Protein AF-0000000087245869 (afdb_homodimer)

Nearest PDB structures (foldseek):
  5zch-assembly2_D  TM=9.736E-01  e=1.300E-24  Oryza sativa Japonica Group
  3oqu-assembly1_A  TM=9.707E-01  e=6.800E-24  Arabidopsis thaliana
  3w9r-assembly1_A  TM=9.164E-01  e=7.229E-24  Arabidopsis thaliana
  5gwp-assembly2_D  TM=9.669E-01  e=3.226E-22  Oryza sativa
  5or6-assembly1_A  TM=9.386E-01  e=4.122E-22  Arabidopsis thaliana

Solvent-accessible surface area (backbone atoms only — not comparable to full-atom values): 21225 Å² total; per-residue (Å²): 137,89,71,74,77,57,51,51,38,93,85,66,48,61,29,59,66,41,89,78,53,76,68,54,73,75,55,47,48,54,45,70,71,69,57,78,78,84,71,57,97,57,35,50,52,32,35,48,62,48,80,28,80,27,41,40,68,55,45,46,66,54,69,68,35,79,65,47,57,46,62,33,33,53,44,42,65,46,62,50,63,66,83,70,96,46,60,70,32,52,36,42,39,32,41,35,83,50,50,98,37,50,32,38,30,33,32,32,68,39,69,37,83,86,73,34,37,44,25,41,33,49,78,49,63,56,48,79,70,42,68,27,35,38,38,36,38,52,36,81,38,72,54,95,86,35,60,12,19,39,38,39,39,32,42,34,28,54,46,55,92,93,48,52,65,66,55,51,52,41,50,53,46,50,54,50,50,52,27,49,52,37,40,37,34,39,46,56,66,73,40,82,71,118,137,86,73,72,77,57,49,51,37,94,85,66,48,60,31,60,66,40,89,80,52,76,69,54,73,75,56,46,47,54,46,70,70,69,56,77,77,83,69,55,97,59,35,50,52,33,36,49,61,47,82,30,79,25,39,40,68,56,46,45,65,57,70,68,34,79,65,47,57,48,63,33,31,53,45,42,66,45,62,49,60,67,83,69,98,47,61,70,33,50,36,41,37,32,39,36,84,49,50,97,36,49,31,36,30,33,33,33,67,37,70,35,84,86,72,33,37,43,24,42,32,49,78,47,62,56,47,80,70,41,67,27,34,37,37,37,37,51,36,79,37,73,55,94,87,36,60,12,19,40,38,38,40,29,40,35,28,51,47,56,91,92,48,50,65,65,56,50,53,41,50,51,44,51,52,51,50,53,28,50,51,38,39,38,34,40,45,56,64,74,41,81,73,117

Foldseek 3Di:
DPPCPACQPPVSRGNALDPPQDDDPVRVVCCVVFVDDDADPQKHKHKHKDKFQFALVLLLVQVQPPQCLCLLQVQWPHKDWDDDSDFFTWIKTAGHPPDQFGIFIKGFHDDDPVQSKTKMFTDDGRDPWPGKIKIWGKAWDADPNGTIIMIMMMMMTGDDPVGDPNVVSNVVVVSVVSSVVSSSCPSVVVDDRD/DPPCPACQPPVRQGNALDPVQDDDPVRVVCCVPFVDDDADPQKHKHKHKDKAQFALVLLLVQVQPPQCLCLLQVQWPHKDWDDDSDFQTWIKTAGDPPDQFGIFIKGFHDDDPVQSKTKMFTDDGRDPWPGKIKIWGKAWDADPNGTIIMIMMMMMTGDDPVGDNNVVSNVVVVSVVSSVVSSSCPSVVVDDRD

Secondary structure (DSSP, 8-state):
------SB-TTS-B-BS-TT----HHHHHHHHHH------TTEEEEEEEEEESS-HHHHHHHHT-TT-GGGT-TTEEEEEE-S-S-TT-EEEEEEPTTSS--EEEEEEEEEETTTTEEEEEEEEEE-SSTT-EEEEEEEEEEETTEEEEEEEEEEEEE--TTS-HHHHHHHHHHHHHHHHHHHHHHHTTSS---/------SB-TTS-B-BS-TT----HHHHHHHHHH------TTEEEEEEEEEESS-HHHHHHHHT-TT-GGGT-TTEEEEEE-S-S-TT-EEEEEEPTTSS--EEEEEEEEEETTTTEEEEEEEEEE-SSTT-EEEEEEEEEEETTEEEEEEEEEEEEE--TTS-HHHHHHHHHHHHHHHHHHHHHHHTTSS---

Organism: Triticum turgidum subsp. durum (NCBI:txid4567)

Radius of gyration: 22.11 Å; Cα contacts (8 Å, |Δi|>4): 805; chains: 2; bounding box: 43×60×55 Å

InterPro domains:
  IPR019587 Polyketide cyclase/dehydrase [PF10604] (50-162)
  IPR023393 START-like domain superfamily [G3DSA:3.30.530.20] (16-193)
  IPR050279 Plant defense and hormone signaling protein [PTHR31213] (42-181)

Sequence (388 aa):
MDGGSSGVGADGIWRPWDEHTVLRPEEMEYVRRFHQHVPGANQCTSFIAKHIKAPLQTVWSVVRRFDKPQVYKRFVENCVMQGNIEPGCVREVTLKSGLPGKWSIERLELLDDNEHILSVMFIDGDHPLKNYSSILTVHHEVTDGHPGALVIESFVVDIPKENTENEIFYLVGNFLKFNHKLLADVSEGQIDRFMDGGSSGVGADGIWRPWDEHTVLRPEEMEYVRRFHQHVPGANQCTSFIAKHIKAPLQTVWSVVRRFDKPQVYKRFVENCVMQGNIEPGCVREVTLKSGLPGKWSIERLELLDDNEHILSVMFIDGDHPLKNYSSILTVHHEVTDGHPGALVIESFVVDIPKENTENEIFYLVGNFLKFNHKLLADVSEGQIDRF

pLDDT: mean 89.39, std 16.41, range [18.88, 98.88]

Structure (mmCIF, N/CA/C/O backbone):
data_AF-0000000087245869-model_v1
#
loop_
_entity.id
_entity.type
_entity.pdbx_description
1 polymer 'Uncharacterized protein'
#
loop_
_atom_site.group_PDB
_atom_site.id
_atom_site.type_symbol
_atom_site.label_atom_id
_atom_site.label_alt_id
_atom_site.label_comp_id
_atom_site.label_asym_id
_atom_site.label_entity_id
_atom_site.label_seq_id
_atom_site.pdbx_PDB_ins_code
_atom_site.Cartn_x
_atom_site.Cartn_y
_atom_site.Cartn_z
_atom_site.occupancy
_atom_site.B_iso_or_equiv
_atom_site.auth_seq_id
_atom_site.auth_comp_id
_atom_site.auth_asym_id
_atom_site.auth_atom_id
_atom_site.pdbx_PDB_model_num
ATOM 1 N N . MET A 1 1 ? -11.523 -14.977 24.641 1 19.41 1 MET A N 1
ATOM 2 C CA . MET A 1 1 ? -11.07 -14.75 23.266 1 19.41 1 MET A CA 1
ATOM 3 C C . MET A 1 1 ? -11.164 -13.273 22.906 1 19.41 1 MET A C 1
ATOM 5 O O . MET A 1 1 ? -12.055 -12.867 22.156 1 19.41 1 MET A O 1
ATOM 9 N N . ASP A 1 2 ? -10.906 -12.422 23.875 1 24.19 2 ASP A N 1
ATOM 10 C CA . ASP A 1 2 ? -11.047 -11.031 24.281 1 24.19 2 ASP A CA 1
ATOM 11 C C . ASP A 1 2 ? -10.086 -10.125 23.516 1 24.19 2 ASP A C 1
ATOM 13 O O . ASP A 1 2 ? -9.008 -9.797 24.016 1 24.19 2 ASP A O 1
ATOM 17 N N . GLY A 1 3 ? -9.922 -10.484 22.203 1 24.81 3 GLY A N 1
ATOM 18 C CA . GLY A 1 3 ? -9.023 -10.195 21.094 1 24.81 3 GLY A CA 1
ATOM 19 C C . GLY A 1 3 ? -9.023 -8.734 20.688 1 24.81 3 GLY A C 1
ATOM 20 O O . GLY A 1 3 ? -8.555 -8.391 19.609 1 24.81 3 GLY A O 1
ATOM 21 N N . GLY A 1 4 ? -9.82 -7.883 21.219 1 29.45 4 GLY A N 1
ATOM 22 C CA . GLY A 1 4 ? -9.992 -6.551 20.656 1 29.45 4 GLY A CA 1
ATOM 23 C C . GLY A 1 4 ? -8.773 -5.664 20.844 1 29.45 4 GLY A C 1
ATOM 24 O O . GLY A 1 4 ? -8.664 -4.953 21.844 1 29.45 4 GLY A O 1
ATOM 25 N N . SER A 1 5 ? -7.57 -6.086 20.641 1 34.19 5 SER A N 1
ATOM 26 C CA . SER A 1 5 ? -6.5 -5.129 20.891 1 34.19 5 SER A CA 1
ATOM 27 C C . SER A 1 5 ? -6.754 -3.812 20.156 1 34.19 5 SER A C 1
ATOM 29 O O . SER A 1 5 ? -6.641 -3.746 18.938 1 34.19 5 SER A O 1
ATOM 31 N N . SER A 1 6 ? -7.68 -3.064 20.625 1 35.5 6 SER A N 1
ATOM 32 C CA . SER A 1 6 ? -7.871 -1.686 20.188 1 35.5 6 SER A CA 1
ATOM 33 C C . SER A 1 6 ? -6.547 -0.924 20.156 1 35.5 6 SER A C 1
ATOM 35 O O . SER A 1 6 ? -5.66 -1.188 20.969 1 35.5 6 SER A O 1
ATOM 37 N N . GLY A 1 7 ? -6.012 -0.621 18.984 1 40.09 7 GLY A N 1
ATOM 38 C CA . GLY A 1 7 ? -4.852 0.235 18.812 1 40.09 7 GLY A CA 1
ATOM 39 C C . GLY A 1 7 ? -4.691 1.254 19.922 1 40.09 7 GLY A C 1
ATOM 40 O O . GLY A 1 7 ? -3.83 2.133 19.844 1 40.09 7 GLY A O 1
ATOM 41 N N . VAL A 1 8 ? -5.738 1.424 20.688 1 41.56 8 VAL A N 1
ATOM 42 C CA . VAL A 1 8 ? -5.57 2.402 21.766 1 41.56 8 VAL A CA 1
ATOM 43 C C . VAL A 1 8 ? -4.676 1.823 22.859 1 41.56 8 VAL A C 1
ATOM 45 O O . VAL A 1 8 ? -4.93 0.728 23.359 1 41.56 8 VAL A O 1
ATOM 48 N N . GLY A 1 9 ? -3.463 2.107 22.844 1 40.09 9 GLY A N 1
ATOM 49 C CA . GLY A 1 9 ? -2.607 1.726 23.953 1 40.09 9 GLY A CA 1
ATOM 50 C C . GLY A 1 9 ? -3.264 1.917 25.312 1 40.09 9 GLY A C 1
ATOM 51 O O . GLY A 1 9 ? -4.309 2.561 25.422 1 40.09 9 GLY A O 1
ATOM 52 N N . ALA A 1 10 ? -2.812 1.221 26.375 1 40 10 ALA A N 1
ATOM 53 C CA . ALA A 1 10 ? -3.33 1.219 27.734 1 40 10 ALA A CA 1
ATOM 54 C C . ALA A 1 10 ? -3.775 2.615 28.156 1 40 10 ALA A C 1
ATOM 56 O O . ALA A 1 10 ? -4.762 2.768 28.891 1 40 10 ALA A O 1
ATOM 57 N N . ASP A 1 11 ? -2.861 3.553 28.078 1 42.38 11 ASP A N 1
ATOM 58 C CA . ASP A 1 11 ? -3.139 4.875 28.625 1 42.38 11 ASP A CA 1
ATOM 59 C C . ASP A 1 11 ? -4.043 5.68 27.688 1 42.38 11 ASP A C 1
ATOM 61 O O . ASP A 1 11 ? -4.238 6.879 27.891 1 42.38 11 ASP A O 1
ATOM 65 N N . GLY A 1 12 ? -4.727 5.164 26.859 1 44.66 12 GLY A N 1
ATOM 66 C CA . GLY A 1 12 ? -5.613 5.852 25.938 1 44.66 12 GLY A CA 1
ATOM 67 C C . GLY A 1 12 ? -4.906 6.363 24.688 1 44.66 12 GLY A C 1
ATOM 68 O O . GLY A 1 12 ? -5.508 7.051 23.859 1 44.66 12 GLY A O 1
ATOM 69 N N . ILE A 1 13 ? -3.555 6.52 24.906 1 48.59 13 ILE A N 1
ATOM 70 C CA . ILE A 1 13 ? -2.766 7.098 23.828 1 48.59 13 ILE A CA 1
ATOM 71 C C . ILE A 1 13 ? -2.709 6.125 22.656 1 48.59 13 ILE A C 1
ATOM 73 O O . ILE A 1 13 ? -2.541 4.918 22.844 1 48.59 13 ILE A O 1
ATOM 77 N N . TRP A 1 14 ? -2.951 6.691 21.484 1 60.84 14 TRP A N 1
ATOM 78 C CA . TRP A 1 14 ? -3.008 6.055 20.172 1 60.84 14 TRP A CA 1
ATOM 79 C C . TRP A 1 14 ? -1.709 5.316 19.875 1 60.84 14 TRP A C 1
ATOM 81 O O . TRP A 1 14 ? -0.639 5.707 20.344 1 60.84 14 TRP A O 1
ATOM 91 N N . ARG A 1 15 ? -1.82 4.145 19.531 1 64.44 15 ARG A N 1
ATOM 92 C CA . ARG A 1 15 ? -0.72 3.299 19.078 1 64.44 15 ARG A CA 1
ATOM 93 C C . ARG A 1 15 ? 0.028 3.945 17.906 1 64.44 15 ARG A C 1
ATOM 95 O O . ARG A 1 15 ? -0.564 4.234 16.875 1 64.44 15 ARG A O 1
ATOM 102 N N . PRO A 1 16 ? 1.284 4.371 18.312 1 72.38 16 PRO A N 1
ATOM 103 C CA . PRO A 1 16 ? 2.064 4.797 17.141 1 72.38 16 PRO A CA 1
ATOM 104 C C . PRO A 1 16 ? 2.09 3.744 16.031 1 72.38 16 PRO A C 1
ATOM 106 O O . PRO A 1 16 ? 2.006 2.545 16.312 1 72.38 16 PRO A O 1
ATOM 109 N N . TRP A 1 17 ? 2.029 4.262 14.812 1 70.94 17 TRP A N 1
ATOM 110 C CA . TRP A 1 17 ? 1.995 3.377 13.648 1 70.94 17 TRP A CA 1
ATOM 111 C C . TRP A 1 17 ? 3.232 2.486 13.609 1 70.94 17 TRP A C 1
ATOM 113 O O . TRP A 1 17 ? 3.148 1.314 13.234 1 70.94 17 TRP A O 1
ATOM 123 N N . ASP A 1 18 ? 4.309 3.135 13.781 1 65.75 18 ASP A N 1
ATOM 124 C CA . ASP A 1 18 ? 5.508 2.309 13.711 1 65.75 18 ASP A CA 1
ATOM 125 C C . ASP A 1 18 ? 6.391 2.527 14.938 1 65.75 18 ASP A C 1
ATOM 127 O O . ASP A 1 18 ? 6.293 3.559 15.609 1 65.75 18 ASP A O 1
ATOM 131 N N . GLU A 1 19 ? 6.988 1.454 15.227 1 63.97 19 GLU A N 1
ATOM 132 C CA . GLU A 1 19 ? 7.902 1.459 16.359 1 63.97 19 GLU A CA 1
ATOM 133 C C . GLU A 1 19 ? 9.047 2.439 16.141 1 63.97 19 GLU A C 1
ATOM 135 O O . GLU A 1 19 ? 9.734 2.824 17.094 1 63.97 19 GLU A O 1
ATOM 140 N N . HIS A 1 20 ? 9.172 2.797 14.922 1 65.44 20 HIS A N 1
ATOM 141 C CA . HIS A 1 20 ? 10.273 3.711 14.641 1 65.44 20 HIS A CA 1
ATOM 142 C C . HIS A 1 20 ? 9.867 5.156 14.914 1 65.44 20 HIS A C 1
ATOM 144 O O . HIS A 1 20 ? 10.727 6.043 14.977 1 65.44 20 HIS A O 1
ATOM 150 N N . THR A 1 21 ? 8.578 5.238 15.102 1 66.56 21 THR A N 1
ATOM 151 C CA . THR A 1 21 ? 8.133 6.578 15.469 1 66.56 21 THR A CA 1
ATOM 152 C C . THR A 1 21 ? 8.375 6.836 16.953 1 66.56 21 THR A C 1
ATOM 154 O O . THR A 1 21 ? 7.594 6.398 17.797 1 66.56 21 THR A O 1
ATOM 157 N N . VAL A 1 22 ? 9.602 7.41 17.297 1 73.88 22 VAL A N 1
ATOM 158 C CA . VAL A 1 22 ? 9.891 7.719 18.688 1 73.88 22 VAL A CA 1
ATOM 159 C C . VAL A 1 22 ? 9.789 9.227 18.922 1 73.88 22 VAL A C 1
ATOM 161 O O . VAL A 1 22 ? 10.469 10.008 18.25 1 73.88 22 VAL A O 1
ATOM 164 N N . LEU A 1 23 ? 8.828 9.562 19.688 1 87.81 23 LEU A N 1
ATOM 165 C CA . LEU A 1 23 ? 8.641 10.961 20.062 1 87.81 23 LEU A CA 1
ATOM 166 C C . LEU A 1 23 ? 9.148 11.219 21.469 1 87.81 23 LEU A C 1
ATOM 168 O O . LEU A 1 23 ? 8.945 10.398 22.359 1 87.81 23 LEU A O 1
ATOM 172 N N . ARG A 1 24 ? 9.906 12.391 21.656 1 90.25 24 ARG A N 1
ATOM 173 C CA . ARG A 1 24 ? 10.234 12.859 23 1 90.25 24 ARG A CA 1
ATOM 174 C C . ARG A 1 24 ? 8.969 13.188 23.781 1 90.25 24 ARG A C 1
ATOM 176 O O . ARG A 1 24 ? 7.922 13.477 23.203 1 90.25 24 ARG A O 1
ATOM 183 N N . PRO A 1 25 ? 9.047 13.016 24.984 1 87.69 25 PRO A N 1
ATOM 184 C CA . PRO A 1 25 ? 7.875 13.305 25.812 1 87.69 25 PRO A CA 1
ATOM 185 C C . PRO A 1 25 ? 7.219 14.641 25.469 1 87.69 25 PRO A C 1
ATOM 187 O O . PRO A 1 25 ? 5.992 14.734 25.422 1 87.69 25 PRO A O 1
ATOM 190 N N . GLU A 1 26 ? 7.996 15.648 25.281 1 91.5 26 GLU A N 1
ATOM 191 C CA . GLU A 1 26 ? 7.453 16.969 24.938 1 91.5 26 GLU A CA 1
ATOM 192 C C . GLU A 1 26 ? 6.738 16.938 23.594 1 91.5 26 GLU A C 1
ATOM 194 O O . GLU A 1 26 ? 5.75 17.656 23.391 1 91.5 26 GLU A O 1
ATOM 199 N N . GLU A 1 27 ? 7.219 16.188 22.688 1 93 27 GLU A N 1
ATOM 200 C CA . GLU A 1 27 ? 6.582 16.031 21.391 1 93 27 GLU A CA 1
ATOM 201 C C . GLU A 1 27 ? 5.254 15.289 21.5 1 93 27 GLU A C 1
ATOM 203 O O . GLU A 1 27 ? 4.316 15.562 20.75 1 93 27 GLU A O 1
ATOM 208 N N . MET A 1 28 ? 5.207 14.352 22.484 1 91.5 28 MET A N 1
ATOM 209 C CA . MET A 1 28 ? 3.98 13.594 22.703 1 91.5 28 MET A CA 1
ATOM 210 C C . MET A 1 28 ? 2.854 14.508 23.172 1 91.5 28 MET A C 1
ATOM 212 O O . MET A 1 28 ? 1.676 14.195 22.984 1 91.5 28 MET A O 1
ATOM 216 N N . GLU A 1 29 ? 3.24 15.586 23.734 1 93.25 29 GLU A N 1
ATOM 217 C CA . GLU A 1 29 ? 2.236 16.562 24.156 1 93.25 29 GLU A CA 1
ATOM 218 C C . GLU A 1 29 ? 1.477 17.125 22.953 1 93.25 29 GLU A C 1
ATOM 220 O O . GLU A 1 29 ? 0.281 17.406 23.047 1 93.25 29 GLU A O 1
ATOM 225 N N . TYR A 1 30 ? 2.145 17.266 21.812 1 95.31 30 TYR A N 1
ATOM 226 C CA . TYR A 1 30 ? 1.462 17.703 20.594 1 95.31 30 TYR A CA 1
ATOM 227 C C . TYR A 1 30 ? 0.386 16.703 20.188 1 95.31 30 TYR A C 1
ATOM 229 O O . TYR A 1 30 ? -0.691 17.109 19.719 1 95.31 30 TYR A O 1
ATOM 237 N N . VAL A 1 31 ? 0.661 15.406 20.328 1 93.88 31 VAL A N 1
ATOM 238 C CA . VAL A 1 31 ? -0.304 14.367 20 1 93.88 31 VAL A CA 1
ATOM 239 C C . VAL A 1 31 ? -1.511 14.461 20.922 1 93.88 31 VAL A C 1
ATOM 241 O O . VAL A 1 31 ? -2.656 14.492 20.469 1 93.88 31 VAL A O 1
ATOM 244 N N . ARG A 1 32 ? -1.262 14.602 22.172 1 92.5 32 ARG A N 1
ATOM 245 C CA . ARG A 1 32 ? -2.324 14.664 23.172 1 92.5 32 ARG A CA 1
ATOM 246 C C . ARG A 1 32 ? -3.207 15.891 22.953 1 92.5 32 ARG A C 1
ATOM 248 O O . ARG A 1 32 ? -4.434 15.805 23.062 1 92.5 32 ARG A O 1
ATOM 255 N N . ARG A 1 33 ? -2.602 16.938 22.562 1 94.88 33 ARG A N 1
ATOM 256 C CA . ARG A 1 33 ? -3.307 18.203 22.484 1 94.88 33 ARG A CA 1
ATOM 257 C C . ARG A 1 33 ? -4.082 18.312 21.172 1 94.88 33 ARG A C 1
ATOM 259 O O . ARG A 1 33 ? -5.199 18.844 21.156 1 94.88 33 ARG A O 1
ATOM 266 N N . PHE A 1 34 ? -3.475 17.828 20.094 1 96.75 34 PHE A N 1
ATOM 267 C CA . PHE A 1 34 ? -4.016 18.234 18.812 1 96.75 34 PHE A CA 1
ATOM 268 C C . PHE A 1 34 ? -4.578 17.047 18.047 1 96.75 34 PHE A C 1
ATOM 270 O O . PHE A 1 34 ? -5.309 17.203 17.078 1 96.75 34 PHE A O 1
ATOM 277 N N . HIS A 1 35 ? -4.285 15.852 18.422 1 95.62 35 HIS A N 1
ATOM 278 C CA . HIS A 1 35 ? -4.621 14.68 17.609 1 95.62 35 HIS A CA 1
ATOM 279 C C . HIS A 1 35 ? -5.617 13.781 18.328 1 95.62 35 HIS A C 1
ATOM 281 O O . HIS A 1 35 ? -5.414 12.57 18.422 1 95.62 35 HIS A O 1
ATOM 287 N N . GLN A 1 36 ? -6.68 14.398 18.719 1 90.19 36 GLN A N 1
ATOM 288 C CA . GLN A 1 36 ? -7.742 13.656 19.391 1 90.19 36 GLN A CA 1
ATOM 289 C C . GLN A 1 36 ? -8.789 13.172 18.391 1 90.19 36 GLN A C 1
ATOM 291 O O . GLN A 1 36 ? -9.367 13.969 17.656 1 90.19 36 GLN A O 1
ATOM 296 N N . HIS A 1 37 ? -8.875 11.883 18.219 1 91.81 37 HIS A N 1
ATOM 297 C CA . HIS A 1 37 ? -9.922 11.227 17.438 1 91.81 37 HIS A CA 1
ATOM 298 C C . HIS A 1 37 ? -10.867 10.438 18.328 1 91.81 37 HIS A C 1
ATOM 300 O O . HIS A 1 37 ? -10.484 10.016 19.422 1 91.81 37 HIS A O 1
ATOM 306 N N . VAL A 1 38 ? -12.086 10.266 17.953 1 89.81 38 VAL A N 1
ATOM 307 C CA . VAL A 1 38 ? -13.039 9.367 18.609 1 89.81 38 VAL A CA 1
ATOM 308 C C . VAL A 1 38 ? -13.438 8.258 17.641 1 89.81 38 VAL A C 1
ATOM 310 O O . VAL A 1 38 ? -14.43 8.391 16.906 1 89.81 38 VAL A O 1
ATOM 313 N N . PRO A 1 39 ? -12.633 7.242 17.625 1 92.75 39 PRO A N 1
ATOM 314 C CA . PRO A 1 39 ? -12.93 6.172 16.672 1 92.75 39 PRO A CA 1
ATOM 315 C C . PRO A 1 39 ? -14.211 5.418 17.016 1 92.75 39 PRO A C 1
ATOM 317 O O . PRO A 1 39 ? -14.508 5.195 18.203 1 92.75 39 PRO A O 1
ATOM 320 N N . GLY A 1 40 ? -14.977 5.129 16 1 92.44 40 GLY A N 1
ATOM 321 C CA . GLY A 1 40 ? -16.109 4.23 16.172 1 92.44 40 GLY A CA 1
ATOM 322 C C . GLY A 1 40 ? -15.703 2.783 16.359 1 92.44 40 GLY A C 1
ATOM 323 O O . GLY A 1 40 ? -14.516 2.453 16.312 1 92.44 40 GLY A O 1
ATOM 324 N N . ALA A 1 41 ? -16.656 1.83 16.641 1 92.44 41 ALA A N 1
ATOM 325 C CA . ALA A 1 41 ? -16.438 0.422 16.969 1 92.44 41 ALA A CA 1
ATOM 326 C C . ALA A 1 41 ? -15.719 -0.293 15.82 1 92.44 41 ALA A C 1
ATOM 328 O O . ALA A 1 41 ? -14.906 -1.19 16.062 1 92.44 41 ALA A O 1
ATOM 329 N N . ASN A 1 42 ? -15.93 0.155 14.594 1 95.5 42 ASN A N 1
ATOM 330 C CA . ASN A 1 42 ? -15.336 -0.524 13.445 1 95.5 42 ASN A CA 1
ATOM 331 C C . ASN A 1 42 ? -14.266 0.335 12.781 1 95.5 42 ASN A C 1
ATOM 333 O O . ASN A 1 42 ? -14.102 0.298 11.562 1 95.5 42 ASN A O 1
ATOM 337 N N . GLN A 1 43 ? -13.594 1.175 13.602 1 95.94 43 GLN A N 1
ATOM 338 C CA . GLN A 1 43 ? -12.586 2.061 13.031 1 95.94 43 GLN A CA 1
ATOM 339 C C . GLN A 1 43 ? -11.234 1.862 13.703 1 95.94 43 GLN A C 1
ATOM 341 O O . GLN A 1 43 ? -11.164 1.382 14.836 1 95.94 43 GLN A O 1
ATOM 346 N N . CYS A 1 44 ? -10.203 2.189 12.961 1 93.38 44 CYS A N 1
ATOM 347 C CA . CYS A 1 44 ? -8.867 2.219 13.547 1 93.38 44 CYS A CA 1
ATOM 348 C C . CYS A 1 44 ? -8.25 3.609 13.445 1 93.38 44 CYS A C 1
ATOM 350 O O . CYS A 1 44 ? -8.711 4.434 12.648 1 93.38 44 CYS A O 1
ATOM 352 N N . THR A 1 45 ? -7.305 3.834 14.32 1 93.38 45 THR A N 1
ATOM 353 C CA . THR A 1 45 ? -6.629 5.125 14.414 1 93.38 45 THR A CA 1
ATOM 354 C C . THR A 1 45 ? -5.148 4.938 14.719 1 93.38 45 THR A C 1
ATOM 356 O O . THR A 1 45 ? -4.742 3.898 15.242 1 93.38 45 THR A O 1
ATOM 359 N N . SER A 1 46 ? -4.383 5.875 14.234 1 92.38 46 SER A N 1
ATOM 360 C CA . SER A 1 46 ? -2.959 5.914 14.555 1 92.38 46 SER A CA 1
ATOM 361 C C . SER A 1 46 ? -2.361 7.285 14.266 1 92.38 46 SER A C 1
ATOM 363 O O . SER A 1 46 ? -3.084 8.227 13.922 1 92.38 46 SER A O 1
ATOM 365 N N . PHE A 1 47 ? -1.104 7.379 14.578 1 93.62 47 PHE A N 1
ATOM 366 C CA . PHE A 1 47 ? -0.364 8.57 14.164 1 93.62 47 PHE A CA 1
ATOM 367 C C . PHE A 1 47 ? 1.051 8.203 13.734 1 93.62 47 PHE A C 1
ATOM 369 O O . PHE A 1 47 ? 1.581 7.164 14.133 1 93.62 47 PHE A O 1
ATOM 376 N N . ILE A 1 48 ? 1.563 9.039 12.852 1 94.38 48 ILE A N 1
ATOM 377 C CA . ILE A 1 48 ? 2.957 8.953 12.43 1 94.38 48 ILE A CA 1
ATOM 378 C C . ILE A 1 48 ? 3.633 10.312 12.594 1 94.38 48 ILE A C 1
ATOM 380 O O . ILE A 1 48 ? 2.957 11.336 12.711 1 94.38 48 ILE A O 1
ATOM 384 N N . ALA A 1 49 ? 4.918 10.234 12.688 1 94.81 49 ALA A N 1
ATOM 385 C CA . ALA A 1 49 ? 5.68 11.469 12.828 1 94.81 49 ALA A CA 1
ATOM 386 C C . ALA A 1 49 ? 6.953 11.43 11.992 1 94.81 49 ALA A C 1
ATOM 388 O O . ALA A 1 49 ? 7.504 10.352 11.742 1 94.81 49 ALA A O 1
ATOM 389 N N . LYS A 1 50 ? 7.406 12.609 11.562 1 94.69 50 LYS A N 1
ATOM 390 C CA . LYS A 1 50 ? 8.633 12.742 10.789 1 94.69 50 LYS A CA 1
ATOM 391 C C . LYS A 1 50 ? 9.359 14.047 11.133 1 94.69 50 LYS A C 1
ATOM 393 O O . LYS A 1 50 ? 8.75 15.117 11.164 1 94.69 50 LYS A O 1
ATOM 398 N N . HIS A 1 51 ? 10.625 13.859 11.469 1 95.62 51 HIS A N 1
ATOM 399 C CA . HIS A 1 51 ? 11.477 15.031 11.609 1 95.62 51 HIS A CA 1
ATOM 400 C C . HIS A 1 51 ? 12.047 15.469 10.258 1 95.62 51 HIS A C 1
ATOM 402 O O . HIS A 1 51 ? 12.625 14.656 9.539 1 95.62 51 HIS A O 1
ATOM 408 N N . ILE A 1 52 ? 11.836 16.734 9.938 1 96.69 52 ILE A N 1
ATOM 409 C CA . ILE A 1 52 ? 12.25 17.281 8.641 1 96.69 52 ILE A CA 1
ATOM 410 C C . ILE A 1 52 ? 13.305 18.359 8.844 1 96.69 52 ILE A C 1
ATOM 412 O O . ILE A 1 52 ? 13.148 19.234 9.695 1 96.69 52 ILE A O 1
ATOM 416 N N . LYS A 1 53 ? 14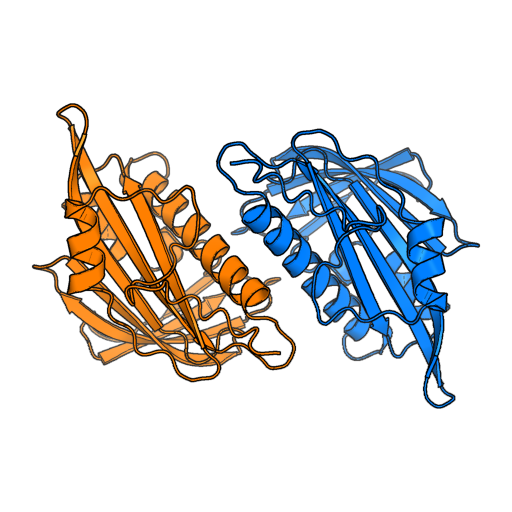.375 18.297 8.062 1 96.69 53 LYS A N 1
ATOM 417 C CA . 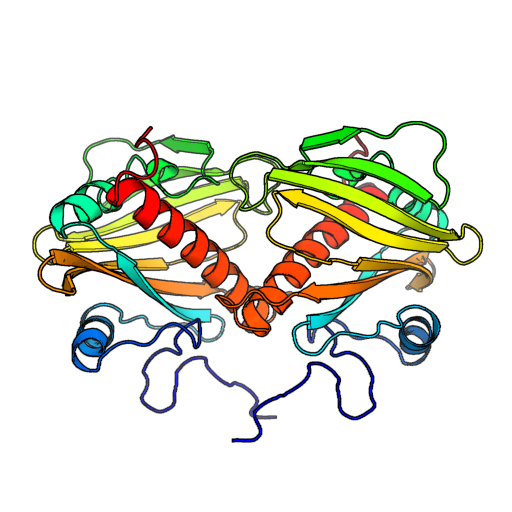LYS A 1 53 ? 15.484 19.234 8.164 1 96.69 53 LYS A CA 1
ATOM 418 C C . LYS A 1 53 ? 15.211 20.5 7.344 1 96.69 53 LYS A C 1
ATOM 420 O O . LYS A 1 53 ? 16.016 20.859 6.48 1 96.69 53 LYS A O 1
ATOM 425 N N . ALA A 1 54 ? 14.133 21.141 7.57 1 97.56 54 ALA A N 1
ATOM 426 C CA . ALA A 1 54 ? 13.719 22.422 7.004 1 97.56 54 ALA A CA 1
ATOM 427 C C . ALA A 1 54 ? 12.906 23.234 8.016 1 97.56 54 ALA A C 1
ATOM 429 O O . ALA A 1 54 ? 12.18 22.656 8.836 1 97.56 54 ALA A O 1
ATOM 430 N N . PRO A 1 55 ? 13.016 24.578 7.949 1 97.75 55 PRO A N 1
ATOM 431 C CA . PRO A 1 55 ? 12.273 25.406 8.898 1 97.75 55 PRO A CA 1
ATOM 432 C C . PRO A 1 55 ? 10.766 25.156 8.844 1 97.75 55 PRO A C 1
ATOM 434 O O . PRO A 1 55 ? 10.227 24.828 7.785 1 97.75 55 PRO A O 1
ATOM 437 N N . LEU A 1 56 ? 10.117 25.344 9.992 1 98.44 56 LEU A N 1
ATOM 438 C CA . LEU A 1 56 ? 8.68 25.156 10.148 1 98.44 56 LEU A CA 1
ATOM 439 C C . LEU A 1 56 ? 7.914 25.844 9.023 1 98.44 56 LEU A C 1
ATOM 441 O O . LEU A 1 56 ? 7.055 25.234 8.391 1 98.44 56 LEU A O 1
ATOM 445 N N . GLN A 1 57 ? 8.281 27.109 8.742 1 98.44 57 GLN A N 1
ATOM 446 C CA . GLN A 1 57 ? 7.512 27.875 7.77 1 98.44 57 GLN A CA 1
ATOM 447 C C . GLN A 1 57 ? 7.664 27.297 6.363 1 98.44 57 GLN A C 1
ATOM 449 O O . GLN A 1 57 ? 6.727 27.344 5.562 1 98.44 57 GLN A O 1
ATOM 454 N N . THR A 1 58 ? 8.812 26.719 6.062 1 98 58 THR A N 1
ATOM 455 C CA . THR A 1 58 ? 9.023 26.062 4.777 1 98 58 THR A CA 1
ATOM 456 C C . THR A 1 58 ? 8.133 24.844 4.637 1 98 58 THR A C 1
ATOM 458 O O . THR A 1 58 ? 7.441 24.672 3.627 1 98 58 THR A O 1
ATOM 461 N N . VAL A 1 59 ? 8.062 24.031 5.641 1 98.62 59 VAL A N 1
ATOM 462 C CA . VAL A 1 59 ? 7.25 22.812 5.629 1 98.62 59 VAL A CA 1
ATOM 463 C C . VAL A 1 59 ? 5.77 23.188 5.559 1 98.62 59 VAL A C 1
ATOM 465 O O . VAL A 1 59 ? 5.023 22.625 4.754 1 98.62 59 VAL A O 1
ATOM 468 N N . TRP A 1 60 ? 5.395 24.203 6.355 1 98.75 60 TRP A N 1
ATOM 469 C CA . TRP A 1 60 ? 3.994 24.609 6.438 1 98.75 60 TRP A CA 1
ATOM 470 C C . TRP A 1 60 ? 3.514 25.172 5.105 1 98.75 60 TRP A C 1
ATOM 472 O O . TRP A 1 60 ? 2.363 24.969 4.715 1 98.75 60 TRP A O 1
ATOM 482 N N . SER A 1 61 ? 4.367 25.844 4.438 1 98.12 61 SER A N 1
ATOM 483 C CA . SER A 1 61 ? 3.992 26.453 3.162 1 98.12 61 SER A CA 1
ATOM 484 C C . SER A 1 61 ? 3.607 25.391 2.137 1 98.12 61 SER A C 1
ATOM 486 O O . SER A 1 61 ? 2.848 25.672 1.206 1 98.12 61 SER A O 1
ATOM 488 N N . VAL A 1 62 ? 4.105 24.156 2.301 1 98.25 62 VAL A N 1
ATOM 489 C CA . VAL A 1 62 ? 3.768 23.047 1.421 1 98.25 62 VAL A CA 1
ATOM 490 C C . VAL A 1 62 ? 2.5 22.359 1.922 1 98.25 62 VAL A C 1
ATOM 492 O O . VAL A 1 62 ? 1.562 22.141 1.153 1 98.25 62 VAL A O 1
ATOM 495 N N . VAL A 1 63 ? 2.406 22.094 3.215 1 98.56 63 VAL A N 1
ATOM 496 C CA . VAL A 1 63 ? 1.354 21.297 3.846 1 98.56 63 VAL A CA 1
ATOM 497 C C . VAL A 1 63 ? 0.016 22.031 3.717 1 98.56 63 VAL A C 1
ATOM 499 O O . VAL A 1 63 ? -1.014 21.406 3.459 1 98.56 63 VAL A O 1
ATOM 502 N N . ARG A 1 64 ? 0.024 23.344 3.848 1 98.31 64 ARG A N 1
ATOM 503 C CA . ARG A 1 64 ? -1.216 24.094 3.963 1 98.31 64 ARG A CA 1
ATOM 504 C C . ARG A 1 64 ? -1.915 24.219 2.613 1 98.31 64 ARG A C 1
ATOM 506 O O . ARG A 1 64 ? -3.07 24.641 2.543 1 98.31 64 ARG A O 1
ATOM 513 N N . ARG A 1 65 ? -1.191 23.812 1.505 1 97.19 65 ARG A N 1
ATOM 514 C CA . ARG A 1 65 ? -1.737 23.953 0.159 1 97.19 65 ARG A CA 1
ATOM 515 C C . ARG A 1 65 ? -2.781 22.875 -0.122 1 97.19 65 ARG A C 1
ATOM 517 O O . ARG A 1 65 ? -2.561 21.984 -0.951 1 97.19 65 ARG A O 1
ATOM 524 N N . PHE A 1 66 ? -3.982 23.094 0.479 1 98.44 66 PHE A N 1
ATOM 525 C CA . PHE A 1 66 ? -5.125 22.203 0.322 1 98.44 66 PHE A CA 1
ATOM 526 C C . PHE A 1 66 ? -5.469 22.016 -1.151 1 98.44 66 PHE A C 1
ATOM 528 O O . PHE A 1 66 ? -5.973 20.969 -1.55 1 98.44 66 PHE A O 1
ATOM 535 N N . ASP A 1 67 ? -5.086 22.906 -1.948 1 97.81 67 ASP A N 1
ATOM 536 C CA . ASP A 1 67 ? -5.426 22.906 -3.367 1 97.81 67 ASP A CA 1
ATOM 537 C C . ASP A 1 67 ? -4.359 22.203 -4.191 1 97.81 67 ASP A C 1
ATOM 539 O O . ASP A 1 67 ? -4.547 21.953 -5.383 1 97.81 67 ASP A O 1
ATOM 543 N N . LYS A 1 68 ? -3.266 21.891 -3.627 1 96.94 68 LYS A N 1
ATOM 544 C CA . LYS A 1 68 ? -2.178 21.266 -4.375 1 96.94 68 LYS A CA 1
ATOM 545 C C . LYS A 1 68 ? -1.55 20.109 -3.582 1 96.94 68 LYS A C 1
ATOM 547 O O . LYS A 1 68 ? -0.333 20.078 -3.389 1 96.94 68 LYS A O 1
ATOM 552 N N . PRO A 1 69 ? -2.379 19.078 -3.217 1 97.44 69 PRO A N 1
ATOM 553 C CA . PRO A 1 69 ? -1.819 17.969 -2.441 1 97.44 69 PRO A CA 1
ATOM 554 C C . PRO A 1 69 ? -0.772 17.172 -3.217 1 97.44 69 PRO A C 1
ATOM 556 O O . PRO A 1 69 ? 0.036 16.469 -2.617 1 97.44 69 PRO A O 1
ATOM 559 N N . GLN A 1 70 ? -0.743 17.297 -4.574 1 95.5 70 GLN A N 1
ATOM 560 C CA . GLN A 1 70 ? 0.123 16.5 -5.434 1 95.5 70 GLN A CA 1
ATOM 561 C C . GLN A 1 70 ? 1.59 16.875 -5.238 1 95.5 70 GLN A C 1
ATOM 563 O O . GLN A 1 70 ? 2.484 16.141 -5.672 1 95.5 70 GLN A O 1
ATOM 568 N N . VAL A 1 71 ? 1.822 17.984 -4.602 1 96.06 71 VAL A N 1
ATOM 569 C CA . VAL A 1 71 ? 3.193 18.438 -4.375 1 96.06 71 VAL A CA 1
ATOM 570 C C . VAL A 1 71 ? 3.943 17.406 -3.537 1 96.06 71 VAL A C 1
ATOM 572 O O . VAL A 1 71 ? 5.129 17.156 -3.764 1 96.06 71 VAL A O 1
ATOM 575 N N . TYR A 1 72 ? 3.223 16.75 -2.605 1 96.81 72 TYR A N 1
ATOM 576 C CA . TYR A 1 72 ? 3.922 15.758 -1.801 1 96.81 72 TYR A CA 1
ATOM 577 C C . TYR A 1 72 ? 3.096 14.484 -1.676 1 96.81 72 TYR A C 1
ATOM 579 O O . TYR A 1 72 ? 3.381 13.633 -0.827 1 96.81 72 TYR A O 1
ATOM 587 N N . LYS A 1 73 ? 2.008 14.32 -2.375 1 96.19 73 LYS A N 1
ATOM 588 C CA . LYS A 1 73 ? 1.229 13.102 -2.574 1 96.19 73 LYS A CA 1
ATOM 589 C C . LYS A 1 73 ? 1.204 12.703 -4.047 1 96.19 73 LYS A C 1
ATOM 591 O O . LYS A 1 73 ? 0.212 12.938 -4.742 1 96.19 73 LYS A O 1
ATOM 596 N N . ARG A 1 74 ? 2.08 11.953 -4.43 1 91.94 74 ARG A N 1
ATOM 597 C CA . ARG A 1 74 ? 2.357 11.781 -5.852 1 91.94 74 ARG A CA 1
ATOM 598 C C . ARG A 1 74 ? 1.392 10.781 -6.484 1 91.94 74 ARG A C 1
ATOM 600 O O . ARG A 1 74 ? 1.31 10.68 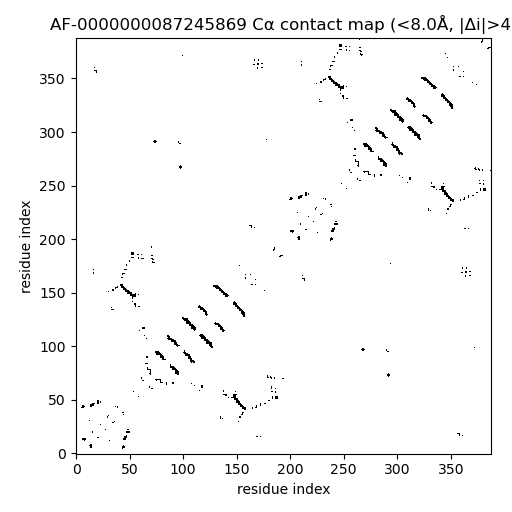-7.711 1 91.94 74 ARG A O 1
ATOM 607 N N . PHE A 1 75 ? 0.69 10.102 -5.676 1 93.06 75 PHE A N 1
ATOM 608 C CA . PHE A 1 75 ? -0.319 9.203 -6.234 1 93.06 75 PHE A CA 1
ATOM 609 C C . PHE A 1 75 ? -1.554 9.992 -6.664 1 93.06 75 PHE A C 1
ATOM 611 O O . PHE A 1 75 ? -2.455 9.438 -7.301 1 93.06 75 PHE A O 1
ATOM 618 N N . VAL A 1 76 ? -1.619 11.297 -6.293 1 96 76 VAL A N 1
ATOM 619 C CA . VAL A 1 76 ? -2.701 12.164 -6.738 1 96 76 VAL A CA 1
ATOM 620 C C . VAL A 1 76 ? -2.438 12.625 -8.172 1 96 76 VAL A C 1
ATOM 622 O O . VAL A 1 76 ? -1.375 13.18 -8.469 1 96 76 VAL A O 1
ATOM 625 N N . GLU A 1 77 ? -3.391 12.383 -9.039 1 95.88 77 GLU A N 1
ATOM 626 C CA . GLU A 1 77 ? -3.293 12.805 -10.438 1 95.88 77 GLU A CA 1
ATOM 627 C C . GLU A 1 77 ? -3.738 14.258 -10.602 1 95.88 77 GLU A C 1
ATOM 629 O O . GLU A 1 77 ? -3.105 15.023 -11.328 1 95.88 77 GLU A O 1
ATOM 634 N N . ASN A 1 78 ? -4.855 14.555 -9.984 1 96.69 78 ASN A N 1
ATOM 635 C CA . ASN A 1 78 ? -5.434 15.891 -10.125 1 96.69 78 ASN A CA 1
ATOM 636 C C . ASN A 1 78 ? -6.203 16.297 -8.875 1 96.69 78 ASN A C 1
ATOM 638 O O . ASN A 1 78 ? -6.699 15.445 -8.133 1 96.69 78 ASN A O 1
ATOM 642 N N . CYS A 1 79 ? -6.234 17.578 -8.656 1 98.25 79 CYS A N 1
ATOM 643 C CA . CYS A 1 79 ? -7.012 18.203 -7.582 1 98.25 79 CYS A CA 1
ATOM 644 C C . CYS A 1 79 ? -7.727 19.453 -8.07 1 98.25 79 CYS A C 1
ATOM 646 O O . CYS A 1 79 ? -7.098 20.344 -8.633 1 98.25 79 CYS A O 1
ATOM 648 N N . VAL A 1 80 ? -9.047 19.469 -7.859 1 98.25 80 VAL A N 1
ATOM 649 C CA . VAL A 1 80 ? -9.844 20.625 -8.234 1 98.25 80 VAL A CA 1
ATOM 650 C C . VAL A 1 80 ? -10.547 21.203 -7.004 1 98.25 80 VAL A C 1
ATOM 652 O O . VAL A 1 80 ? -11.156 20.453 -6.234 1 98.25 80 VAL A O 1
ATOM 655 N N . MET A 1 81 ? -10.336 22.422 -6.773 1 96.06 81 MET A N 1
ATOM 656 C CA . MET A 1 81 ? -10.984 23.141 -5.68 1 96.06 81 MET A CA 1
ATOM 657 C C . MET A 1 81 ? -11.5 24.5 -6.156 1 96.06 81 MET A C 1
ATOM 659 O O . MET A 1 81 ? -10.875 25.141 -7.004 1 96.06 81 MET A O 1
ATOM 663 N N . GLN A 1 82 ? -12.742 24.828 -5.637 1 88 82 GLN A N 1
ATOM 664 C CA . GLN A 1 82 ? -13.25 26.156 -5.957 1 88 82 GLN A CA 1
ATOM 665 C C . GLN A 1 82 ? -13.172 27.078 -4.75 1 88 82 GLN A C 1
ATOM 667 O O . GLN A 1 82 ? -13.414 26.656 -3.617 1 88 82 GLN A O 1
ATOM 672 N N . GLY A 1 83 ? -12.836 28.297 -5.043 1 90.56 83 GLY A N 1
ATOM 673 C CA . GLY A 1 83 ? -12.82 29.328 -4.016 1 90.56 83 GLY A CA 1
ATOM 674 C C . GLY A 1 83 ? -11.508 29.391 -3.256 1 90.56 83 GLY A C 1
ATOM 675 O O . GLY A 1 83 ? -10.477 28.906 -3.744 1 90.56 83 GLY A O 1
ATOM 676 N N . ASN A 1 84 ? -11.555 30.078 -2.053 1 94.56 84 ASN A N 1
ATOM 677 C CA . ASN A 1 84 ? -10.383 30.266 -1.206 1 94.56 84 ASN A CA 1
ATOM 678 C C . ASN A 1 84 ? -10.172 29.062 -0.278 1 94.56 84 ASN A C 1
ATOM 680 O O . ASN A 1 84 ? -11.125 28.344 0.044 1 94.56 84 ASN A O 1
ATOM 684 N N . ILE A 1 85 ? -8.898 28.922 0.082 1 97.44 85 ILE A N 1
ATOM 685 C CA . ILE A 1 85 ? -8.57 27.859 1.022 1 97.44 85 ILE A CA 1
ATOM 686 C C . ILE A 1 85 ? -8.969 28.281 2.436 1 97.44 85 ILE A C 1
ATOM 688 O O . ILE A 1 85 ? -8.227 29 3.113 1 97.44 85 ILE A O 1
ATOM 692 N N . GLU A 1 86 ? -10.055 27.828 2.879 1 97.06 86 GLU A N 1
ATOM 693 C CA . GLU A 1 86 ? -10.57 28.078 4.223 1 97.06 86 GLU A CA 1
ATOM 694 C C . GLU A 1 86 ? -11.43 26.906 4.707 1 97.06 86 GLU A C 1
ATOM 696 O O . GLU A 1 86 ? -11.961 26.156 3.896 1 97.06 86 GLU A O 1
ATOM 701 N N . PRO A 1 87 ? -11.539 26.75 6.016 1 97.81 87 PRO A N 1
ATOM 702 C CA . PRO A 1 87 ? -12.352 25.641 6.531 1 97.81 87 PRO A CA 1
ATOM 703 C C . PRO A 1 87 ? -13.742 25.578 5.906 1 97.81 87 PRO A C 1
ATOM 705 O O . PRO A 1 87 ? -14.383 26.625 5.719 1 97.81 87 PRO A O 1
ATOM 708 N N . GLY A 1 88 ? -14.109 24.406 5.582 1 97.56 88 GLY A N 1
ATOM 709 C CA . GLY A 1 88 ? -15.398 24.203 4.93 1 97.56 88 GLY A CA 1
ATOM 710 C C . GLY A 1 88 ? -15.281 24.031 3.43 1 97.56 88 GLY A C 1
ATOM 711 O O . GLY A 1 88 ? -16.188 23.5 2.791 1 97.56 88 GLY A O 1
ATOM 712 N N . CYS A 1 89 ? -14.195 24.453 2.814 1 97.5 89 CYS A N 1
ATOM 713 C CA . CYS A 1 89 ? -14.039 24.281 1.374 1 97.5 89 CYS A CA 1
ATOM 714 C C . CYS A 1 89 ? -13.875 22.812 1.01 1 97.5 89 CYS A C 1
ATOM 716 O O . CYS A 1 89 ? -13.484 22 1.851 1 97.5 89 CYS A O 1
ATOM 718 N N . VAL A 1 90 ? -14.234 22.484 -0.238 1 98.38 90 VAL A N 1
ATOM 719 C CA . VAL A 1 90 ? -14.258 21.109 -0.701 1 98.38 90 VAL A CA 1
ATOM 720 C C . VAL A 1 90 ? -13.367 20.969 -1.934 1 98.38 90 VAL A C 1
ATOM 722 O O . VAL A 1 90 ? -13.367 21.828 -2.811 1 98.38 90 VAL A O 1
ATOM 725 N N . ARG A 1 91 ? -12.586 19.922 -1.931 1 98.75 91 ARG A N 1
ATOM 726 C CA . ARG A 1 91 ? -11.805 19.609 -3.123 1 98.75 91 ARG A CA 1
ATOM 727 C C . ARG A 1 91 ? -12.18 18.234 -3.678 1 98.75 91 ARG A C 1
ATOM 729 O O . ARG A 1 91 ? -12.648 17.359 -2.939 1 98.75 91 ARG A O 1
ATOM 736 N N . GLU A 1 92 ? -12.016 18.094 -4.973 1 98.44 92 GLU A N 1
ATOM 737 C CA . GLU A 1 92 ? -12.102 16.812 -5.672 1 98.44 92 GLU A CA 1
ATOM 738 C C . GLU A 1 92 ? -10.719 16.312 -6.074 1 98.44 92 GLU A C 1
ATOM 740 O O . GLU A 1 92 ? -9.984 17.016 -6.777 1 98.44 92 GLU A O 1
ATOM 745 N N . VAL A 1 93 ? -10.391 15.141 -5.617 1 98.25 93 VAL A N 1
ATOM 746 C CA . VAL A 1 93 ? -9.078 14.555 -5.883 1 98.25 93 VAL A CA 1
ATOM 747 C C . VAL A 1 93 ? -9.242 13.305 -6.75 1 98.25 93 VAL A C 1
ATOM 749 O O . VAL A 1 93 ? -10.062 12.438 -6.453 1 98.25 93 VAL A O 1
ATOM 752 N N . THR A 1 94 ? -8.5 13.219 -7.832 1 97.69 94 THR A N 1
ATOM 753 C CA . THR A 1 94 ? -8.406 12.008 -8.641 1 97.69 94 THR A CA 1
ATOM 754 C C . THR A 1 94 ? -7.055 11.328 -8.453 1 97.69 94 THR A C 1
ATOM 756 O O . THR A 1 94 ? -6.016 11.992 -8.414 1 97.69 94 THR A O 1
ATOM 759 N N . LEU A 1 95 ? -7.141 10.031 -8.297 1 95.69 95 LEU A N 1
ATOM 760 C CA . LEU A 1 95 ? -5.914 9.266 -8.086 1 95.69 95 LEU A CA 1
ATOM 761 C C . LEU A 1 95 ? -5.375 8.742 -9.414 1 95.69 95 LEU A C 1
ATOM 763 O O . LEU A 1 95 ? -6.125 8.609 -10.383 1 95.69 95 LEU A O 1
ATOM 767 N N . LYS A 1 96 ? -4.094 8.516 -9.43 1 92.94 96 LYS A N 1
ATOM 768 C CA . LYS A 1 96 ? -3.477 7.91 -10.609 1 92.94 96 LYS A CA 1
ATOM 769 C C . LYS A 1 96 ? -4.02 6.504 -10.852 1 92.94 96 LYS A C 1
ATOM 771 O O . LYS A 1 96 ? -4.328 5.777 -9.898 1 92.94 96 LYS A O 1
ATOM 776 N N . SER A 1 97 ? -4.035 6.098 -12.102 1 88.44 97 SER A N 1
ATOM 777 C CA . SER A 1 97 ? -4.57 4.797 -12.477 1 88.44 97 SER A CA 1
ATOM 778 C C . SER A 1 97 ? -3.736 3.664 -11.891 1 88.44 97 SER A C 1
ATOM 780 O O . SER A 1 97 ? -2.541 3.832 -11.633 1 88.44 97 SER A O 1
ATOM 782 N N . GLY A 1 98 ? -4.406 2.521 -11.586 1 84.56 98 GLY A N 1
ATOM 783 C CA . GLY A 1 98 ? -3.703 1.338 -11.117 1 84.56 98 GLY A CA 1
ATOM 784 C C . GLY A 1 98 ? -3.705 1.201 -9.602 1 84.56 98 GLY A C 1
ATOM 785 O O . GLY A 1 98 ? -3.328 0.156 -9.07 1 84.56 98 GLY A O 1
ATOM 786 N N . LEU A 1 99 ? -4.184 2.213 -8.961 1 85.38 99 LEU A N 1
ATOM 787 C CA . LEU A 1 99 ? -4.352 2.172 -7.512 1 85.38 99 LEU A CA 1
ATOM 788 C C . LEU A 1 99 ? -5.766 1.74 -7.141 1 85.38 99 LEU A C 1
ATOM 790 O O . LEU A 1 99 ? -6.691 1.867 -7.945 1 85.38 99 LEU A O 1
ATOM 794 N N . PRO A 1 100 ? -6.051 1.04 -5.996 1 80.81 100 PRO A N 1
ATOM 795 C CA . PRO A 1 100 ? -7.375 0.552 -5.605 1 80.81 100 PRO A CA 1
ATOM 796 C C . PRO A 1 100 ? -8.414 1.669 -5.516 1 80.81 100 PRO A C 1
ATOM 798 O O . PRO A 1 100 ? -9.609 1.416 -5.656 1 80.81 100 PRO A O 1
ATOM 801 N N . GLY A 1 101 ? -8.156 2.85 -5.488 1 88.88 101 GLY A N 1
ATOM 802 C CA . GLY A 1 101 ? -9.031 4.008 -5.457 1 88.88 101 GLY A CA 1
ATOM 803 C C . GLY A 1 101 ? -8.961 4.848 -6.723 1 88.88 101 GLY A C 1
ATOM 804 O O . GLY A 1 101 ? -7.961 4.809 -7.441 1 88.88 101 GLY A O 1
ATOM 805 N N . LYS A 1 102 ? -10.273 5.574 -6.902 1 94.19 102 LYS A N 1
ATOM 806 C CA . LYS A 1 102 ? -10.297 6.371 -8.125 1 94.19 102 LYS A CA 1
ATOM 807 C C . LYS A 1 102 ? -10.328 7.863 -7.809 1 94.19 102 LYS A C 1
ATOM 809 O O . LYS A 1 102 ? -9.555 8.641 -8.375 1 94.19 102 LYS A O 1
ATOM 814 N N . TRP A 1 103 ? -11.328 8.25 -6.98 1 97.06 103 TRP A N 1
ATOM 815 C CA . TRP A 1 103 ? -11.469 9.664 -6.648 1 97.06 103 TRP A CA 1
ATOM 816 C C . TRP A 1 103 ? -12.086 9.844 -5.266 1 97.06 103 TRP A C 1
ATOM 818 O O . TRP A 1 103 ? -12.648 8.898 -4.703 1 97.06 103 TRP A O 1
ATOM 828 N N . SER A 1 104 ? -11.922 11.039 -4.68 1 97.69 104 SER A N 1
ATOM 829 C CA . SER A 1 104 ? -12.516 11.414 -3.402 1 97.69 104 SER A CA 1
ATOM 830 C C . SER A 1 104 ? -13 12.859 -3.42 1 97.69 104 SER A C 1
ATOM 832 O O . SER A 1 104 ? -12.461 13.688 -4.16 1 97.69 104 SER A O 1
ATOM 834 N N . ILE A 1 105 ? -14.039 13.109 -2.717 1 98.44 105 ILE A N 1
ATOM 835 C CA . ILE A 1 105 ? -14.453 14.445 -2.316 1 98.44 105 ILE A CA 1
ATOM 836 C C . ILE A 1 105 ? -14.078 14.688 -0.857 1 98.44 105 ILE A C 1
ATOM 838 O O . ILE A 1 105 ? -14.508 13.953 0.032 1 98.44 105 ILE A O 1
ATOM 842 N N . GLU A 1 106 ? -13.305 15.719 -0.638 1 98.75 106 GLU A N 1
ATOM 843 C CA . GLU A 1 106 ? -12.719 15.961 0.676 1 98.75 106 GLU A CA 1
ATOM 844 C C . GLU A 1 106 ? -13.031 17.375 1.17 1 98.75 106 GLU A C 1
ATOM 846 O O . GLU A 1 106 ? -13.023 18.328 0.388 1 98.75 106 GLU A O 1
ATOM 851 N N . ARG A 1 107 ? -13.305 17.484 2.432 1 98.56 107 ARG A N 1
ATOM 852 C CA . ARG A 1 107 ? -13.578 18.766 3.049 1 98.56 107 ARG A CA 1
ATOM 853 C C . ARG A 1 107 ? -12.453 19.188 3.984 1 98.56 107 ARG A C 1
ATOM 855 O O . ARG A 1 107 ? -11.938 18.359 4.75 1 98.56 107 ARG A O 1
ATOM 862 N N . LEU A 1 108 ? -12.047 20.438 3.846 1 98.75 108 LEU A N 1
ATOM 863 C CA . LEU A 1 108 ? -11.125 21.031 4.812 1 98.75 108 LEU A CA 1
ATOM 864 C C . LEU A 1 108 ? -11.844 21.359 6.117 1 98.75 108 LEU A C 1
ATOM 866 O O . LEU A 1 108 ? -12.656 22.281 6.168 1 98.75 108 LEU A O 1
ATOM 870 N N . GLU A 1 109 ? -11.484 20.641 7.195 1 98.31 109 GLU A N 1
ATOM 871 C CA . GLU A 1 109 ? -12.195 20.812 8.461 1 98.31 109 GLU A CA 1
ATOM 872 C C . GLU A 1 109 ? -11.578 21.922 9.297 1 98.31 109 GLU A C 1
ATOM 874 O O . GLU A 1 109 ? -12.289 22.656 9.992 1 98.31 109 GLU A O 1
ATOM 879 N N . LEU A 1 110 ? -10.336 22 9.281 1 98.56 110 LEU A N 1
ATOM 880 C CA . LEU A 1 110 ? -9.594 22.984 10.07 1 98.56 110 LEU A CA 1
ATOM 881 C C . LEU A 1 110 ? -8.336 23.422 9.344 1 98.56 110 LEU A C 1
ATOM 883 O O . LEU A 1 110 ? -7.629 22.609 8.75 1 98.56 110 LEU A O 1
ATOM 887 N N . LEU A 1 111 ? -8.102 24.672 9.297 1 98.69 111 LEU A N 1
ATOM 888 C CA . LEU A 1 111 ? -6.852 25.281 8.883 1 98.69 111 LEU A CA 1
ATOM 889 C C . LEU A 1 111 ? -6.441 26.391 9.867 1 98.69 111 LEU A C 1
ATOM 891 O O . LEU A 1 111 ? -7.102 27.422 9.945 1 98.69 111 LEU A O 1
ATOM 895 N N . ASP A 1 112 ? -5.426 26.125 10.641 1 98.62 112 ASP A N 1
ATOM 896 C CA . ASP A 1 112 ? -4.941 27.078 11.633 1 98.62 112 ASP A CA 1
ATOM 897 C C . ASP A 1 112 ? -3.488 27.469 11.359 1 98.62 112 ASP A C 1
ATOM 899 O O . ASP A 1 112 ? -2.568 26.703 11.656 1 98.62 112 ASP A O 1
ATOM 903 N N . ASP A 1 113 ? -3.234 28.672 10.836 1 98.25 113 ASP A N 1
ATOM 904 C CA . ASP A 1 113 ? -1.901 29.125 10.453 1 98.25 113 ASP A CA 1
ATOM 905 C C . ASP A 1 113 ? -1.064 29.484 11.68 1 98.25 113 ASP A C 1
ATOM 907 O O . ASP A 1 113 ? 0.163 29.562 11.602 1 98.25 113 ASP A O 1
ATOM 911 N N . ASN A 1 114 ? -1.749 29.734 12.734 1 98.12 114 ASN A N 1
ATOM 912 C CA . ASN A 1 114 ? -1.013 30.062 13.953 1 98.12 114 ASN A CA 1
ATOM 913 C C . ASN A 1 114 ? -0.428 28.812 14.609 1 98.12 114 ASN A C 1
ATOM 915 O O . ASN A 1 114 ? 0.77 28.766 14.891 1 98.12 114 ASN A O 1
ATOM 919 N N . GLU A 1 115 ? -1.265 27.812 14.789 1 98.25 115 GLU A N 1
ATOM 920 C CA . GLU A 1 115 ? -0.816 26.578 15.414 1 98.25 115 GLU A CA 1
ATOM 921 C C . GLU A 1 115 ? -0.285 25.594 14.383 1 98.25 115 GLU A C 1
ATOM 923 O O . GLU A 1 115 ? 0.296 24.562 14.734 1 98.25 115 GLU A O 1
ATOM 928 N N . HIS A 1 116 ? -0.44 25.828 13.078 1 98.88 116 HIS A N 1
ATOM 929 C CA . HIS A 1 116 ? -0.024 24.984 11.961 1 98.88 116 HIS A CA 1
ATOM 930 C C . HIS A 1 116 ? -0.715 23.625 12.016 1 98.88 116 HIS A C 1
ATOM 932 O O . HIS A 1 116 ? -0.053 22.594 12.125 1 98.88 116 HIS A O 1
ATOM 938 N N . ILE A 1 117 ? -2.045 23.688 11.891 1 98.81 117 ILE A N 1
ATOM 939 C CA . ILE A 1 117 ? -2.904 22.5 11.922 1 98.81 117 ILE A CA 1
ATOM 940 C C . ILE A 1 117 ? -3.736 22.438 10.641 1 98.81 117 ILE A C 1
ATOM 942 O O . ILE A 1 117 ? -4.336 23.438 10.234 1 98.81 117 ILE A O 1
ATOM 946 N N . LEU A 1 118 ? -3.73 21.328 9.969 1 98.88 118 LEU A N 1
ATOM 947 C CA . LEU A 1 118 ? -4.598 21.031 8.828 1 98.88 118 LEU A CA 1
ATOM 948 C C . LEU A 1 118 ? -5.398 19.75 9.086 1 98.88 118 LEU A C 1
ATOM 950 O O . LEU A 1 118 ? -4.824 18.703 9.383 1 98.88 118 LEU A O 1
ATOM 954 N N . SER A 1 119 ? -6.723 19.828 9.094 1 98.75 119 SER A N 1
ATOM 955 C CA . SER A 1 119 ? -7.598 18.672 9.25 1 98.75 119 SER A CA 1
ATOM 956 C C . SER A 1 119 ? -8.477 18.484 8.023 1 98.75 119 SER A C 1
ATOM 958 O O . SER A 1 119 ? -9.078 19.438 7.52 1 98.75 119 SER A O 1
ATOM 960 N N . VAL A 1 120 ? -8.547 17.234 7.523 1 98.56 120 VAL A N 1
ATOM 961 C CA . VAL A 1 120 ? -9.266 16.922 6.297 1 98.56 120 VAL A CA 1
ATOM 962 C C . VAL A 1 120 ? -10.164 15.703 6.527 1 98.56 120 VAL A C 1
ATOM 964 O O . VAL A 1 120 ? -9.781 14.766 7.234 1 98.56 120 VAL A O 1
ATOM 967 N N . MET A 1 121 ? -11.312 15.703 5.93 1 98.38 121 MET A N 1
ATOM 968 C CA . MET A 1 121 ? -12.234 14.57 5.984 1 98.38 121 MET A CA 1
ATOM 969 C C . MET A 1 121 ? -12.711 14.188 4.586 1 98.38 121 MET A C 1
ATOM 971 O O . MET A 1 121 ? -13 15.062 3.766 1 98.38 121 MET A O 1
ATOM 975 N N . PHE A 1 122 ? -12.688 12.891 4.305 1 98.25 122 PHE A N 1
ATOM 976 C CA . PHE A 1 122 ? -13.336 12.406 3.092 1 98.25 122 PHE A CA 1
ATOM 977 C C . PHE A 1 122 ? -14.852 12.383 3.258 1 98.25 122 PHE A C 1
ATOM 979 O O . PHE A 1 122 ? -15.367 11.742 4.176 1 98.25 122 PHE A O 1
ATOM 986 N N . ILE A 1 123 ? -15.594 13.023 2.318 1 98 123 ILE A N 1
ATOM 987 C CA . ILE A 1 123 ? -17.031 13.109 2.52 1 98 123 ILE A CA 1
ATOM 988 C C . ILE A 1 123 ? -17.75 12.297 1.443 1 98 123 ILE A C 1
ATOM 990 O O . ILE A 1 123 ? -18.938 11.977 1.584 1 98 123 ILE A O 1
ATOM 994 N N . ASP A 1 124 ? -17.078 11.977 0.309 1 97.44 124 ASP A N 1
ATOM 995 C CA . ASP A 1 124 ? -17.609 11.133 -0.767 1 97.44 124 ASP A CA 1
ATOM 996 C C . ASP A 1 124 ? -16.484 10.617 -1.652 1 97.44 124 ASP A C 1
ATOM 998 O O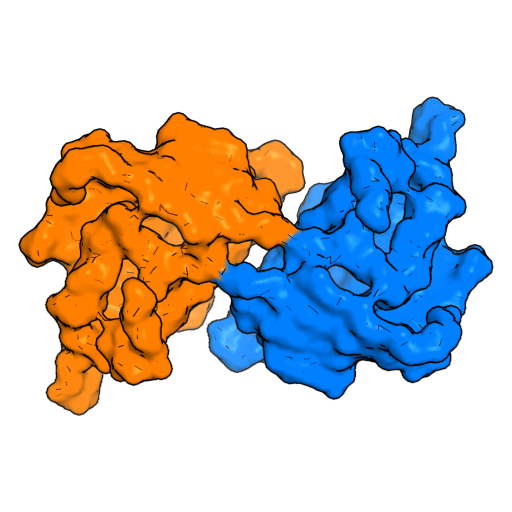 . ASP A 1 124 ? -15.312 10.984 -1.469 1 97.44 124 ASP A O 1
ATOM 1002 N N . GLY A 1 125 ? -16.875 9.688 -2.588 1 97.25 125 GLY A N 1
ATOM 1003 C CA . GLY A 1 125 ? -15.891 9.227 -3.555 1 97.25 125 GLY A CA 1
ATOM 1004 C C . GLY A 1 125 ? -15.953 7.734 -3.803 1 97.25 125 GLY A C 1
ATOM 1005 O O . GLY A 1 125 ? -16.672 7.012 -3.105 1 97.25 125 GLY A O 1
ATOM 1006 N N . ASP A 1 126 ? -15.297 7.32 -4.828 1 95.69 126 ASP A N 1
ATOM 1007 C CA . ASP A 1 126 ? -14.977 5.922 -5.098 1 95.69 126 ASP A CA 1
ATOM 1008 C C . ASP A 1 126 ? -13.586 5.566 -4.574 1 95.69 126 ASP A C 1
ATOM 1010 O O . ASP A 1 126 ? -12.625 5.504 -5.344 1 95.69 126 ASP A O 1
ATOM 1014 N N . HIS A 1 127 ? -13.578 5.352 -3.271 1 92.12 127 HIS A N 1
ATOM 1015 C CA . HIS A 1 127 ? -12.344 5.145 -2.521 1 92.12 127 HIS A CA 1
ATOM 1016 C C . HIS A 1 127 ? -12.523 4.066 -1.457 1 92.12 127 HIS A C 1
ATOM 1018 O O . HIS A 1 127 ? -13.57 3.99 -0.814 1 92.12 127 HIS A O 1
ATOM 1024 N N . PRO A 1 128 ? -11.398 3.285 -1.267 1 91.62 128 PRO A N 1
ATOM 1025 C CA . PRO A 1 128 ? -11.555 2.221 -0.272 1 91.62 128 PRO A CA 1
ATOM 1026 C C . PRO A 1 128 ? -11.555 2.748 1.161 1 91.62 128 PRO A C 1
ATOM 1028 O O . PRO A 1 128 ? -12.094 2.1 2.061 1 91.62 128 PRO A O 1
ATOM 1031 N N . LEU A 1 129 ? -10.93 3.842 1.405 1 95.31 129 LEU A N 1
ATOM 1032 C CA . LEU A 1 129 ? -10.883 4.434 2.736 1 95.31 129 LEU A CA 1
ATOM 1033 C C . LEU A 1 129 ? -12.164 5.215 3.027 1 95.31 129 LEU A C 1
ATOM 1035 O O . LEU A 1 129 ? -12.234 6.414 2.752 1 95.31 129 LEU A O 1
ATOM 1039 N N . LYS A 1 130 ? -13.078 4.523 3.691 1 96.75 130 LYS A N 1
ATOM 1040 C CA . LYS A 1 130 ? -14.344 5.164 4.027 1 96.75 130 LYS A CA 1
ATOM 1041 C C . LYS A 1 130 ? -14.266 5.875 5.375 1 96.75 130 LYS A C 1
ATOM 1043 O O . LYS A 1 130 ? -13.641 5.371 6.312 1 96.75 130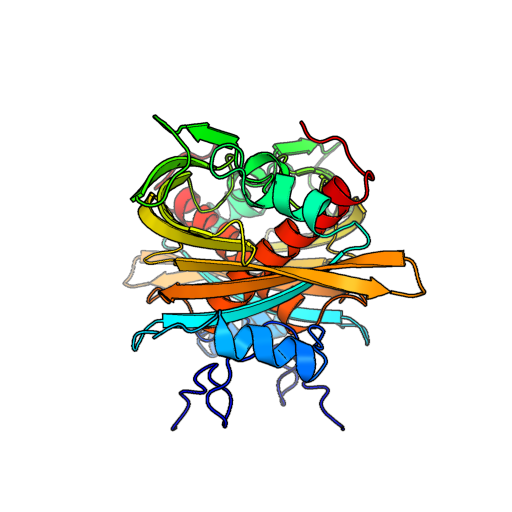 LYS A O 1
ATOM 1048 N N . ASN A 1 131 ? -14.891 7.035 5.457 1 97.38 131 ASN A N 1
ATOM 1049 C CA . ASN A 1 131 ? -14.945 7.871 6.648 1 97.38 131 ASN A CA 1
ATOM 1050 C C . ASN A 1 131 ? -13.539 8.195 7.168 1 97.38 131 ASN A C 1
ATOM 1052 O O . ASN A 1 131 ? -13.297 8.156 8.375 1 97.38 131 ASN A O 1
ATOM 1056 N N . TYR A 1 132 ? -12.734 8.398 6.266 1 98 132 TYR A N 1
ATOM 1057 C CA . TYR A 1 132 ? -11.367 8.789 6.59 1 98 132 TYR A CA 1
ATOM 1058 C C . TYR A 1 132 ? -11.305 10.234 7.07 1 98 132 TYR A C 1
ATOM 1060 O O . TYR A 1 132 ? -11.898 11.125 6.453 1 98 132 TYR A O 1
ATOM 1068 N N . SER A 1 133 ? -10.625 10.492 8.109 1 97.94 133 SER A N 1
ATOM 1069 C CA . SER A 1 133 ? -10.312 11.82 8.625 1 97.94 133 SER A CA 1
ATOM 1070 C C . SER A 1 133 ? -8.891 11.891 9.156 1 97.94 133 SER A C 1
ATOM 1072 O O . SER A 1 133 ? -8.391 10.93 9.758 1 97.94 133 SER A O 1
ATOM 1074 N N . SER A 1 134 ? -8.266 13 8.898 1 98.19 134 SER A N 1
ATOM 1075 C CA . SER A 1 134 ? -6.883 13.133 9.352 1 98.19 134 SER A CA 1
ATOM 1076 C C . SER A 1 134 ? -6.629 14.516 9.945 1 98.19 134 SER A C 1
ATOM 1078 O O . SER A 1 134 ? -7.359 15.469 9.664 1 98.19 134 SER A O 1
ATOM 1080 N N . ILE A 1 135 ? -5.668 14.578 10.828 1 98.44 135 ILE A N 1
ATOM 1081 C CA . ILE A 1 135 ? -5.105 15.797 11.391 1 98.44 135 ILE A CA 1
ATOM 1082 C C . ILE A 1 135 ? -3.592 15.812 11.18 1 98.44 135 ILE A C 1
ATOM 1084 O O . ILE A 1 135 ? -2.898 14.867 11.547 1 98.44 135 ILE A O 1
ATOM 1088 N N . LEU A 1 136 ? -3.092 16.906 10.547 1 98.75 136 LEU A N 1
ATOM 1089 C CA . LEU A 1 136 ? -1.66 17.094 10.352 1 98.75 136 LEU A CA 1
ATOM 1090 C C . LEU A 1 136 ? -1.192 18.375 11.031 1 98.75 136 LEU A C 1
ATOM 1092 O O . LEU A 1 136 ? -1.823 19.438 10.891 1 98.75 136 LEU A O 1
ATOM 1096 N N . THR A 1 137 ? -0.124 18.266 11.867 1 98.75 137 THR A N 1
ATOM 1097 C CA . THR A 1 137 ? 0.43 19.438 12.531 1 98.75 137 THR A CA 1
ATOM 1098 C C . THR A 1 137 ? 1.924 19.562 12.25 1 98.75 137 THR A C 1
ATOM 1100 O O . THR A 1 137 ? 2.607 18.562 12.023 1 98.75 137 THR A O 1
ATOM 1103 N N . VAL A 1 138 ? 2.365 20.75 12.234 1 98.88 138 VAL A N 1
ATOM 1104 C CA . VAL A 1 138 ? 3.781 21.062 12.047 1 98.88 138 VAL A CA 1
ATOM 1105 C C . VAL A 1 138 ? 4.289 21.891 13.234 1 98.88 138 VAL A C 1
ATOM 1107 O O . VAL A 1 138 ? 3.654 22.859 13.625 1 98.88 138 VAL A O 1
ATOM 1110 N N . HIS A 1 139 ? 5.453 21.453 13.773 1 98.62 139 HIS A N 1
ATOM 1111 C CA . HIS A 1 139 ? 6 22.094 14.961 1 98.62 139 HIS A CA 1
ATOM 1112 C C . HIS A 1 139 ? 7.477 22.438 14.781 1 98.62 139 HIS A C 1
ATOM 1114 O O . HIS A 1 139 ? 8.227 21.672 14.172 1 98.62 139 HIS A O 1
ATOM 1120 N N . HIS A 1 140 ? 7.832 23.516 15.406 1 97.88 140 HIS A N 1
ATOM 1121 C CA . HIS A 1 140 ? 9.219 23.969 15.352 1 97.88 140 HIS A CA 1
ATOM 1122 C C . HIS A 1 140 ? 10.133 23.031 16.125 1 97.88 140 HIS A C 1
ATOM 1124 O O . HIS A 1 140 ? 9.766 22.531 17.203 1 97.88 140 HIS A O 1
ATOM 1130 N N . GLU A 1 141 ? 11.258 22.781 15.414 1 95.44 141 GLU A N 1
ATOM 1131 C CA . GLU A 1 141 ? 12.336 22.062 16.094 1 95.44 141 GLU A CA 1
ATOM 1132 C C . GLU A 1 141 ? 13.695 22.656 15.75 1 95.44 141 GLU A C 1
ATOM 1134 O O . GLU A 1 141 ? 13.844 23.344 14.75 1 95.44 141 GLU A O 1
ATOM 1139 N N . VAL A 1 142 ? 14.648 22.391 16.672 1 93 142 VAL A N 1
ATOM 1140 C CA . VAL A 1 142 ? 16.062 22.672 16.422 1 93 142 VAL A CA 1
ATOM 1141 C C . VAL A 1 142 ? 16.875 21.391 16.578 1 93 142 VAL A C 1
ATOM 1143 O O . VAL A 1 142 ? 16.797 20.719 17.594 1 93 142 VAL A O 1
ATOM 1146 N N . THR A 1 143 ? 17.453 20.984 15.461 1 82.56 143 THR A N 1
ATOM 1147 C CA . THR A 1 143 ? 18.344 19.828 15.508 1 82.56 143 THR A CA 1
ATOM 1148 C C . THR A 1 143 ? 19.781 20.219 15.172 1 82.56 143 THR A C 1
ATOM 1150 O O . THR A 1 143 ? 20.047 20.734 14.086 1 82.56 143 THR A O 1
ATOM 1153 N N . ASP A 1 144 ? 20.656 19.938 16.062 1 87.12 144 ASP A N 1
ATOM 1154 C CA . ASP A 1 144 ? 22.062 20.281 15.93 1 87.12 144 ASP A CA 1
ATOM 1155 C C . ASP A 1 144 ? 22.234 21.75 15.547 1 87.12 144 ASP A C 1
ATOM 1157 O O . ASP A 1 144 ? 23 22.078 14.641 1 87.12 144 ASP A O 1
ATOM 1161 N N . GLY A 1 145 ? 21.484 22.625 16.031 1 90.69 145 GLY A N 1
ATOM 1162 C CA . GLY A 1 145 ? 21.594 24.062 15.836 1 90.69 145 GLY A CA 1
ATOM 1163 C C . GLY A 1 145 ? 20.922 24.547 14.57 1 90.69 145 GLY A C 1
ATOM 1164 O O . GLY A 1 145 ? 20.969 25.75 14.258 1 90.69 145 GLY A O 1
ATOM 1165 N N . HIS A 1 146 ? 20.391 23.672 13.844 1 94.44 146 HIS A N 1
ATOM 1166 C CA . HIS A 1 146 ? 19.734 24.047 12.594 1 94.44 146 HIS A CA 1
ATOM 1167 C C . HIS A 1 146 ? 18.219 23.953 12.727 1 94.44 146 HIS A C 1
ATOM 1169 O O . HIS A 1 146 ? 17.703 23.047 13.375 1 94.44 146 HIS A O 1
ATOM 1175 N N . PRO A 1 147 ? 17.609 24.938 12.188 1 95.88 147 PRO A N 1
ATOM 1176 C CA . PRO A 1 147 ? 16.156 24.891 12.242 1 95.88 147 PRO A CA 1
ATOM 1177 C C . PRO A 1 147 ? 15.578 23.656 11.539 1 95.88 147 PRO A C 1
ATOM 1179 O O . PRO A 1 147 ? 16.078 23.25 10.5 1 95.88 147 PRO A O 1
ATOM 1182 N N . GLY A 1 148 ? 14.578 23.078 12.211 1 97.5 148 GLY A N 1
ATOM 1183 C CA . GLY A 1 148 ? 13.828 21.953 11.672 1 97.5 148 GLY A CA 1
ATOM 1184 C C . GLY A 1 148 ? 12.359 21.969 12.055 1 97.5 148 GLY A C 1
ATOM 1185 O O . GLY A 1 148 ? 11.883 22.938 12.648 1 97.5 148 GLY A O 1
ATOM 1186 N N . ALA A 1 149 ? 11.688 20.938 11.609 1 98.19 149 ALA A N 1
ATOM 1187 C CA . ALA A 1 149 ? 10.266 20.828 11.914 1 98.19 149 ALA A CA 1
ATOM 1188 C C . ALA A 1 149 ? 9.875 19.375 12.211 1 98.19 149 ALA A C 1
ATOM 1190 O O . ALA A 1 149 ? 10.438 18.453 11.641 1 98.19 149 ALA A O 1
ATOM 1191 N N . LEU A 1 150 ? 8.945 19.281 13.133 1 97.31 150 LEU A N 1
ATOM 1192 C CA . LEU A 1 150 ? 8.281 18 13.398 1 97.31 150 LEU A CA 1
ATOM 1193 C C . LEU A 1 150 ? 6.887 17.984 12.781 1 97.31 150 LEU A C 1
ATOM 1195 O O . LEU A 1 150 ? 6.059 18.844 13.078 1 97.31 150 LEU A O 1
ATOM 1199 N N . VAL A 1 151 ? 6.691 17 11.898 1 97.88 151 VAL A N 1
ATOM 1200 C CA . VAL A 1 151 ? 5.375 16.781 11.312 1 97.88 151 VAL A CA 1
ATOM 1201 C C . VAL A 1 151 ? 4.707 15.578 11.977 1 97.88 151 VAL A C 1
ATOM 1203 O O . VAL A 1 151 ? 5.309 14.5 12.078 1 97.88 151 VAL A O 1
ATOM 1206 N N . ILE A 1 152 ? 3.51 15.766 12.492 1 96.81 152 ILE A N 1
ATOM 1207 C CA . ILE A 1 152 ? 2.703 14.68 13.031 1 96.81 152 ILE A CA 1
ATOM 1208 C C . ILE A 1 152 ? 1.389 14.578 12.266 1 96.81 152 ILE A C 1
ATOM 1210 O O . ILE A 1 152 ? 0.742 15.594 11.992 1 96.81 152 ILE A O 1
ATOM 1214 N N . GLU A 1 153 ? 1.05 13.375 11.852 1 97.44 153 GLU A N 1
ATOM 1215 C CA . GLU A 1 153 ? -0.232 13.148 11.195 1 97.44 153 GLU A CA 1
ATOM 1216 C C . GLU A 1 153 ? -0.962 11.953 11.805 1 97.44 153 GLU A C 1
ATOM 1218 O O . GLU A 1 153 ? -0.375 10.883 11.984 1 97.44 153 GLU A O 1
ATOM 1223 N N . SER A 1 154 ? -2.191 12.18 12.219 1 96.12 154 SER A N 1
ATOM 1224 C CA . SER A 1 154 ? -3.062 11.125 12.742 1 96.12 154 SER A CA 1
ATOM 1225 C C . SER A 1 154 ? -4.281 10.93 11.852 1 96.12 154 SER A C 1
ATOM 1227 O O . SER A 1 154 ? -4.598 11.781 11.016 1 96.12 154 SER A O 1
ATOM 1229 N N . PHE A 1 155 ? -4.922 9.742 12.031 1 96.75 155 PHE A N 1
ATOM 1230 C CA . PHE A 1 155 ? -6.066 9.453 11.18 1 96.75 155 PHE A CA 1
ATOM 1231 C C . PHE A 1 155 ? -7.07 8.562 11.898 1 96.75 155 PHE A C 1
ATOM 1233 O O . PHE A 1 155 ? -6.742 7.938 12.914 1 96.75 155 PHE A O 1
ATOM 1240 N N . VAL A 1 156 ? -8.273 8.578 11.445 1 96.5 156 VAL A N 1
ATOM 1241 C CA . VAL A 1 156 ? -9.305 7.594 11.766 1 96.5 156 VAL A CA 1
ATOM 1242 C C . VAL A 1 156 ? -9.984 7.125 10.484 1 96.5 156 VAL A C 1
ATOM 1244 O O . VAL A 1 156 ? -10.188 7.91 9.555 1 96.5 156 VAL A O 1
ATOM 1247 N N . VAL A 1 157 ? -10.281 5.836 10.43 1 97.62 157 VAL A N 1
ATOM 1248 C CA . VAL A 1 157 ? -10.828 5.285 9.188 1 97.62 157 VAL A CA 1
ATOM 1249 C C . VAL A 1 157 ? -11.594 3.998 9.492 1 97.62 157 VAL A C 1
ATOM 1251 O O . VAL A 1 157 ? -11.297 3.305 10.469 1 97.62 157 VAL A O 1
ATOM 1254 N N . ASP A 1 158 ? -12.562 3.664 8.656 1 97.69 158 ASP A N 1
ATOM 1255 C CA . ASP A 1 158 ? -13.312 2.416 8.773 1 97.69 158 ASP A CA 1
ATOM 1256 C C . ASP A 1 158 ? -12.445 1.214 8.422 1 97.69 158 ASP A C 1
ATOM 1258 O O . ASP A 1 158 ? -11.555 1.312 7.57 1 97.69 158 ASP A O 1
ATOM 1262 N N . ILE A 1 159 ? -12.773 0.153 9.094 1 96.06 159 ILE A N 1
ATOM 1263 C CA . ILE A 1 159 ? -12.25 -1.155 8.703 1 96.06 159 ILE A CA 1
ATOM 1264 C C . ILE A 1 159 ? -13.312 -1.909 7.898 1 96.06 159 ILE A C 1
ATOM 1266 O O . ILE A 1 159 ? -14.312 -2.367 8.453 1 96.06 159 ILE A O 1
ATOM 1270 N N . PRO A 1 160 ? -13.086 -1.993 6.602 1 93.88 160 PRO A N 1
ATOM 1271 C CA . PRO A 1 160 ? -14.07 -2.756 5.832 1 93.88 160 PRO A CA 1
ATOM 1272 C C . PRO A 1 160 ? -14.219 -4.191 6.324 1 93.88 160 PRO A C 1
ATOM 1274 O O . PRO A 1 160 ? -13.273 -4.766 6.871 1 93.88 160 PRO A O 1
ATOM 1277 N N . LYS A 1 161 ? -15.352 -4.848 6.07 1 90.56 161 LYS A N 1
ATOM 1278 C CA . LYS A 1 161 ? -15.688 -6.18 6.57 1 90.56 161 LYS A CA 1
ATOM 1279 C C . LYS A 1 161 ? -14.688 -7.223 6.059 1 90.56 161 LYS A C 1
ATOM 1281 O O . LYS A 1 161 ? -14.383 -8.188 6.758 1 90.56 161 LYS A O 1
ATOM 1286 N N . GLU A 1 162 ? -14.133 -6.953 4.871 1 87.94 162 GLU A N 1
ATOM 1287 C CA . GLU A 1 162 ? -13.258 -7.941 4.242 1 87.94 162 GLU A CA 1
ATOM 1288 C C . GLU A 1 162 ? -11.805 -7.746 4.664 1 87.94 162 GLU A C 1
ATOM 1290 O O . GLU A 1 162 ? -10.922 -8.484 4.227 1 87.94 162 GLU A O 1
ATOM 1295 N N . ASN A 1 163 ? -11.617 -6.762 5.559 1 92.44 163 ASN A N 1
ATOM 1296 C CA . ASN A 1 163 ? -10.258 -6.449 6.004 1 92.44 163 ASN A CA 1
ATOM 1297 C C . ASN A 1 163 ? -10.117 -6.609 7.512 1 92.44 163 ASN A C 1
ATOM 1299 O O . ASN A 1 163 ? -11.094 -6.457 8.25 1 92.44 163 ASN A O 1
ATOM 1303 N N . THR A 1 164 ? -8.898 -6.926 7.914 1 89.81 164 THR A N 1
ATOM 1304 C CA . THR A 1 164 ? -8.555 -6.84 9.328 1 89.81 164 THR A CA 1
ATOM 1305 C C . THR A 1 164 ? -8.102 -5.43 9.688 1 89.81 164 THR A C 1
ATOM 1307 O O . THR A 1 164 ? -7.773 -4.629 8.805 1 89.81 164 THR A O 1
ATOM 1310 N N . GLU A 1 165 ? -8.07 -5.188 10.945 1 89.94 165 GLU A N 1
ATOM 1311 C CA . GLU A 1 165 ? -7.582 -3.898 11.422 1 89.94 165 GLU A CA 1
ATOM 1312 C C . GLU A 1 165 ? -6.148 -3.646 10.961 1 89.94 165 GLU A C 1
ATOM 1314 O O . GLU A 1 165 ? -5.824 -2.555 10.492 1 89.94 165 GLU A O 1
ATOM 1319 N N . ASN A 1 166 ? -5.254 -4.652 11.102 1 88.75 166 ASN A N 1
ATOM 1320 C CA . ASN A 1 166 ? -3.848 -4.488 10.75 1 88.75 166 ASN A CA 1
ATOM 1321 C C . ASN A 1 166 ? -3.674 -4.211 9.258 1 88.75 166 ASN A C 1
ATOM 1323 O O . ASN A 1 166 ? -2.799 -3.438 8.859 1 88.75 166 ASN A O 1
ATOM 1327 N N . GLU A 1 167 ? -4.508 -4.781 8.414 1 90.94 167 GLU A N 1
ATOM 1328 C CA . GLU A 1 167 ? -4.441 -4.516 6.977 1 90.94 167 GLU A CA 1
ATOM 1329 C C . GLU A 1 167 ? -4.629 -3.033 6.68 1 90.94 167 GLU A C 1
ATOM 1331 O O . GLU A 1 167 ? -3.844 -2.436 5.941 1 90.94 167 GLU A O 1
ATOM 1336 N N . ILE A 1 168 ? -5.609 -2.498 7.34 1 92.81 168 ILE A N 1
ATOM 1337 C CA . ILE A 1 168 ? -5.969 -1.112 7.062 1 92.81 168 ILE A CA 1
ATOM 1338 C C . ILE A 1 168 ? -4.992 -0.175 7.766 1 92.81 168 ILE A C 1
ATOM 1340 O O . ILE A 1 168 ? -4.535 0.81 7.18 1 92.81 168 ILE A O 1
ATOM 1344 N N . PHE A 1 169 ? -4.695 -0.559 8.945 1 91.5 169 PHE A N 1
ATOM 1345 C CA . PHE A 1 169 ? -3.766 0.19 9.781 1 91.5 169 PHE A CA 1
ATOM 1346 C C . PHE A 1 169 ? -2.436 0.397 9.07 1 91.5 169 PHE A C 1
ATOM 1348 O O . PHE A 1 169 ? -1.987 1.533 8.898 1 91.5 169 PHE A O 1
ATOM 1355 N N . TYR A 1 170 ? -1.887 -0.629 8.531 1 90.94 170 TYR A N 1
ATOM 1356 C CA . TYR A 1 170 ? -0.565 -0.547 7.918 1 90.94 170 TYR A CA 1
ATOM 1357 C C . TYR A 1 170 ? -0.658 -0.025 6.488 1 90.94 170 TYR A C 1
ATOM 1359 O O . TYR A 1 170 ? 0.268 0.624 6 1 90.94 170 TYR A O 1
ATOM 1367 N N . LEU A 1 171 ? -1.762 -0.243 5.848 1 92.56 171 LEU A N 1
ATOM 1368 C CA . LEU A 1 171 ? -1.95 0.346 4.527 1 92.56 171 LEU A CA 1
ATOM 1369 C C . LEU A 1 171 ? -1.923 1.869 4.602 1 92.56 171 LEU A C 1
ATOM 1371 O O . LEU A 1 171 ? -1.14 2.516 3.902 1 92.56 171 LEU A O 1
ATOM 1375 N N . VAL A 1 172 ? -2.705 2.391 5.5 1 94.62 172 VAL A N 1
ATOM 1376 C CA . VAL A 1 172 ? -2.795 3.84 5.637 1 94.62 172 VAL A CA 1
ATOM 1377 C C . VAL A 1 172 ? -1.456 4.395 6.117 1 94.62 172 VAL A C 1
ATOM 1379 O O . VAL A 1 172 ? -0.956 5.383 5.574 1 94.62 172 VAL A O 1
ATOM 1382 N N . GLY A 1 173 ? -0.931 3.703 7.043 1 92.81 173 GLY A N 1
ATOM 1383 C CA . GLY A 1 173 ? 0.349 4.148 7.566 1 92.81 173 GLY A CA 1
ATOM 1384 C C . GLY A 1 173 ? 1.442 4.195 6.516 1 92.81 173 GLY A C 1
ATOM 1385 O O . GLY A 1 173 ? 2.258 5.121 6.504 1 92.81 173 GLY A O 1
ATOM 1386 N N . ASN A 1 174 ? 1.483 3.227 5.723 1 92.81 174 ASN A N 1
ATOM 1387 C CA . ASN A 1 174 ? 2.498 3.197 4.672 1 92.81 174 ASN A CA 1
ATOM 1388 C C . ASN A 1 174 ? 2.314 4.344 3.682 1 92.81 174 ASN A C 1
ATOM 1390 O O . ASN A 1 174 ? 3.291 4.961 3.252 1 92.81 174 ASN A O 1
ATOM 1394 N N . PHE A 1 175 ? 1.127 4.656 3.352 1 93.25 175 PHE A N 1
ATOM 1395 C CA . PHE A 1 175 ? 0.879 5.773 2.449 1 93.25 175 PHE A CA 1
ATOM 1396 C C . PHE A 1 175 ? 1.281 7.094 3.098 1 93.25 175 PHE A C 1
ATOM 1398 O O . PHE A 1 175 ? 1.863 7.961 2.443 1 93.25 175 PHE A O 1
ATOM 1405 N N . LEU A 1 176 ? 0.927 7.211 4.352 1 95.44 176 LEU A N 1
ATOM 1406 C CA . LEU A 1 176 ? 1.31 8.438 5.047 1 95.44 176 LEU A CA 1
ATOM 1407 C C . LEU A 1 176 ? 2.826 8.547 5.148 1 95.44 176 LEU A C 1
ATOM 1409 O O . LEU A 1 176 ? 3.381 9.641 5.031 1 95.44 176 LEU A O 1
ATOM 1413 N N . LYS A 1 177 ? 3.443 7.449 5.391 1 93.62 177 LYS A N 1
ATOM 1414 C CA . LYS A 1 177 ? 4.902 7.445 5.453 1 93.62 177 LYS A CA 1
ATOM 1415 C C . LYS A 1 177 ? 5.512 7.891 4.129 1 93.62 177 LYS A C 1
ATOM 1417 O O . LYS A 1 177 ? 6.465 8.672 4.109 1 93.62 177 LYS A O 1
ATOM 1422 N N . PHE A 1 178 ? 4.957 7.406 3.055 1 93.12 178 PHE A N 1
ATOM 1423 C CA . PHE A 1 178 ? 5.418 7.809 1.729 1 93.12 178 PHE A CA 1
ATOM 1424 C C . PHE A 1 178 ? 5.203 9.297 1.512 1 93.12 178 PHE A C 1
ATOM 1426 O O . PHE A 1 178 ? 6.082 9.992 0.996 1 93.12 178 PHE A O 1
ATOM 1433 N N . ASN A 1 179 ? 4.105 9.789 1.89 1 96.19 179 ASN A N 1
ATOM 1434 C CA . ASN A 1 179 ? 3.809 11.211 1.766 1 96.19 179 ASN A CA 1
ATOM 1435 C C . ASN A 1 179 ? 4.785 12.062 2.572 1 96.19 179 ASN A C 1
ATOM 1437 O O . ASN A 1 179 ? 5.27 13.086 2.088 1 96.19 179 ASN A O 1
ATOM 1441 N N . HIS A 1 180 ? 5.047 11.594 3.779 1 96 180 HIS A N 1
ATOM 1442 C CA . HIS A 1 180 ? 5.93 12.352 4.656 1 96 180 HIS A CA 1
ATOM 1443 C C . HIS A 1 180 ? 7.355 12.375 4.117 1 96 180 HIS A C 1
ATOM 1445 O O . HIS A 1 180 ? 8.07 13.375 4.27 1 96 180 HIS A O 1
ATOM 1451 N N . LYS A 1 181 ? 7.77 11.297 3.576 1 94.25 181 LYS A N 1
ATOM 1452 C CA . LYS A 1 181 ? 9.094 11.273 2.955 1 94.25 181 LYS A CA 1
ATOM 1453 C C . LYS A 1 181 ? 9.18 12.289 1.817 1 94.25 181 LYS A C 1
ATOM 1455 O O . LYS A 1 181 ? 10.172 13.008 1.699 1 94.25 181 LYS A O 1
ATOM 1460 N N . LEU A 1 182 ? 8.195 12.344 0.962 1 95.94 182 LEU A N 1
ATOM 1461 C CA . LEU A 1 182 ? 8.18 13.289 -0.151 1 95.94 182 LEU A CA 1
ATOM 1462 C C . LEU A 1 182 ? 8.086 14.727 0.354 1 95.94 182 LEU A C 1
ATOM 1464 O O . LEU A 1 182 ? 8.711 15.625 -0.208 1 95.94 182 LEU A O 1
ATOM 1468 N N . LEU A 1 183 ? 7.324 14.914 1.407 1 97.88 183 LEU A N 1
ATOM 1469 C CA . LEU A 1 183 ? 7.25 16.234 2.029 1 97.88 183 LEU A CA 1
ATOM 1470 C C . LEU A 1 183 ? 8.625 16.688 2.496 1 97.88 183 LEU A C 1
ATOM 1472 O O . LEU A 1 183 ? 9 17.844 2.287 1 97.88 183 LEU A O 1
ATOM 1476 N N . ALA A 1 184 ? 9.32 15.781 3.121 1 97 184 ALA A N 1
ATOM 1477 C CA . ALA A 1 184 ? 10.68 16.094 3.559 1 97 184 ALA A CA 1
ATOM 1478 C C . ALA A 1 184 ? 11.578 16.438 2.371 1 97 184 ALA A C 1
ATOM 1480 O O . ALA A 1 184 ? 12.289 17.438 2.393 1 97 184 ALA A O 1
ATOM 1481 N N . ASP A 1 185 ? 11.477 15.609 1.312 1 96.44 185 ASP A N 1
ATOM 1482 C CA . ASP A 1 185 ? 12.312 15.82 0.135 1 96.44 185 ASP A CA 1
ATOM 1483 C C . ASP A 1 185 ? 12.039 17.188 -0.497 1 96.44 185 ASP A C 1
ATOM 1485 O O . ASP A 1 185 ? 12.969 17.891 -0.889 1 96.44 185 ASP A O 1
ATOM 1489 N N . VAL A 1 186 ? 10.82 17.516 -0.575 1 97.25 186 VAL A N 1
ATOM 1490 C CA . VAL A 1 186 ? 10.414 18.781 -1.175 1 97.25 186 VAL A CA 1
ATOM 1491 C C . VAL A 1 186 ? 10.859 19.938 -0.285 1 97.25 186 VAL A C 1
ATOM 1493 O O . VAL A 1 186 ? 11.461 20.906 -0.762 1 97.25 186 VAL A O 1
ATOM 1496 N N . SER A 1 187 ? 10.664 19.828 0.988 1 97.5 187 SER A N 1
ATOM 1497 C CA . SER A 1 187 ? 10.914 20.906 1.935 1 97.5 187 SER A CA 1
ATOM 1498 C C . SER A 1 187 ? 12.414 21.141 2.133 1 97.5 187 SER A C 1
ATOM 1500 O O . SER A 1 187 ? 12.852 22.25 2.393 1 97.5 187 SER A O 1
ATOM 1502 N N . GLU A 1 188 ? 13.203 20.094 1.998 1 96.5 188 GLU A N 1
ATOM 1503 C CA . GLU A 1 188 ? 14.641 20.172 2.201 1 96.5 188 GLU A CA 1
ATOM 1504 C C . GLU A 1 188 ? 15.367 20.531 0.907 1 96.5 188 GLU A C 1
ATOM 1506 O O . GLU A 1 188 ? 16.594 20.641 0.886 1 96.5 188 GLU A O 1
ATOM 1511 N N . GLY A 1 189 ? 14.602 20.672 -0.172 1 92.81 189 GLY A N 1
ATOM 1512 C CA . GLY A 1 189 ? 15.156 21.094 -1.449 1 92.81 189 GLY A CA 1
ATOM 1513 C C . GLY A 1 189 ? 15.82 19.953 -2.213 1 92.81 189 GLY A C 1
ATOM 1514 O O . GLY A 1 189 ? 16.688 20.188 -3.053 1 92.81 189 GLY A O 1
ATOM 1515 N N . GLN A 1 190 ? 15.398 18.75 -1.859 1 88.06 190 GLN A N 1
ATOM 1516 C CA . GLN A 1 190 ? 15.977 17.609 -2.555 1 88.06 190 GLN A CA 1
ATOM 1517 C C . GLN A 1 190 ? 15.266 17.359 -3.887 1 88.06 190 GLN A C 1
ATOM 1519 O O . GLN A 1 190 ? 15.82 16.719 -4.781 1 88.06 190 GLN A O 1
ATOM 1524 N N . ILE A 1 191 ? 14.07 17.797 -4.027 1 84.06 191 ILE A N 1
ATOM 1525 C CA . ILE A 1 191 ? 13.289 17.703 -5.258 1 84.06 191 ILE A CA 1
ATOM 1526 C C . ILE A 1 191 ? 12.477 18.984 -5.445 1 84.06 191 ILE A C 1
ATOM 1528 O O . ILE A 1 191 ? 12.25 19.734 -4.484 1 84.06 191 ILE A O 1
ATOM 1532 N N . ASP A 1 192 ? 12.164 19.203 -6.777 1 76.56 192 ASP A N 1
ATOM 1533 C CA . ASP A 1 192 ? 11.43 20.422 -7.109 1 76.56 192 ASP A CA 1
ATOM 1534 C C . ASP A 1 192 ? 9.969 20.297 -6.703 1 76.56 192 ASP A C 1
ATOM 1536 O O . ASP A 1 192 ? 9.391 19.203 -6.727 1 76.56 192 ASP A O 1
ATOM 1540 N N . ARG A 1 193 ? 9.516 21.547 -6.203 1 68 193 ARG A N 1
ATOM 1541 C CA . ARG A 1 193 ? 8.086 21.656 -5.945 1 68 193 ARG A CA 1
ATOM 1542 C C . ARG A 1 193 ? 7.297 21.75 -7.246 1 68 193 ARG A C 1
ATOM 1544 O O . ARG A 1 193 ? 7.754 22.375 -8.211 1 68 193 ARG A O 1
ATOM 1551 N N . PHE A 1 194 ? 6.766 20.859 -7.93 1 54.66 194 PHE A N 1
ATOM 1552 C CA . PHE A 1 194 ? 6.082 21.109 -9.195 1 54.66 194 PHE A CA 1
ATOM 1553 C C . PHE A 1 194 ? 5.016 22.188 -9.031 1 54.66 194 PHE A C 1
ATOM 1555 O O . PHE A 1 194 ? 4.477 22.375 -7.941 1 54.66 194 PHE A O 1
ATOM 1562 N N . MET B 1 1 ? 13.664 -9.5 25.953 1 18.88 1 MET B N 1
ATOM 1563 C CA . MET B 1 1 ? 13.773 -8.609 24.797 1 18.88 1 MET B CA 1
ATOM 1564 C C . MET B 1 1 ? 13.664 -9.391 23.5 1 18.88 1 MET B C 1
ATOM 1566 O O . MET B 1 1 ? 14.008 -8.883 22.422 1 18.88 1 MET B O 1
ATOM 1570 N N . ASP B 1 2 ? 13.289 -10.617 23.625 1 23.23 2 ASP B N 1
ATOM 1571 C CA . ASP B 1 2 ? 13.203 -11.852 22.844 1 23.23 2 ASP B CA 1
ATOM 1572 C C . ASP B 1 2 ? 12.109 -11.75 21.781 1 23.23 2 ASP B C 1
ATOM 1574 O O . ASP B 1 2 ? 11.297 -12.664 21.641 1 23.23 2 ASP B O 1
ATOM 1578 N N . GLY B 1 3 ? 11.742 -10.445 21.406 1 24.86 3 GLY B N 1
ATOM 1579 C CA . GLY B 1 3 ? 10.562 -9.992 20.672 1 24.86 3 GLY B CA 1
ATOM 1580 C C . GLY B 1 3 ? 10.539 -10.453 19.234 1 24.86 3 GLY B C 1
ATOM 1581 O O . GLY B 1 3 ? 9.867 -9.859 18.391 1 24.86 3 GLY B O 1
ATOM 1582 N N . GLY B 1 4 ? 11.367 -11.32 18.812 1 29.58 4 GLY B N 1
ATOM 1583 C CA . GLY B 1 4 ? 11.508 -11.727 17.422 1 29.58 4 GLY B CA 1
ATOM 1584 C C . GLY B 1 4 ? 10.297 -12.477 16.891 1 29.58 4 GLY B C 1
ATOM 1585 O O . GLY B 1 4 ? 10.234 -13.703 16.984 1 29.58 4 GLY B O 1
ATOM 1586 N N . SER B 1 5 ? 9.094 -12.141 17.109 1 34.56 5 SER B N 1
ATOM 1587 C CA . SER B 1 5 ? 8.039 -12.992 16.578 1 34.56 5 SER B CA 1
ATOM 1588 C C . SER B 1 5 ? 8.219 -13.234 15.086 1 34.56 5 SER B C 1
ATOM 1590 O O . SER B 1 5 ? 8.031 -12.328 14.273 1 34.56 5 SER B O 1
ATOM 1592 N N . SER B 1 6 ? 9.133 -14.062 14.742 1 35.34 6 SER B N 1
ATOM 1593 C CA . SER B 1 6 ? 9.289 -14.578 13.391 1 35.34 6 SER B CA 1
ATOM 1594 C C . SER B 1 6 ? 7.961 -15.062 12.82 1 35.34 6 SER B C 1
ATOM 1596 O O . SER B 1 6 ? 7.098 -15.539 13.562 1 35.34 6 SER B O 1
ATOM 1598 N N . GLY B 1 7 ? 7.363 -14.359 11.883 1 40.62 7 GLY B N 1
ATOM 1599 C CA . GLY B 1 7 ? 6.184 -14.797 11.164 1 40.62 7 GLY B CA 1
ATOM 1600 C C . GLY B 1 7 ? 6.059 -16.297 11.07 1 40.62 7 GLY B C 1
ATOM 1601 O O . GLY B 1 7 ? 5.16 -16.828 10.398 1 40.62 7 GLY B O 1
ATOM 1602 N N . VAL B 1 8 ? 7.141 -16.984 11.328 1 42.22 8 VAL B N 1
ATOM 1603 C CA . VAL B 1 8 ? 7.016 -18.438 11.25 1 42.22 8 VAL B CA 1
ATOM 1604 C C . VAL B 1 8 ? 6.23 -18.953 12.445 1 42.22 8 VAL B C 1
ATOM 1606 O O . VAL B 1 8 ? 6.562 -18.656 13.594 1 42.22 8 VAL B O 1
ATOM 1609 N N . GLY B 1 9 ? 5.008 -19.203 12.289 1 40.38 9 GLY B N 1
ATOM 1610 C CA . GLY B 1 9 ? 4.246 -19.859 13.344 1 40.38 9 GLY B CA 1
ATOM 1611 C C . GLY B 1 9 ? 4.98 -21.031 13.977 1 40.38 9 GLY B C 1
ATOM 1612 O O . GLY B 1 9 ? 6.008 -21.469 13.461 1 40.38 9 GLY B O 1
ATOM 1613 N N . ALA B 1 10 ? 4.625 -21.422 15.18 1 40.84 10 ALA B N 1
ATOM 1614 C CA . ALA B 1 10 ? 5.223 -22.484 15.984 1 40.84 10 ALA B CA 1
ATOM 1615 C C . ALA B 1 10 ? 5.613 -23.688 15.117 1 40.84 10 ALA B C 1
ATOM 1617 O O . ALA B 1 10 ? 6.613 -24.344 15.391 1 40.84 10 ALA B O 1
ATOM 1618 N N . ASP B 1 11 ? 4.656 -24.156 14.352 1 42.84 11 ASP B N 1
ATOM 1619 C CA . ASP B 1 11 ? 4.883 -25.406 13.617 1 42.84 11 ASP B CA 1
ATOM 1620 C C . ASP B 1 11 ? 5.711 -25.156 12.359 1 42.84 11 ASP B C 1
ATOM 1622 O O . ASP B 1 11 ? 5.875 -26.047 11.531 1 42.84 11 ASP B O 1
ATOM 1626 N N . GLY B 1 12 ? 6.367 -24.141 12.188 1 45.81 12 GLY B N 1
ATOM 1627 C CA . GLY B 1 12 ? 7.203 -23.812 11.039 1 45.81 12 GLY B CA 1
ATOM 1628 C C . GLY B 1 12 ? 6.43 -23.188 9.898 1 45.81 12 GLY B C 1
ATOM 1629 O O . GLY B 1 12 ? 6.988 -22.938 8.828 1 45.81 12 GLY B O 1
ATOM 1630 N N . ILE B 1 13 ? 5.086 -23.438 9.984 1 48.62 13 ILE B N 1
ATOM 1631 C CA . ILE B 1 13 ? 4.266 -22.938 8.883 1 48.62 13 ILE B CA 1
ATOM 1632 C C . ILE B 1 13 ? 4.141 -21.422 8.969 1 48.62 13 ILE B C 1
ATOM 1634 O O . ILE B 1 13 ? 3.979 -20.859 10.055 1 48.62 13 ILE B O 1
ATOM 1638 N N . TRP B 1 14 ? 4.312 -20.844 7.828 1 61.62 14 TRP B N 1
ATOM 1639 C CA . TRP B 1 14 ? 4.285 -19.391 7.605 1 61.62 14 TRP B CA 1
ATOM 1640 C C . TRP B 1 14 ? 2.961 -18.797 8.062 1 61.62 14 TRP B C 1
ATOM 1642 O O . TRP B 1 14 ? 1.925 -19.469 8.023 1 61.62 14 TRP B O 1
ATOM 1652 N N . ARG B 1 15 ? 3.041 -17.812 8.773 1 65.06 15 ARG B N 1
ATOM 1653 C CA . ARG B 1 15 ? 1.895 -17.016 9.195 1 65.06 15 ARG B CA 1
ATOM 1654 C C . ARG B 1 15 ? 1.105 -16.516 7.988 1 65.06 15 ARG B C 1
ATOM 1656 O O . ARG B 1 15 ? 1.664 -15.875 7.094 1 65.06 15 ARG B O 1
ATOM 1663 N N . PRO B 1 16 ? -0.147 -17.078 7.953 1 72.75 16 PRO B N 1
ATOM 1664 C CA . PRO B 1 16 ? -0.972 -16.438 6.93 1 72.75 16 PRO B CA 1
ATOM 1665 C C . PRO B 1 16 ? -1.012 -14.914 7.078 1 72.75 16 PRO B C 1
ATOM 1667 O O . PRO B 1 16 ? -0.885 -14.398 8.188 1 72.75 16 PRO B O 1
ATOM 1670 N N . TRP B 1 17 ? -1.03 -14.273 5.914 1 71 17 TRP B N 1
ATOM 1671 C CA . TRP B 1 17 ? -1.024 -12.812 5.895 1 71 17 TRP B CA 1
ATOM 1672 C C . TRP B 1 17 ? -2.254 -12.258 6.605 1 71 17 TRP B C 1
ATOM 1674 O O . TRP B 1 17 ? -2.174 -11.227 7.277 1 71 17 TRP B O 1
ATOM 1684 N N . ASP B 1 18 ? -3.326 -12.828 6.238 1 65.94 18 ASP B N 1
ATOM 1685 C CA . ASP B 1 18 ? -4.539 -12.297 6.848 1 65.94 18 ASP B CA 1
ATOM 1686 C C . ASP B 1 18 ? -5.352 -13.406 7.516 1 65.94 18 ASP B C 1
ATOM 1688 O O . ASP B 1 18 ? -5.246 -14.57 7.137 1 65.94 18 ASP B O 1
ATOM 1692 N N . GLU B 1 19 ? -5.887 -12.977 8.578 1 65.06 19 GLU B N 1
ATOM 1693 C CA . GLU B 1 19 ? -6.723 -13.891 9.344 1 65.06 19 GLU B CA 1
ATOM 1694 C C . GLU B 1 19 ? -7.926 -14.352 8.531 1 65.06 19 GLU B C 1
ATOM 1696 O O . GLU B 1 19 ? -8.562 -15.352 8.867 1 65.06 19 GLU B O 1
ATOM 1701 N N . HIS B 1 20 ? -8.141 -13.602 7.496 1 66.12 20 HIS B N 1
ATOM 1702 C CA . HIS B 1 20 ? -9.297 -13.961 6.695 1 66.12 20 HIS B CA 1
ATOM 1703 C C . HIS B 1 20 ? -8.961 -15.078 5.707 1 66.12 20 HIS B C 1
ATOM 1705 O O . HIS B 1 20 ? -9.859 -15.703 5.141 1 66.12 20 HIS B O 1
ATOM 1711 N N . THR B 1 21 ? -7.648 -15.25 5.625 1 67.44 21 THR B N 1
ATOM 1712 C CA . THR B 1 21 ? -7.246 -16.359 4.773 1 67.44 21 THR B CA 1
ATOM 1713 C C . THR B 1 21 ? -7.379 -17.688 5.52 1 67.44 21 THR B C 1
ATOM 1715 O O . THR B 1 21 ? -6.527 -18.031 6.336 1 67.44 21 THR B O 1
ATOM 1718 N N . VAL B 1 22 ? -8.586 -18.375 5.375 1 74.38 22 VAL B N 1
ATOM 1719 C CA . VAL B 1 22 ? -8.766 -19.656 6.027 1 74.38 22 VAL B CA 1
ATOM 1720 C C . VAL B 1 22 ? -8.688 -20.781 4.988 1 74.38 22 VAL B C 1
ATOM 1722 O O . VAL B 1 22 ? -9.422 -20.766 4 1 74.38 22 VAL B O 1
ATOM 1725 N N . LEU B 1 23 ? -7.691 -21.547 5.156 1 87.94 23 LEU B N 1
ATOM 1726 C CA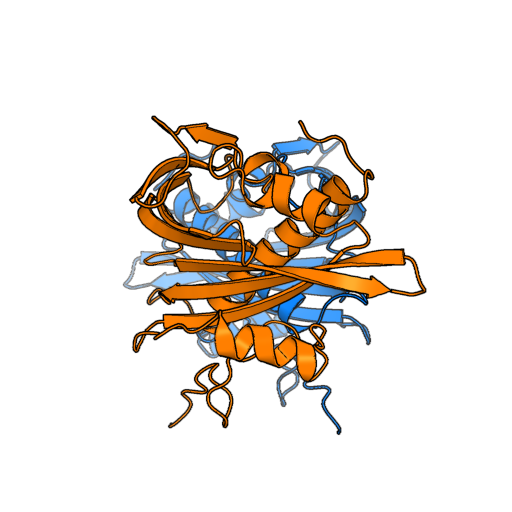 . LEU B 1 23 ? -7.512 -22.719 4.285 1 87.94 23 LEU B CA 1
ATOM 1727 C C . LEU B 1 23 ? -7.949 -23.984 4.988 1 87.94 23 LEU B C 1
ATOM 1729 O O . LEU B 1 23 ? -7.684 -24.172 6.18 1 87.94 23 LEU B O 1
ATOM 1733 N N . ARG B 1 24 ? -8.719 -24.891 4.219 1 90.5 24 ARG B N 1
ATOM 1734 C CA . ARG B 1 24 ? -8.992 -26.234 4.707 1 90.5 24 ARG B CA 1
ATOM 1735 C C . ARG B 1 24 ? -7.699 -27.031 4.875 1 90.5 24 ARG B C 1
ATOM 1737 O O . ARG B 1 24 ? -6.691 -26.719 4.23 1 90.5 24 ARG B O 1
ATOM 1744 N N . PRO B 1 25 ? -7.707 -27.859 5.758 1 87.75 25 PRO B N 1
ATOM 1745 C CA . PRO B 1 25 ? -6.5 -28.656 5.992 1 87.75 25 PRO B CA 1
ATOM 1746 C C . PRO B 1 25 ? -5.895 -29.203 4.699 1 87.75 25 PRO B C 1
ATOM 1748 O O . PRO B 1 25 ? -4.672 -29.172 4.531 1 87.75 25 PRO B O 1
ATOM 1751 N N . GLU B 1 26 ? -6.699 -29.703 3.811 1 91.56 26 GLU B N 1
ATOM 1752 C CA . GLU B 1 26 ? -6.207 -30.234 2.547 1 91.56 26 GLU B CA 1
ATOM 1753 C C . GLU B 1 26 ? -5.559 -29.141 1.696 1 91.56 26 GLU B C 1
ATOM 1755 O O . GLU B 1 26 ? -4.605 -29.406 0.961 1 91.56 26 GLU B O 1
ATOM 1760 N N . GLU B 1 27 ? -6.078 -27.984 1.765 1 93.06 27 GLU B N 1
ATOM 1761 C CA . GLU B 1 27 ? -5.504 -26.844 1.043 1 93.06 27 GLU B CA 1
ATOM 1762 C C . GLU B 1 27 ? -4.156 -26.438 1.632 1 93.06 27 GLU B C 1
ATOM 1764 O O . GLU B 1 27 ? -3.262 -26 0.906 1 93.06 27 GLU B O 1
ATOM 1769 N N . MET B 1 28 ? -4.035 -26.625 2.967 1 91.5 28 MET B N 1
ATOM 1770 C CA . MET B 1 28 ? -2.783 -26.312 3.645 1 91.5 28 MET B CA 1
ATOM 1771 C C . MET B 1 28 ? -1.655 -27.219 3.17 1 91.5 28 MET B C 1
ATOM 1773 O O . MET B 1 28 ? -0.482 -26.844 3.24 1 91.5 28 MET B O 1
ATOM 1777 N N . GLU B 1 29 ? -2.033 -28.328 2.689 1 93.25 29 GLU B N 1
ATOM 1778 C CA . GLU B 1 29 ? -1.031 -29.234 2.148 1 93.25 29 GLU B CA 1
ATOM 1779 C C . GLU B 1 29 ? -0.339 -28.641 0.928 1 93.25 29 GLU B C 1
ATOM 1781 O O . GLU B 1 29 ? 0.854 -28.859 0.712 1 93.25 29 GLU B O 1
ATOM 1786 N N . TYR B 1 30 ? -1.071 -27.859 0.129 1 95.31 30 TYR B N 1
ATOM 1787 C CA . TYR B 1 30 ? -0.455 -27.172 -0.999 1 95.31 30 TYR B CA 1
ATOM 1788 C C . TYR B 1 30 ? 0.622 -26.203 -0.523 1 95.31 30 TYR B C 1
ATOM 1790 O O . TYR B 1 30 ? 1.667 -26.062 -1.164 1 95.31 30 TYR B O 1
ATOM 1798 N N . VAL B 1 31 ? 0.385 -25.516 0.602 1 93.81 31 VAL B N 1
ATOM 1799 C CA . VAL B 1 31 ? 1.354 -24.578 1.164 1 93.81 31 VAL B CA 1
ATOM 1800 C C . VAL B 1 31 ? 2.604 -25.328 1.612 1 93.81 31 VAL B C 1
ATOM 1802 O O . VAL B 1 31 ? 3.723 -24.969 1.253 1 93.81 31 VAL B O 1
ATOM 1805 N N . ARG B 1 32 ? 2.42 -26.406 2.283 1 92.5 32 ARG B N 1
ATOM 1806 C CA . ARG B 1 32 ? 3.529 -27.188 2.807 1 92.5 32 ARG B CA 1
ATOM 1807 C C . ARG B 1 32 ? 4.375 -27.766 1.674 1 92.5 32 ARG B C 1
ATOM 1809 O O . ARG B 1 32 ? 5.605 -27.766 1.749 1 92.5 32 ARG B O 1
ATOM 1816 N N . ARG B 1 33 ? 3.727 -28.141 0.645 1 94.75 33 ARG B N 1
ATOM 1817 C CA . ARG B 1 33 ? 4.395 -28.844 -0.439 1 94.75 33 ARG B CA 1
ATOM 1818 C C . ARG B 1 33 ? 5.105 -27.875 -1.375 1 94.75 33 ARG B C 1
ATOM 1820 O O . ARG B 1 33 ? 6.211 -28.156 -1.849 1 94.75 33 ARG B O 1
ATOM 1827 N N . PHE B 1 34 ? 4.453 -26.734 -1.634 1 96.75 34 PHE B N 1
ATOM 1828 C CA . PHE B 1 34 ? 4.922 -25.969 -2.783 1 96.75 34 PHE B CA 1
ATOM 1829 C C . PHE B 1 34 ? 5.477 -24.625 -2.342 1 96.75 34 PHE B C 1
ATOM 1831 O O . PHE B 1 34 ? 6.156 -23.938 -3.115 1 96.75 34 PHE B O 1
ATOM 1838 N N . HIS B 1 35 ? 5.215 -24.172 -1.164 1 95.56 35 HIS B N 1
ATOM 1839 C CA . HIS B 1 35 ? 5.535 -22.812 -0.767 1 95.56 35 HIS B CA 1
ATOM 1840 C C . HIS B 1 35 ? 6.582 -22.797 0.342 1 95.56 35 HIS B C 1
ATOM 1842 O O . HIS B 1 35 ? 6.402 -22.125 1.363 1 95.56 35 HIS B O 1
ATOM 1848 N N . GLN B 1 36 ? 7.652 -23.438 0.049 1 89.94 36 GLN B N 1
ATOM 1849 C CA . GLN B 1 36 ? 8.758 -23.484 1 1 89.94 36 GLN B CA 1
ATOM 1850 C C . GLN B 1 36 ? 9.773 -22.375 0.713 1 89.94 36 GLN B C 1
ATOM 1852 O O . GLN B 1 36 ? 10.305 -22.281 -0.395 1 89.94 36 GLN B O 1
ATOM 1857 N N . HIS B 1 37 ? 9.867 -21.438 1.599 1 91.75 37 HIS B N 1
ATOM 1858 C CA . HIS B 1 37 ? 10.891 -20.391 1.574 1 91.75 37 HIS B CA 1
ATOM 1859 C C . HIS B 1 37 ? 11.891 -20.578 2.711 1 91.75 37 HIS B C 1
ATOM 1861 O O . HIS B 1 37 ? 11.562 -21.172 3.74 1 91.75 37 HIS B O 1
ATOM 1867 N N . VAL B 1 38 ? 13.078 -20.156 2.561 1 89.75 38 VAL B N 1
ATOM 1868 C CA . VAL B 1 38 ? 14.086 -20.078 3.617 1 89.75 38 VAL B CA 1
ATOM 1869 C C . VAL B 1 38 ? 14.461 -18.625 3.861 1 89.75 38 VAL B C 1
ATOM 1871 O O . VAL B 1 38 ? 15.414 -18.109 3.266 1 89.75 38 VAL B O 1
ATOM 1874 N N . PRO B 1 39 ? 13.688 -18.016 4.703 1 92.75 39 PRO B N 1
ATOM 1875 C CA . PRO B 1 39 ? 13.961 -16.594 4.934 1 92.75 39 PRO B CA 1
ATOM 1876 C C . PRO B 1 39 ? 15.273 -16.359 5.672 1 92.75 39 PRO B C 1
ATOM 1878 O O . PRO B 1 39 ? 15.633 -17.125 6.566 1 92.75 39 PRO B O 1
ATOM 1881 N N . GLY B 1 40 ? 16 -15.359 5.23 1 92.31 40 GLY B N 1
ATOM 1882 C CA . GLY B 1 40 ? 17.156 -14.898 5.984 1 92.31 40 GLY B CA 1
ATOM 1883 C C . GLY B 1 40 ? 16.797 -14.156 7.254 1 92.31 40 GLY B C 1
ATOM 1884 O O . GLY B 1 40 ? 15.609 -13.93 7.527 1 92.31 40 GLY B O 1
ATOM 1885 N N . ALA B 1 41 ? 17.766 -13.773 8.125 1 92.25 41 ALA B N 1
ATOM 1886 C CA . ALA B 1 41 ? 17.594 -13.156 9.43 1 92.25 41 ALA B CA 1
ATOM 1887 C C . ALA B 1 41 ? 16.844 -11.836 9.312 1 92.25 41 ALA B C 1
ATOM 1889 O O . ALA B 1 41 ? 16.047 -11.484 10.195 1 92.25 41 ALA B O 1
ATOM 1890 N N . ASN B 1 42 ? 16.984 -11.141 8.195 1 95.38 42 ASN B N 1
ATOM 1891 C CA . ASN B 1 42 ? 16.359 -9.836 8.039 1 95.38 42 ASN B CA 1
ATOM 1892 C C . ASN B 1 42 ? 15.242 -9.867 7 1 95.38 42 ASN B C 1
ATOM 1894 O O . ASN B 1 42 ? 15.023 -8.898 6.277 1 95.38 42 ASN B O 1
ATOM 1898 N N . GLN B 1 43 ? 14.586 -11.055 6.883 1 95.88 43 GLN B N 1
ATOM 1899 C CA . GLN B 1 43 ? 13.531 -11.188 5.883 1 95.88 43 GLN B CA 1
ATOM 1900 C C . GLN B 1 43 ? 12.219 -11.625 6.52 1 95.88 43 GLN B C 1
ATOM 1902 O O . GLN B 1 43 ? 12.211 -12.211 7.602 1 95.88 43 GLN B O 1
ATOM 1907 N N . CYS B 1 44 ? 11.156 -11.258 5.844 1 93.31 44 CYS B N 1
ATOM 1908 C CA . CYS B 1 44 ? 9.852 -11.773 6.246 1 93.31 44 CYS B CA 1
ATOM 1909 C C . CYS B 1 44 ? 9.203 -12.57 5.121 1 93.31 44 CYS B C 1
ATOM 1911 O O . CYS B 1 44 ? 9.609 -12.461 3.965 1 93.31 44 CYS B O 1
ATOM 1913 N N . THR B 1 45 ? 8.281 -13.422 5.535 1 93.38 45 THR B N 1
ATOM 1914 C CA . THR B 1 45 ? 7.59 -14.32 4.613 1 93.38 45 THR B CA 1
ATOM 1915 C C . THR B 1 45 ? 6.125 -14.477 5.02 1 93.38 45 THR B C 1
ATOM 1917 O O . THR B 1 45 ? 5.77 -14.258 6.18 1 93.38 45 THR B O 1
ATOM 1920 N N . SER B 1 46 ? 5.328 -14.695 4.016 1 92.31 46 SER B N 1
ATOM 1921 C CA . SER B 1 46 ? 3.922 -15 4.254 1 92.31 46 SER B CA 1
ATOM 1922 C C . SER B 1 46 ? 3.285 -15.648 3.027 1 92.31 46 SER B C 1
ATOM 1924 O O . SER B 1 46 ? 3.973 -15.953 2.051 1 92.31 46 SER B O 1
ATOM 1926 N N . PHE B 1 47 ? 2.037 -15.969 3.203 1 93.69 47 PHE B N 1
ATOM 1927 C CA . PHE B 1 47 ? 1.255 -16.406 2.055 1 93.69 47 PHE B CA 1
ATOM 1928 C C . PHE B 1 47 ? -0.171 -15.875 2.135 1 93.69 47 PHE B C 1
ATOM 1930 O O . PHE B 1 47 ? -0.66 -15.555 3.221 1 93.69 47 PHE B O 1
ATOM 1937 N N . ILE B 1 48 ? -0.733 -15.719 0.95 1 94.44 48 ILE B N 1
ATOM 1938 C CA . ILE B 1 48 ? -2.145 -15.375 0.822 1 94.44 48 ILE B CA 1
ATOM 1939 C C . ILE B 1 48 ? -2.84 -16.359 -0.104 1 94.44 48 ILE B C 1
ATOM 1941 O O . ILE B 1 48 ? -2.182 -17.094 -0.857 1 94.44 48 ILE B O 1
ATOM 1945 N N . ALA B 1 49 ? -4.125 -16.422 0.083 1 94.81 49 ALA B N 1
ATOM 1946 C CA . ALA B 1 49 ? -4.91 -17.312 -0.761 1 94.81 49 ALA B CA 1
ATOM 1947 C C . ALA B 1 49 ? -6.223 -16.656 -1.186 1 94.81 49 ALA B C 1
ATOM 1949 O O . ALA B 1 49 ? -6.758 -15.812 -0.474 1 94.81 49 ALA B O 1
ATOM 1950 N N . LYS B 1 50 ? -6.719 -17.078 -2.355 1 94.75 50 LYS B N 1
ATOM 1951 C CA . LYS B 1 50 ? -7.984 -16.594 -2.887 1 94.75 50 LYS B CA 1
ATOM 1952 C C . LYS B 1 50 ? -8.719 -17.688 -3.652 1 94.75 50 LYS B C 1
ATOM 1954 O O . LYS B 1 50 ? -8.133 -18.359 -4.496 1 94.75 50 LYS B O 1
ATOM 1959 N N . HIS B 1 51 ? -9.961 -17.859 -3.252 1 95.62 51 HIS B N 1
ATOM 1960 C CA . HIS B 1 51 ? -10.836 -18.719 -4.039 1 95.62 51 HIS B CA 1
ATOM 1961 C C . HIS B 1 51 ? -11.477 -17.953 -5.191 1 95.62 51 HIS B C 1
ATOM 1963 O O . HIS B 1 51 ? -12.078 -16.906 -4.98 1 95.62 51 HIS B O 1
ATOM 1969 N N . ILE B 1 52 ? -11.305 -18.484 -6.395 1 96.69 52 ILE B N 1
ATOM 1970 C CA . ILE B 1 52 ? -11.789 -17.828 -7.602 1 96.69 52 ILE B CA 1
ATOM 1971 C C . ILE B 1 52 ? -12.859 -18.672 -8.266 1 96.69 52 ILE B C 1
ATOM 1973 O O . ILE B 1 52 ? -12.68 -19.891 -8.438 1 96.69 52 ILE B O 1
ATOM 1977 N N . LYS B 1 53 ? -13.961 -18.047 -8.656 1 96.62 53 LYS B N 1
ATOM 1978 C CA . LYS B 1 53 ? -15.086 -18.75 -9.281 1 96.62 53 LYS B CA 1
ATOM 1979 C C . LYS B 1 53 ? -14.875 -18.875 -10.789 1 96.62 53 LYS B C 1
ATOM 1981 O O . LYS B 1 53 ? -15.727 -18.453 -11.57 1 96.62 53 LYS B O 1
ATOM 1986 N N . ALA B 1 54 ? -13.805 -19.438 -11.195 1 97.56 54 ALA B N 1
ATOM 1987 C CA . ALA B 1 54 ? -13.445 -19.781 -12.562 1 97.56 54 ALA B CA 1
ATOM 1988 C C . ALA B 1 54 ? -12.602 -21.062 -12.609 1 97.56 54 ALA B C 1
ATOM 1990 O O . ALA B 1 54 ? -11.836 -21.328 -11.68 1 97.56 54 ALA B O 1
ATOM 1991 N N . PRO B 1 55 ? -12.742 -21.859 -13.695 1 97.69 55 PRO B N 1
ATOM 1992 C CA . PRO B 1 55 ? -11.969 -23.094 -13.797 1 97.69 55 PRO B CA 1
ATOM 1993 C C . PRO B 1 55 ? -10.461 -22.859 -13.703 1 97.69 55 PRO B C 1
ATOM 1995 O O . PRO B 1 55 ? -9.969 -21.812 -14.125 1 97.69 55 PRO B O 1
ATOM 1998 N N . LEU B 1 56 ? -9.758 -23.844 -13.172 1 98.44 56 LEU B N 1
ATOM 1999 C CA . LEU B 1 56 ? -8.312 -23.828 -12.992 1 98.44 56 LEU B CA 1
ATOM 2000 C C . LEU B 1 56 ? -7.609 -23.344 -14.266 1 98.44 56 LEU B C 1
ATOM 2002 O O . LEU B 1 56 ? -6.77 -22.453 -14.219 1 98.44 56 LEU B O 1
ATOM 2006 N N . GLN B 1 57 ? -8.016 -23.906 -15.406 1 98.38 57 GLN B N 1
ATOM 2007 C CA . GLN B 1 57 ? -7.316 -23.609 -16.641 1 98.38 57 GLN B CA 1
ATOM 2008 C C . GLN B 1 57 ? -7.52 -22.156 -17.062 1 98.38 57 GLN B C 1
ATOM 2010 O O . GLN B 1 57 ? -6.625 -21.547 -17.641 1 98.38 57 GLN B O 1
ATOM 2015 N N . THR B 1 58 ? -8.672 -21.594 -16.75 1 97.94 58 THR B N 1
ATOM 2016 C CA . THR B 1 58 ? -8.938 -20.188 -17.031 1 97.94 58 THR B CA 1
ATOM 2017 C C . THR B 1 58 ? -8.023 -19.297 -16.188 1 97.94 58 THR B C 1
ATOM 2019 O O . THR B 1 58 ? -7.387 -18.375 -16.719 1 97.94 58 THR B O 1
ATOM 2022 N N . VAL B 1 59 ? -7.883 -19.578 -14.93 1 98.62 59 VAL B N 1
ATOM 2023 C CA . VAL B 1 59 ? -7.047 -18.797 -14.031 1 98.62 59 VAL B CA 1
ATOM 2024 C C . VAL B 1 59 ? -5.582 -18.938 -14.43 1 98.62 59 VAL B C 1
ATOM 2026 O O . VAL B 1 59 ? -4.863 -17.938 -14.531 1 98.62 59 VAL B O 1
ATOM 2029 N N . TRP B 1 60 ? -5.188 -20.172 -14.75 1 98.75 60 TRP B N 1
ATOM 2030 C CA . TRP B 1 60 ? -3.793 -20.453 -15.078 1 98.75 60 TRP B CA 1
ATOM 2031 C C . TRP B 1 60 ? -3.387 -19.75 -16.375 1 98.75 60 TRP B C 1
ATOM 2033 O O . TRP B 1 60 ? -2.254 -19.297 -16.5 1 98.75 60 TRP B O 1
ATOM 2043 N N . SER B 1 61 ? -4.285 -19.672 -17.266 1 98.12 61 SER B N 1
ATOM 2044 C CA . SER B 1 61 ? -3.984 -19.047 -18.562 1 98.12 61 SER B CA 1
ATOM 2045 C C . SER B 1 61 ? -3.629 -17.578 -18.375 1 98.12 61 SER B C 1
ATOM 2047 O O . SER B 1 61 ? -2.918 -17 -19.203 1 98.12 61 SER B O 1
ATOM 2049 N N . VAL B 1 62 ? -4.098 -16.953 -17.297 1 98.19 62 VAL B N 1
ATOM 2050 C CA . VAL B 1 62 ? -3.777 -15.57 -16.984 1 98.19 62 VAL B CA 1
ATOM 2051 C C . VAL B 1 62 ? -2.473 -15.5 -16.203 1 98.19 62 VAL B C 1
ATOM 2053 O O . VAL B 1 62 ? -1.569 -14.734 -16.547 1 98.19 62 VAL B O 1
ATOM 2056 N N . VAL B 1 63 ? -2.312 -16.344 -15.188 1 98.56 63 VAL B N 1
ATOM 2057 C CA . VAL B 1 63 ? -1.216 -16.312 -14.227 1 98.56 63 VAL B CA 1
ATOM 2058 C C . VAL B 1 63 ? 0.1 -16.641 -14.93 1 98.56 63 VAL B C 1
ATOM 2060 O O . VAL B 1 63 ? 1.13 -16.031 -14.648 1 98.56 63 VAL B O 1
ATOM 2063 N N . ARG B 1 64 ? 0.072 -17.562 -15.875 1 98.31 64 ARG B N 1
ATOM 2064 C CA . ARG B 1 64 ? 1.3 -18.094 -16.453 1 98.31 64 ARG B CA 1
ATOM 2065 C C . ARG B 1 64 ? 1.934 -17.094 -17.422 1 98.31 64 ARG B C 1
ATOM 2067 O O . ARG B 1 64 ? 3.074 -17.281 -17.844 1 98.31 64 ARG B O 1
ATOM 2074 N N . ARG B 1 65 ? 1.171 -16 -17.766 1 97.19 65 ARG B N 1
ATOM 2075 C CA . ARG B 1 65 ? 1.653 -15.023 -18.734 1 97.19 65 ARG B CA 1
ATOM 2076 C C . ARG B 1 65 ? 2.701 -14.109 -18.109 1 97.19 65 ARG B C 1
ATOM 2078 O O . ARG B 1 65 ? 2.457 -12.914 -17.922 1 97.19 65 ARG B O 1
ATOM 2085 N N . PHE B 1 66 ? 3.926 -14.68 -17.969 1 98.38 66 PHE B N 1
ATOM 2086 C CA . PHE B 1 66 ? 5.074 -13.969 -17.422 1 98.38 66 PHE B CA 1
ATOM 2087 C C . PHE B 1 66 ? 5.352 -12.695 -18.203 1 98.38 66 PHE B C 1
ATOM 2089 O O . PHE B 1 66 ? 5.855 -11.719 -17.656 1 98.38 66 PHE B O 1
ATOM 2096 N N . ASP B 1 67 ? 4.914 -12.641 -19.375 1 97.75 67 ASP B N 1
ATOM 2097 C CA . ASP B 1 67 ? 5.184 -11.523 -20.281 1 97.75 67 ASP B CA 1
ATOM 2098 C C . ASP B 1 67 ? 4.094 -10.461 -20.172 1 97.75 67 ASP B C 1
ATOM 2100 O O . ASP B 1 67 ? 4.234 -9.367 -20.734 1 97.75 67 ASP B O 1
ATOM 2104 N N . LYS B 1 68 ? 3.025 -10.734 -19.531 1 96.88 68 LYS B N 1
ATOM 2105 C CA . LYS B 1 68 ? 1.917 -9.789 -19.453 1 96.88 68 LYS B CA 1
ATOM 2106 C C . LYS B 1 68 ? 1.352 -9.711 -18.031 1 96.88 68 LYS B C 1
ATOM 2108 O O . LYS B 1 68 ? 0.146 -9.875 -17.844 1 96.88 68 LYS B O 1
ATOM 2113 N N . PRO B 1 69 ? 2.219 -9.328 -17.047 1 97.38 69 PRO B N 1
ATOM 2114 C CA . PRO B 1 69 ? 1.721 -9.266 -15.664 1 97.38 69 PRO B CA 1
ATOM 2115 C C . PRO B 1 69 ? 0.655 -8.188 -15.477 1 97.38 69 PRO B C 1
ATOM 2117 O O . PRO B 1 69 ? -0.11 -8.234 -14.516 1 97.38 69 PRO B O 1
ATOM 2120 N N . GLN B 1 70 ? 0.555 -7.195 -16.422 1 95.38 70 GLN B N 1
ATOM 2121 C CA . GLN B 1 70 ? -0.331 -6.043 -16.281 1 95.38 70 GLN B CA 1
ATOM 2122 C C . GLN B 1 70 ? -1.795 -6.461 -16.375 1 95.38 70 GLN B C 1
ATOM 2124 O O . GLN B 1 70 ? -2.693 -5.688 -16.047 1 95.38 70 GLN B O 1
ATOM 2129 N N . VAL B 1 71 ? -2.023 -7.668 -16.844 1 95.94 71 VAL B N 1
ATOM 2130 C CA . VAL B 1 71 ? -3.391 -8.156 -17 1 95.94 71 VAL B CA 1
ATOM 2131 C C . VAL B 1 71 ? -4.078 -8.18 -15.633 1 95.94 71 VAL B C 1
ATOM 2133 O O . VAL B 1 71 ? -5.27 -7.879 -15.531 1 95.94 71 VAL B O 1
ATOM 2136 N N . TYR B 1 72 ? -3.301 -8.484 -14.586 1 96.81 72 TYR B N 1
ATOM 2137 C CA . TYR B 1 72 ? -3.941 -8.516 -13.273 1 96.81 72 TYR B CA 1
ATOM 2138 C C . TYR B 1 72 ? -3.086 -7.797 -12.242 1 96.81 72 TYR B C 1
ATOM 214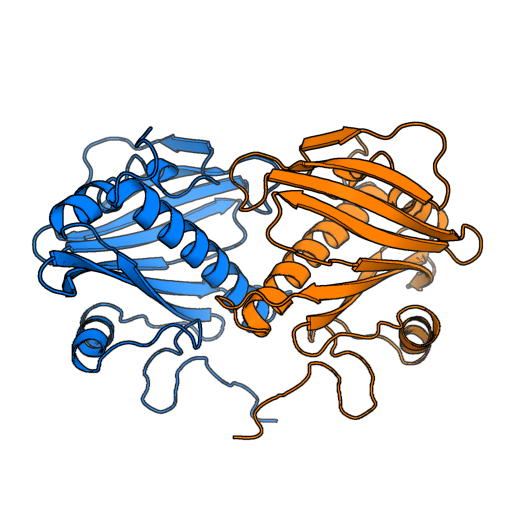0 O O . TYR B 1 72 ? -3.318 -7.93 -11.039 1 96.81 72 TYR B O 1
ATOM 2148 N N . LYS B 1 73 ? -2.016 -7.129 -12.602 1 96.19 73 LYS B N 1
ATOM 2149 C CA . LYS B 1 73 ? -1.221 -6.199 -11.797 1 96.19 73 LYS B CA 1
ATOM 2150 C C . LYS B 1 73 ? -1.257 -4.793 -12.391 1 96.19 73 LYS B C 1
ATOM 2152 O O . LYS B 1 73 ? -0.306 -4.371 -13.055 1 96.19 73 LYS B O 1
ATOM 2157 N N . ARG B 1 74 ? -2.129 -4.047 -11.992 1 91.75 74 ARG B N 1
ATOM 2158 C CA . ARG B 1 74 ? -2.467 -2.828 -12.719 1 91.75 74 ARG B CA 1
ATOM 2159 C C . ARG B 1 74 ? -1.509 -1.695 -12.367 1 91.75 74 ARG B C 1
ATOM 2161 O O . ARG B 1 74 ? -1.496 -0.655 -13.023 1 91.75 74 ARG B O 1
ATOM 2168 N N . PHE B 1 75 ? -0.737 -1.903 -11.367 1 93 75 PHE B N 1
ATOM 2169 C CA . PHE B 1 75 ? 0.273 -0.899 -11.055 1 93 75 PHE B CA 1
ATOM 2170 C C . PHE B 1 75 ? 1.453 -1.002 -12.016 1 93 75 PHE B C 1
ATOM 2172 O O . PHE B 1 75 ? 2.328 -0.133 -12.023 1 93 75 PHE B O 1
ATOM 2179 N N . VAL B 1 76 ? 1.495 -2.094 -12.82 1 96 76 VAL B N 1
ATOM 2180 C CA . VAL B 1 76 ? 2.529 -2.258 -13.836 1 96 76 VAL B CA 1
ATOM 2181 C C . VAL B 1 76 ? 2.184 -1.428 -15.062 1 96 76 VAL B C 1
ATOM 2183 O O . VAL B 1 76 ? 1.093 -1.564 -15.625 1 96 76 VAL B O 1
ATOM 2186 N N . GLU B 1 77 ? 3.102 -0.568 -15.453 1 95.88 77 GLU B N 1
ATOM 2187 C CA . GLU B 1 77 ? 2.926 0.255 -16.641 1 95.88 77 GLU B CA 1
ATOM 2188 C C . GLU B 1 77 ? 3.334 -0.503 -17.906 1 95.88 77 GLU B C 1
ATOM 2190 O O . GLU B 1 77 ? 2.646 -0.435 -18.922 1 95.88 77 GLU B O 1
ATOM 2195 N N . ASN B 1 78 ? 4.465 -1.155 -17.812 1 96.62 78 ASN B N 1
ATOM 2196 C CA . ASN B 1 78 ? 5.008 -1.86 -18.969 1 96.62 78 ASN B CA 1
ATOM 2197 C C . ASN B 1 78 ? 5.828 -3.074 -18.547 1 96.62 78 ASN B C 1
ATOM 2199 O O . ASN B 1 78 ? 6.371 -3.111 -17.438 1 96.62 78 ASN B O 1
ATOM 2203 N N . CYS B 1 79 ? 5.848 -4.039 -19.422 1 98.25 79 CYS B N 1
ATOM 2204 C CA . CYS B 1 79 ? 6.66 -5.238 -19.266 1 98.25 79 CYS B CA 1
ATOM 2205 C C . CYS B 1 79 ? 7.328 -5.617 -20.578 1 98.25 79 CYS B C 1
ATOM 2207 O O . CYS B 1 79 ? 6.656 -5.746 -21.609 1 98.25 79 CYS B O 1
ATOM 2209 N N . VAL B 1 80 ? 8.648 -5.758 -20.531 1 98.25 80 VAL B N 1
ATOM 2210 C CA . VAL B 1 80 ? 9.398 -6.168 -21.703 1 98.25 80 VAL B CA 1
ATOM 2211 C C . VAL B 1 80 ? 10.148 -7.469 -21.422 1 98.25 80 VAL B C 1
ATOM 2213 O O . VAL B 1 80 ? 10.812 -7.594 -20.391 1 98.25 80 VAL B O 1
ATOM 2216 N N . MET B 1 81 ? 9.922 -8.422 -22.219 1 96 81 MET B N 1
ATOM 2217 C CA . MET B 1 81 ? 10.594 -9.711 -22.141 1 96 81 MET B CA 1
ATOM 2218 C C . MET B 1 81 ? 11.062 -10.172 -23.516 1 96 81 MET B C 1
ATOM 2220 O O . MET B 1 81 ? 10.391 -9.914 -24.516 1 96 81 MET B O 1
ATOM 2224 N N . GLN B 1 82 ? 12.328 -10.758 -23.5 1 87.88 82 GLN B N 1
ATOM 2225 C CA . GLN B 1 82 ? 12.789 -11.32 -24.766 1 87.88 82 GLN B CA 1
ATOM 2226 C C . GLN B 1 82 ? 12.75 -12.852 -24.734 1 87.88 82 GLN B C 1
ATOM 2228 O O . GLN B 1 82 ? 13.062 -13.461 -23.703 1 87.88 82 GLN B O 1
ATOM 2233 N N . GLY B 1 83 ? 12.383 -13.391 -25.844 1 90.38 83 GLY B N 1
ATOM 2234 C CA . GLY B 1 83 ? 12.391 -14.836 -26.016 1 90.38 83 GLY B CA 1
ATOM 2235 C C . GLY B 1 83 ? 11.117 -15.5 -25.531 1 90.38 83 GLY B C 1
ATOM 2236 O O . GLY B 1 83 ? 10.078 -14.844 -25.406 1 90.38 83 GLY B O 1
ATOM 2237 N N . ASN B 1 84 ? 11.203 -16.859 -25.328 1 94.38 84 ASN B N 1
ATOM 2238 C CA . ASN B 1 84 ? 10.07 -17.672 -24.891 1 94.38 84 ASN B CA 1
ATOM 2239 C C . ASN B 1 84 ? 9.922 -17.656 -23.375 1 94.38 84 ASN B C 1
ATOM 2241 O O . ASN B 1 84 ? 10.898 -17.438 -22.656 1 94.38 84 ASN B O 1
ATOM 2245 N N . ILE B 1 85 ? 8.672 -17.891 -23 1 97.31 85 ILE B N 1
ATOM 2246 C CA . ILE B 1 85 ? 8.406 -17.969 -21.562 1 97.31 85 ILE B CA 1
ATOM 2247 C C . ILE B 1 85 ? 8.859 -19.312 -21.031 1 97.31 85 ILE B C 1
ATOM 2249 O O . ILE B 1 85 ? 8.125 -20.312 -21.125 1 97.31 85 ILE B O 1
ATOM 2253 N N . GLU B 1 86 ? 9.984 -19.359 -20.453 1 97 86 GLU B N 1
ATOM 2254 C CA . GLU B 1 86 ? 10.562 -20.547 -19.844 1 97 86 GLU B CA 1
ATOM 2255 C C . GLU B 1 86 ? 11.469 -20.172 -18.672 1 97 86 GLU B C 1
ATOM 2257 O O . GLU B 1 86 ? 11.984 -19.062 -18.594 1 97 86 GLU B O 1
ATOM 2262 N N . PRO B 1 87 ? 11.641 -21.094 -17.719 1 97.88 87 PRO B N 1
ATOM 2263 C CA . PRO B 1 87 ? 12.5 -20.797 -16.562 1 97.88 87 PRO B CA 1
ATOM 2264 C C . PRO B 1 87 ? 13.859 -20.234 -16.984 1 97.88 87 PRO B C 1
ATOM 2266 O O . PRO B 1 87 ? 14.469 -20.734 -17.938 1 97.88 87 PRO B O 1
ATOM 2269 N N . GLY B 1 88 ? 14.25 -19.219 -16.281 1 97.56 88 GLY B N 1
ATOM 2270 C CA . GLY B 1 88 ? 15.508 -18.562 -16.594 1 97.56 88 GLY B CA 1
ATOM 2271 C C . GLY B 1 88 ? 15.32 -17.281 -17.391 1 97.56 88 GLY B C 1
ATOM 2272 O O . GLY B 1 88 ? 16.219 -16.438 -17.422 1 97.56 88 GLY B O 1
ATOM 2273 N N . CYS B 1 89 ? 14.188 -17.094 -18.047 1 97.44 89 CYS B N 1
ATOM 2274 C CA . CYS B 1 89 ? 13.969 -15.875 -18.812 1 97.44 89 CYS B CA 1
ATOM 2275 C C . CYS B 1 89 ? 13.812 -14.68 -17.875 1 97.44 89 CYS B C 1
ATOM 2277 O O . CYS B 1 89 ? 13.484 -14.844 -16.703 1 97.44 89 CYS B O 1
ATOM 2279 N N . VAL B 1 90 ? 14.133 -13.5 -18.406 1 98.38 90 VAL B N 1
ATOM 2280 C CA . VAL B 1 90 ? 14.164 -12.273 -17.609 1 98.38 90 VAL B CA 1
ATOM 2281 C C . VAL B 1 90 ? 13.219 -11.242 -18.219 1 98.38 90 VAL B C 1
ATOM 2283 O O . VAL B 1 90 ? 13.141 -11.094 -19.453 1 98.38 90 VAL B O 1
ATOM 2286 N N . ARG B 1 91 ? 12.469 -10.602 -17.359 1 98.75 91 ARG B N 1
ATOM 2287 C CA . ARG B 1 91 ? 11.641 -9.492 -17.812 1 98.75 91 ARG B CA 1
ATOM 2288 C C . ARG B 1 91 ? 12.008 -8.195 -17.109 1 98.75 91 ARG B C 1
ATOM 2290 O O . ARG B 1 91 ? 12.531 -8.227 -15.992 1 98.75 91 ARG B O 1
ATOM 2297 N N . GLU B 1 92 ? 11.789 -7.098 -17.797 1 98.38 92 GLU B N 1
ATOM 2298 C CA . GLU B 1 92 ? 11.867 -5.754 -17.234 1 98.38 92 GLU B CA 1
ATOM 2299 C C . GLU B 1 92 ? 10.477 -5.16 -17.031 1 98.38 92 GLU B C 1
ATOM 2301 O O . GLU B 1 92 ? 9.688 -5.059 -17.969 1 98.38 92 GLU B O 1
ATOM 2306 N N . VAL B 1 93 ? 10.188 -4.801 -15.812 1 98.25 93 VAL B N 1
ATOM 2307 C CA . VAL B 1 93 ? 8.883 -4.262 -15.461 1 98.25 93 VAL B CA 1
ATOM 2308 C C . VAL B 1 93 ? 9.023 -2.803 -15.031 1 98.25 93 VAL B C 1
ATOM 2310 O O . VAL B 1 93 ? 9.875 -2.475 -14.203 1 98.25 93 VAL B O 1
ATOM 2313 N N . THR B 1 94 ? 8.234 -1.917 -15.594 1 97.69 94 THR B N 1
ATOM 2314 C CA . THR B 1 94 ? 8.133 -0.532 -15.148 1 97.69 94 THR B CA 1
ATOM 2315 C C . THR B 1 94 ? 6.809 -0.29 -14.43 1 97.69 94 THR B C 1
ATOM 2317 O O . THR B 1 94 ? 5.758 -0.756 -14.883 1 97.69 94 THR B O 1
ATOM 2320 N N . LEU B 1 95 ? 6.93 0.388 -13.328 1 95.62 95 LEU B N 1
ATOM 2321 C CA . LEU B 1 95 ? 5.734 0.676 -12.547 1 95.62 95 LEU B CA 1
ATOM 2322 C C . LEU B 1 95 ? 5.141 2.025 -12.93 1 95.62 95 LEU B C 1
ATOM 2324 O O . LEU B 1 95 ? 5.844 2.885 -13.469 1 95.62 95 LEU B O 1
ATOM 2328 N N . LYS B 1 96 ? 3.873 2.156 -12.695 1 93.06 96 LYS B N 1
ATOM 2329 C CA . LYS B 1 96 ? 3.211 3.438 -12.93 1 93.06 96 LYS B CA 1
ATOM 2330 C C . LYS B 1 96 ? 3.775 4.52 -12.016 1 93.06 96 LYS B C 1
ATOM 2332 O O . LYS B 1 96 ? 4.145 4.246 -10.875 1 93.06 96 LYS B O 1
ATOM 2337 N N . SER B 1 97 ? 3.736 5.742 -12.492 1 88.69 97 SER B N 1
ATOM 2338 C CA . SER B 1 97 ? 4.281 6.867 -11.734 1 88.69 97 SER B CA 1
ATOM 2339 C C . SER B 1 97 ? 3.496 7.098 -10.453 1 88.69 97 SER B C 1
ATOM 2341 O O . SER B 1 97 ? 2.309 6.777 -10.375 1 88.69 97 SER B O 1
ATOM 2343 N N . GLY B 1 98 ? 4.195 7.578 -9.398 1 84.81 98 GLY B N 1
ATOM 2344 C CA . GLY B 1 98 ? 3.537 7.938 -8.148 1 84.81 98 GLY B CA 1
ATOM 2345 C C . GLY B 1 98 ? 3.611 6.844 -7.102 1 84.81 98 GLY B C 1
ATOM 2346 O O . GLY B 1 98 ? 3.262 7.066 -5.941 1 84.81 98 GLY B O 1
ATOM 2347 N N . LEU B 1 99 ? 4.113 5.719 -7.508 1 85.62 99 LEU B N 1
ATOM 2348 C CA . LEU B 1 99 ? 4.352 4.617 -6.578 1 85.62 99 LEU B CA 1
ATOM 2349 C C . LEU B 1 99 ? 5.793 4.637 -6.078 1 85.62 99 LEU B C 1
ATOM 2351 O O . LEU B 1 99 ? 6.672 5.211 -6.723 1 85.62 99 LEU B O 1
ATOM 2355 N N . PRO B 1 100 ? 6.133 4.191 -4.832 1 81.06 100 PRO B N 1
ATOM 2356 C CA . PRO B 1 100 ? 7.484 4.223 -4.27 1 81.06 100 PRO B CA 1
ATOM 2357 C C . PRO B 1 100 ? 8.5 3.479 -5.133 1 81.06 100 PRO B C 1
ATOM 2359 O O . PRO B 1 100 ? 9.695 3.779 -5.086 1 81.06 100 PRO B O 1
ATOM 2362 N N . GLY B 1 101 ? 8.211 2.689 -6.023 1 88.88 101 GLY B N 1
ATOM 2363 C CA . GLY B 1 101 ? 9.07 1.962 -6.945 1 88.88 101 GLY B CA 1
ATOM 2364 C C . GLY B 1 101 ? 8.922 2.422 -8.383 1 88.88 101 GLY B C 1
ATOM 2365 O O . GLY B 1 101 ? 7.887 2.979 -8.766 1 88.88 101 GLY B O 1
ATOM 2366 N N . LYS B 1 102 ? 10.211 2.156 -9.117 1 94.12 102 LYS B N 1
ATOM 2367 C CA . LYS B 1 102 ? 10.164 2.619 -10.5 1 94.12 102 LYS B CA 1
ATOM 2368 C C . LYS B 1 102 ? 10.172 1.442 -11.477 1 94.12 102 LYS B C 1
ATOM 2370 O O . LYS B 1 102 ? 9.359 1.386 -12.398 1 94.12 102 LYS B O 1
ATOM 2375 N N . TRP B 1 103 ? 11.203 0.579 -11.312 1 97.06 103 TRP B N 1
ATOM 2376 C CA . TRP B 1 103 ? 11.336 -0.556 -12.219 1 97.06 103 TRP B CA 1
ATOM 2377 C C . TRP B 1 103 ? 12.016 -1.733 -11.531 1 97.06 103 TRP B C 1
ATOM 2379 O O . TRP B 1 103 ? 12.625 -1.571 -10.469 1 97.06 103 TRP B O 1
ATOM 2389 N N . SER B 1 104 ? 11.836 -2.949 -12.094 1 97.62 104 SER B N 1
ATOM 2390 C CA . SER B 1 104 ? 12.492 -4.168 -11.617 1 97.62 104 SER B CA 1
ATOM 2391 C C . SER B 1 104 ? 12.938 -5.039 -12.789 1 97.62 104 SER B C 1
ATOM 2393 O O . SER B 1 104 ? 12.359 -4.984 -13.867 1 97.62 104 SER B O 1
ATOM 2395 N N . ILE B 1 105 ? 14.016 -5.711 -12.586 1 98.44 105 ILE B N 1
ATOM 2396 C CA . ILE B 1 105 ? 14.422 -6.848 -13.406 1 98.44 105 ILE B CA 1
ATOM 2397 C C . ILE B 1 105 ? 14.109 -8.148 -12.672 1 98.44 105 ILE B C 1
ATOM 2399 O O . ILE B 1 105 ? 14.586 -8.375 -11.555 1 98.44 105 ILE B O 1
ATOM 2403 N N . GLU B 1 106 ? 13.32 -8.992 -13.32 1 98.69 106 GLU B N 1
ATOM 2404 C CA . GLU B 1 106 ? 12.797 -10.188 -12.664 1 98.69 106 GLU B CA 1
ATOM 2405 C C . GLU B 1 106 ? 13.102 -11.445 -13.477 1 98.69 106 GLU B C 1
ATOM 2407 O O . GLU B 1 106 ? 13.039 -11.422 -14.711 1 98.69 106 GLU B O 1
ATOM 2412 N N . ARG B 1 107 ? 13.43 -12.484 -12.781 1 98.56 107 ARG B N 1
ATOM 2413 C CA . ARG B 1 107 ? 13.703 -13.766 -13.422 1 98.56 107 ARG B CA 1
ATOM 2414 C C . ARG B 1 107 ? 12.609 -14.781 -13.109 1 98.56 107 ARG B C 1
ATOM 2416 O O . ARG B 1 107 ? 12.156 -14.883 -11.969 1 98.56 107 ARG B O 1
ATOM 2423 N N . LEU B 1 108 ? 12.172 -15.469 -14.164 1 98.75 108 LEU B N 1
ATOM 2424 C CA . LEU B 1 108 ? 11.289 -16.609 -13.984 1 98.75 108 LEU B CA 1
ATOM 2425 C C . LEU B 1 108 ? 12.062 -17.812 -13.461 1 98.75 108 LEU B C 1
ATOM 2427 O O . LEU B 1 108 ? 12.859 -18.406 -14.188 1 98.75 108 LEU B O 1
ATOM 2431 N N . GLU B 1 109 ? 11.766 -18.219 -12.211 1 98.31 109 GLU B N 1
ATOM 2432 C CA . GLU B 1 109 ? 12.531 -19.297 -11.586 1 98.31 109 GLU B CA 1
ATOM 2433 C C . GLU B 1 109 ? 11.938 -20.656 -11.906 1 98.31 109 GLU B C 1
ATOM 2435 O O . GLU B 1 109 ? 12.664 -21.641 -12.07 1 98.31 109 GLU B O 1
ATOM 2440 N N . LEU B 1 110 ? 10.695 -20.719 -11.922 1 98.56 110 LEU B N 1
ATOM 2441 C CA . LEU B 1 110 ? 9.977 -21.969 -12.164 1 98.56 110 LEU B CA 1
ATOM 2442 C C . LEU B 1 110 ? 8.68 -21.703 -12.914 1 98.56 110 LEU B C 1
ATOM 2444 O O . LEU B 1 110 ? 7.961 -20.75 -12.609 1 98.56 110 LEU B O 1
ATOM 2448 N N . LEU B 1 111 ? 8.406 -22.469 -13.891 1 98.69 111 LEU B N 1
ATOM 2449 C CA . LEU B 1 111 ? 7.121 -22.562 -14.578 1 98.69 111 LEU B CA 1
ATOM 2450 C C . LEU B 1 111 ? 6.738 -24.016 -14.805 1 98.69 111 LEU B C 1
ATOM 2452 O O . LEU B 1 111 ? 7.375 -24.719 -15.602 1 98.69 111 LEU B O 1
ATOM 2456 N N . ASP B 1 112 ? 5.77 -24.484 -14.07 1 98.62 112 ASP B N 1
ATOM 2457 C CA . ASP B 1 112 ? 5.309 -25.859 -14.172 1 98.62 112 ASP B CA 1
ATOM 2458 C C . ASP B 1 112 ? 3.838 -25.922 -14.578 1 98.62 112 ASP B C 1
ATOM 2460 O O . ASP B 1 112 ? 2.949 -25.703 -13.75 1 98.62 112 ASP B O 1
ATOM 2464 N N . ASP B 1 113 ? 3.537 -26.281 -15.852 1 98.19 113 ASP B N 1
ATOM 2465 C CA . ASP B 1 113 ? 2.178 -26.281 -16.375 1 98.19 113 ASP B CA 1
ATOM 2466 C C . ASP B 1 113 ? 1.389 -27.484 -15.852 1 98.19 113 ASP B C 1
ATOM 2468 O O . ASP B 1 113 ? 0.157 -27.484 -15.906 1 98.19 113 ASP B O 1
ATOM 2472 N N . ASN B 1 114 ? 2.109 -28.453 -15.43 1 98.06 114 ASN B N 1
ATOM 2473 C CA . ASN B 1 114 ? 1.419 -29.609 -14.898 1 98.06 114 ASN B CA 1
ATOM 2474 C C . ASN B 1 114 ? 0.895 -29.359 -13.484 1 98.06 114 ASN B C 1
ATOM 2476 O O . ASN B 1 114 ? -0.287 -29.578 -13.211 1 98.06 114 ASN B O 1
ATOM 2480 N N . GLU B 1 115 ? 1.766 -28.859 -12.633 1 98.19 115 GLU B N 1
ATOM 2481 C CA . GLU B 1 115 ? 1.379 -28.594 -11.25 1 98.19 115 GLU B CA 1
ATOM 2482 C C . GLU B 1 115 ? 0.822 -27.172 -11.102 1 98.19 115 GLU B C 1
ATOM 2484 O O . GLU B 1 115 ? 0.276 -26.828 -10.055 1 98.19 115 GLU B O 1
ATOM 2489 N N . HIS B 1 116 ? 0.913 -26.297 -12.109 1 98.88 116 HIS B N 1
ATOM 2490 C CA . HIS B 1 116 ? 0.461 -24.922 -12.125 1 98.88 116 HIS B CA 1
ATOM 2491 C C . HIS B 1 116 ? 1.181 -24.094 -11.062 1 98.88 116 HIS B C 1
ATOM 2493 O O . HIS B 1 116 ? 0.545 -23.547 -10.156 1 98.88 116 HIS B O 1
ATOM 2499 N N . ILE B 1 117 ? 2.512 -24.016 -11.242 1 98.81 117 ILE B N 1
ATOM 2500 C CA . ILE B 1 117 ? 3.396 -23.281 -10.336 1 98.81 117 ILE B CA 1
ATOM 2501 C C . ILE B 1 117 ? 4.168 -22.219 -11.125 1 98.81 117 ILE B C 1
ATOM 2503 O O . ILE B 1 117 ? 4.73 -22.5 -12.18 1 98.81 117 ILE B O 1
ATOM 2507 N N . LEU B 1 118 ? 4.148 -21 -10.68 1 98.88 118 LEU B N 1
ATOM 2508 C CA . LEU B 1 118 ? 4.965 -19.906 -11.188 1 98.88 118 LEU B CA 1
ATOM 2509 C C . LEU B 1 118 ? 5.805 -19.281 -10.078 1 98.88 118 LEU B C 1
ATOM 2511 O O . LEU B 1 118 ? 5.27 -18.875 -9.039 1 98.88 118 LEU B O 1
ATOM 2515 N N . SER B 1 119 ? 7.125 -19.312 -10.195 1 98.69 119 SER B N 1
ATOM 2516 C CA . SER B 1 119 ? 8.031 -18.688 -9.227 1 98.69 119 SER B CA 1
ATOM 2517 C C . SER B 1 119 ? 8.859 -17.594 -9.883 1 98.69 119 SER B C 1
ATOM 2519 O O . SER B 1 119 ? 9.414 -17.781 -10.969 1 98.69 119 SER B O 1
ATOM 2521 N N . VAL B 1 120 ? 8.93 -16.422 -9.219 1 98.56 120 VAL B N 1
ATOM 2522 C CA . VAL B 1 120 ? 9.594 -15.242 -9.758 1 98.56 120 VAL B CA 1
ATOM 2523 C C . VAL B 1 120 ? 10.523 -14.641 -8.703 1 98.56 120 VAL B C 1
ATOM 2525 O O . VAL B 1 120 ? 10.195 -14.625 -7.516 1 98.56 120 VAL B O 1
ATOM 2528 N N . MET B 1 121 ? 11.648 -14.148 -9.133 1 98.38 121 MET B N 1
ATOM 2529 C CA . MET B 1 121 ? 12.594 -13.461 -8.258 1 98.38 121 MET B CA 1
ATOM 2530 C C . MET B 1 121 ? 13.008 -12.117 -8.852 1 98.38 121 MET B C 1
ATOM 2532 O O . MET B 1 121 ? 13.25 -12.016 -10.055 1 98.38 121 MET B O 1
ATOM 2536 N N . PHE B 1 122 ? 13.008 -11.094 -8.008 1 98.25 122 PHE B N 1
ATOM 2537 C CA . PHE B 1 122 ? 13.609 -9.828 -8.414 1 98.25 122 PHE B CA 1
ATOM 2538 C C . PHE B 1 122 ? 15.133 -9.914 -8.359 1 98.25 122 PHE B C 1
ATOM 2540 O O . PHE B 1 122 ? 15.703 -10.227 -7.316 1 98.25 122 PHE B O 1
ATOM 2547 N N . ILE B 1 123 ? 15.812 -9.57 -9.469 1 97.94 123 ILE B N 1
ATOM 2548 C CA . ILE B 1 123 ? 17.266 -9.742 -9.477 1 97.94 123 ILE B CA 1
ATOM 2549 C C . ILE B 1 123 ? 17.953 -8.375 -9.547 1 97.94 123 ILE B C 1
ATOM 2551 O O . ILE B 1 123 ? 19.141 -8.258 -9.266 1 97.94 123 ILE B O 1
ATOM 2555 N N . ASP B 1 124 ? 17.219 -7.305 -9.969 1 97.38 124 ASP B N 1
ATOM 2556 C CA . ASP B 1 124 ? 17.703 -5.93 -10.008 1 97.38 124 ASP B CA 1
ATOM 2557 C C . ASP B 1 124 ? 16.547 -4.938 -10.094 1 97.38 124 ASP B C 1
ATOM 2559 O O . ASP B 1 124 ? 15.391 -5.34 -10.227 1 97.38 124 ASP B O 1
ATOM 2563 N N . GLY B 1 125 ? 16.922 -3.623 -9.969 1 97.19 125 GLY B N 1
ATOM 2564 C CA . GLY B 1 125 ? 15.906 -2.604 -10.164 1 97.19 125 GLY B CA 1
ATOM 2565 C C . GLY B 1 125 ? 15.984 -1.479 -9.148 1 97.19 125 GLY B C 1
ATOM 2566 O O . GLY B 1 125 ? 16.75 -1.557 -8.188 1 97.19 125 GLY B O 1
ATOM 2567 N N . ASP B 1 126 ? 15.281 -0.435 -9.43 1 95.62 126 ASP B N 1
ATOM 2568 C CA . ASP B 1 126 ? 14.977 0.64 -8.492 1 95.62 126 ASP B CA 1
ATOM 2569 C C . ASP B 1 126 ? 13.625 0.423 -7.824 1 95.62 126 ASP B C 1
ATOM 2571 O O . ASP B 1 126 ? 12.625 1.037 -8.211 1 95.62 126 ASP B O 1
ATOM 2575 N N . HIS B 1 127 ? 13.688 -0.463 -6.84 1 91.94 127 HIS B N 1
ATOM 2576 C CA . HIS B 1 127 ? 12.492 -0.948 -6.156 1 91.94 127 HIS B CA 1
ATOM 2577 C C . HIS B 1 127 ? 12.742 -1.103 -4.656 1 91.94 127 HIS B C 1
ATOM 2579 O O . HIS B 1 127 ? 13.82 -1.528 -4.242 1 91.94 127 HIS B O 1
ATOM 2585 N N . PRO B 1 128 ? 11.648 -0.792 -3.885 1 91.5 128 PRO B N 1
ATOM 2586 C CA . PRO B 1 128 ? 11.875 -0.903 -2.443 1 91.5 128 PRO B CA 1
ATOM 2587 C C . PRO B 1 128 ? 11.938 -2.352 -1.964 1 91.5 128 PRO B C 1
ATOM 2589 O O . PRO B 1 128 ? 12.531 -2.637 -0.923 1 91.5 128 PRO B O 1
ATOM 2592 N N . LEU B 1 129 ? 11.297 -3.24 -2.645 1 95.25 129 LEU B N 1
ATOM 2593 C CA . LEU B 1 129 ? 11.312 -4.652 -2.281 1 95.25 129 LEU B CA 1
ATOM 2594 C C . LEU B 1 129 ? 12.586 -5.332 -2.771 1 95.25 129 LEU B C 1
ATOM 2596 O O . LEU B 1 129 ? 12.625 -5.836 -3.896 1 95.25 129 LEU B O 1
ATOM 2600 N N . LYS B 1 130 ? 13.539 -5.402 -1.855 1 96.69 130 LYS B N 1
ATOM 2601 C CA . LYS B 1 130 ? 14.805 -6.031 -2.209 1 96.69 130 LYS B CA 1
ATOM 2602 C C . LYS B 1 130 ? 14.781 -7.531 -1.925 1 96.69 130 LYS B C 1
ATOM 2604 O O . LYS B 1 130 ? 14.211 -7.965 -0.923 1 96.69 130 LYS B O 1
ATOM 2609 N N . ASN B 1 131 ? 15.383 -8.305 -2.807 1 97.31 131 ASN B N 1
ATOM 2610 C CA . ASN B 1 131 ? 15.469 -9.766 -2.729 1 97.31 131 ASN B CA 1
ATOM 2611 C C . ASN B 1 131 ? 14.094 -10.398 -2.592 1 97.31 131 ASN B C 1
ATOM 2613 O O . ASN B 1 131 ? 13.906 -11.328 -1.8 1 97.31 131 ASN B O 1
ATOM 2617 N N . TYR B 1 132 ? 13.234 -9.844 -3.287 1 98 132 TYR B N 1
ATOM 2618 C CA . TYR B 1 132 ? 11.875 -10.375 -3.322 1 98 132 TYR B CA 1
ATOM 2619 C C . TYR B 1 132 ? 11.805 -11.648 -4.148 1 98 132 TYR B C 1
ATOM 2621 O O . TYR B 1 132 ? 12.344 -11.711 -5.258 1 98 132 TYR B O 1
ATOM 2629 N N . SER B 1 133 ? 11.172 -12.633 -3.668 1 97.94 133 SER B N 1
ATOM 2630 C CA . SER B 1 133 ? 10.859 -13.875 -4.371 1 97.94 133 SER B CA 1
ATOM 2631 C C . SER B 1 133 ? 9.453 -14.367 -4.031 1 97.94 133 SER B C 1
ATOM 2633 O O . SER B 1 133 ? 9.008 -14.25 -2.887 1 97.94 133 SER B O 1
ATOM 2635 N N . SER B 1 134 ? 8.797 -14.875 -5.031 1 98.19 134 SER B N 1
ATOM 2636 C CA . SER B 1 134 ? 7.434 -15.344 -4.797 1 98.19 134 SER B CA 1
ATOM 2637 C C . SER B 1 134 ? 7.18 -16.672 -5.492 1 98.19 134 SER B C 1
ATOM 2639 O O . SER B 1 134 ? 7.875 -17.031 -6.445 1 98.19 134 SER B O 1
ATOM 2641 N N . ILE B 1 135 ? 6.258 -17.422 -4.949 1 98.44 135 ILE B N 1
ATOM 2642 C CA . ILE B 1 135 ? 5.695 -18.641 -5.527 1 98.44 135 ILE B CA 1
ATOM 2643 C C . ILE B 1 135 ? 4.176 -18.516 -5.602 1 98.44 135 ILE B C 1
ATOM 2645 O O . ILE B 1 135 ? 3.52 -18.219 -4.598 1 98.44 135 ILE B O 1
ATOM 2649 N N . LEU B 1 136 ? 3.625 -18.719 -6.824 1 98.81 136 LEU B N 1
ATOM 2650 C CA . LEU B 1 136 ? 2.182 -18.719 -7.035 1 98.81 136 LEU B CA 1
ATOM 2651 C C . LEU B 1 136 ? 1.719 -20.062 -7.59 1 98.81 136 LEU B C 1
ATOM 2653 O O . LEU B 1 136 ? 2.318 -20.594 -8.531 1 98.81 136 LEU B O 1
ATOM 2657 N N . THR B 1 137 ? 0.703 -20.672 -6.93 1 98.75 137 THR B N 1
ATOM 2658 C CA . THR B 1 137 ? 0.155 -21.938 -7.406 1 98.75 137 THR B CA 1
ATOM 2659 C C . THR B 1 137 ? -1.353 -21.828 -7.613 1 98.75 137 THR B C 1
ATOM 2661 O O . THR B 1 137 ? -2.023 -21.047 -6.938 1 98.75 137 THR B O 1
ATOM 2664 N N . VAL B 1 138 ? -1.825 -22.547 -8.539 1 98.88 138 VAL B N 1
ATOM 2665 C CA . VAL B 1 138 ? -3.254 -22.641 -8.82 1 98.88 138 VAL B CA 1
ATOM 2666 C C . VAL B 1 138 ? -3.721 -24.078 -8.711 1 98.88 138 VAL B C 1
ATOM 2668 O O . VAL B 1 138 ? -3.092 -24.984 -9.266 1 98.88 138 VAL B O 1
ATOM 2671 N N . HIS B 1 139 ? -4.848 -24.266 -7.988 1 98.62 139 HIS B N 1
ATOM 2672 C CA . HIS B 1 139 ? -5.352 -25.609 -7.719 1 98.62 139 HIS B CA 1
ATOM 2673 C C . HIS B 1 139 ? -6.84 -25.719 -8.031 1 98.62 139 HIS B C 1
ATOM 2675 O O . HIS B 1 139 ? -7.598 -24.781 -7.773 1 98.62 139 HIS B O 1
ATOM 2681 N N . HIS B 1 140 ? -7.191 -26.891 -8.469 1 97.88 140 HIS B N 1
ATOM 2682 C CA . HIS B 1 140 ? -8.586 -27.156 -8.797 1 97.88 140 HIS B CA 1
ATOM 2683 C C . HIS B 1 140 ? -9.445 -27.203 -7.535 1 97.88 140 HIS B C 1
ATOM 2685 O O . HIS B 1 140 ? -9.023 -27.734 -6.504 1 97.88 140 HIS B O 1
ATOM 2691 N N . GLU B 1 141 ? -10.602 -26.516 -7.734 1 95.44 141 GLU B N 1
ATOM 2692 C CA . GLU B 1 141 ? -11.625 -26.625 -6.699 1 95.44 141 GLU B CA 1
ATOM 2693 C C . GLU B 1 141 ? -13.016 -26.766 -7.312 1 95.44 141 GLU B C 1
ATOM 2695 O O . GLU B 1 141 ? -13.219 -26.406 -8.477 1 95.44 141 GLU B O 1
ATOM 2700 N N . VAL B 1 142 ? -13.914 -27.344 -6.5 1 92.94 142 VAL B N 1
ATOM 2701 C CA . VAL B 1 142 ? -15.344 -27.359 -6.816 1 92.94 142 VAL B CA 1
ATOM 2702 C C . VAL B 1 142 ? -16.125 -26.703 -5.684 1 92.94 142 VAL B C 1
ATOM 2704 O O . VAL B 1 142 ? -15.984 -27.078 -4.52 1 92.94 142 VAL B O 1
ATOM 2707 N N . THR B 1 143 ? -16.75 -25.609 -6.023 1 82.69 143 THR B N 1
ATOM 2708 C CA . THR B 1 143 ? -17.609 -24.938 -5.047 1 82.69 143 THR B CA 1
ATOM 2709 C C . THR B 1 143 ? -19.062 -24.953 -5.504 1 82.69 143 THR B C 1
ATOM 2711 O O . THR B 1 143 ? -19.406 -24.438 -6.566 1 82.69 143 THR B O 1
ATOM 2714 N N . ASP B 1 144 ? -19.891 -25.5 -4.695 1 87.19 144 ASP B N 1
ATOM 2715 C CA . ASP B 1 144 ? -21.312 -25.641 -4.984 1 87.19 144 ASP B CA 1
ATOM 2716 C C . ASP B 1 144 ? -21.531 -26.25 -6.367 1 87.19 144 ASP B C 1
ATOM 2718 O O . ASP B 1 144 ? -22.344 -25.75 -7.152 1 87.19 144 ASP B O 1
ATOM 2722 N N . GLY B 1 145 ? -20.766 -27.156 -6.777 1 90.69 145 GLY B N 1
ATOM 2723 C CA . GLY B 1 145 ? -20.922 -27.891 -8.016 1 90.69 145 GLY B CA 1
ATOM 2724 C C . GLY B 1 145 ? -20.312 -27.188 -9.219 1 90.69 145 GLY B C 1
ATOM 2725 O O . GLY B 1 145 ? -20.391 -27.688 -10.344 1 90.69 145 GLY B O 1
ATOM 2726 N N . HIS B 1 146 ? -19.812 -26.062 -9 1 94.44 146 HIS B N 1
ATOM 2727 C CA . HIS B 1 146 ? -19.219 -25.297 -10.094 1 94.44 146 HIS B CA 1
ATOM 2728 C C . HIS B 1 146 ? -17.703 -25.297 -10.008 1 94.44 146 HIS B C 1
ATOM 2730 O O . HIS B 1 146 ? -17.141 -25.234 -8.914 1 94.44 146 HIS B O 1
ATOM 2736 N N . PRO B 1 147 ? -17.141 -25.484 -11.141 1 95.81 147 PRO B N 1
ATOM 2737 C CA . PRO B 1 147 ? -15.672 -25.453 -11.133 1 95.81 147 PRO B CA 1
ATOM 2738 C C . PRO B 1 147 ? -15.109 -24.141 -10.625 1 95.81 147 PRO B C 1
ATOM 2740 O O . PRO B 1 147 ? -15.656 -23.062 -10.914 1 95.81 147 PRO B O 1
ATOM 2743 N N . GLY B 1 148 ? -14.062 -24.281 -9.797 1 97.56 148 GLY B N 1
ATOM 2744 C CA . GLY B 1 148 ? -13.312 -23.141 -9.281 1 97.56 148 GLY B CA 1
ATOM 2745 C C . GLY B 1 148 ? -11.828 -23.422 -9.133 1 97.56 148 GLY B C 1
ATOM 2746 O O . GLY B 1 148 ? -11.352 -24.469 -9.539 1 97.56 148 GLY B O 1
ATOM 2747 N N . ALA B 1 149 ? -11.156 -22.406 -8.633 1 98.19 149 ALA B N 1
ATOM 2748 C CA . ALA B 1 149 ? -9.719 -22.547 -8.43 1 98.19 149 ALA B CA 1
ATOM 2749 C C . ALA B 1 149 ? -9.281 -21.859 -7.137 1 98.19 149 ALA B C 1
ATOM 2751 O O . ALA B 1 149 ? -9.844 -20.844 -6.746 1 98.19 149 ALA B O 1
ATOM 2752 N N . LEU B 1 150 ? -8.312 -22.484 -6.523 1 97.31 150 LEU B N 1
ATOM 2753 C CA . LEU B 1 150 ? -7.609 -21.891 -5.395 1 97.31 150 LEU B CA 1
ATOM 2754 C C . LEU B 1 150 ? -6.246 -21.359 -5.824 1 97.31 150 LEU B C 1
ATOM 2756 O O . LEU B 1 150 ? -5.418 -22.109 -6.348 1 97.31 150 LEU B O 1
ATOM 2760 N N . VAL B 1 151 ? -6.074 -20.047 -5.609 1 97.94 151 VAL B N 1
ATOM 2761 C CA . VAL B 1 151 ? -4.781 -19.422 -5.859 1 97.94 151 VAL B CA 1
ATOM 2762 C C . VAL B 1 151 ? -4.059 -19.188 -4.539 1 97.94 151 VAL B C 1
ATOM 2764 O O . VAL B 1 151 ? -4.633 -18.609 -3.609 1 97.94 151 VAL B O 1
ATOM 2767 N N . ILE B 1 152 ? -2.836 -19.672 -4.422 1 96.81 152 ILE B N 1
ATOM 2768 C CA . ILE B 1 152 ? -1.982 -19.391 -3.27 1 96.81 152 ILE B CA 1
ATOM 2769 C C . ILE B 1 152 ? -0.703 -18.703 -3.729 1 96.81 152 ILE B C 1
ATOM 2771 O O . ILE B 1 152 ? -0.092 -19.109 -4.723 1 96.81 152 ILE B O 1
ATOM 2775 N N . GLU B 1 153 ? -0.358 -17.625 -3.07 1 97.44 153 GLU B N 1
ATOM 2776 C CA . GLU B 1 153 ? 0.892 -16.938 -3.359 1 97.44 153 GLU B CA 1
ATOM 2777 C C . GLU B 1 153 ? 1.676 -16.656 -2.082 1 97.44 153 GLU B C 1
ATOM 2779 O O . GLU B 1 153 ? 1.12 -16.141 -1.106 1 97.44 153 GLU B O 1
ATOM 2784 N N . SER B 1 154 ? 2.924 -17.094 -2.057 1 96.12 154 SER B N 1
ATOM 2785 C CA . SER B 1 154 ? 3.838 -16.812 -0.951 1 96.12 154 SER B CA 1
ATOM 2786 C C . SER B 1 154 ? 5.02 -15.969 -1.403 1 96.12 154 SER B C 1
ATOM 2788 O O . SER B 1 154 ? 5.277 -15.844 -2.602 1 96.12 154 SER B O 1
ATOM 2790 N N . PHE B 1 155 ? 5.688 -15.359 -0.386 1 96.69 155 PHE B N 1
ATOM 2791 C CA . PHE B 1 155 ? 6.797 -14.484 -0.742 1 96.69 155 PHE B CA 1
ATOM 2792 C C . PHE B 1 155 ? 7.852 -14.477 0.359 1 96.69 155 PHE B C 1
ATOM 2794 O O . PHE B 1 155 ? 7.582 -14.883 1.489 1 96.69 155 PHE B O 1
ATOM 2801 N N . VAL B 1 156 ? 9.031 -14.102 0.006 1 96.5 156 VAL B N 1
ATOM 2802 C CA . VAL B 1 156 ? 10.102 -13.719 0.922 1 96.5 156 VAL B CA 1
ATOM 2803 C C . VAL B 1 156 ? 10.727 -12.406 0.46 1 96.5 156 VAL B C 1
ATOM 2805 O O . VAL B 1 156 ? 10.867 -12.164 -0.741 1 96.5 156 VAL B O 1
ATOM 2808 N N . VAL B 1 157 ? 11.039 -11.555 1.419 1 97.56 157 VAL B N 1
ATOM 2809 C CA . VAL B 1 157 ? 11.539 -10.227 1.059 1 97.56 157 VAL B CA 1
ATOM 2810 C C . VAL B 1 157 ? 12.352 -9.648 2.217 1 97.56 157 VAL B C 1
ATOM 2812 O O . VAL B 1 157 ? 12.109 -9.984 3.379 1 97.56 157 VAL B O 1
ATOM 2815 N N . ASP B 1 158 ? 13.289 -8.758 1.916 1 97.62 158 ASP B N 1
ATOM 2816 C CA . ASP B 1 158 ? 14.07 -8.062 2.932 1 97.62 158 ASP B CA 1
ATOM 2817 C C . ASP B 1 158 ? 13.211 -7.055 3.693 1 97.62 158 ASP B C 1
ATOM 2819 O O . ASP B 1 158 ? 12.289 -6.469 3.131 1 97.62 158 ASP B O 1
ATOM 2823 N N . ILE B 1 159 ? 13.586 -6.922 4.918 1 96.06 159 ILE B N 1
ATOM 2824 C CA . ILE B 1 159 ? 13.078 -5.816 5.727 1 96.06 159 ILE B CA 1
ATOM 2825 C C . ILE B 1 159 ? 14.109 -4.695 5.77 1 96.06 159 ILE B C 1
ATOM 2827 O O . ILE B 1 159 ? 15.148 -4.82 6.43 1 96.06 159 ILE B O 1
ATOM 2831 N N . PRO B 1 160 ? 13.836 -3.627 5.047 1 93.88 160 PRO B N 1
ATOM 2832 C CA . PRO B 1 160 ? 14.805 -2.529 5.121 1 93.88 160 PRO B CA 1
ATOM 2833 C C . PRO B 1 160 ? 15.008 -2.016 6.543 1 93.88 160 PRO B C 1
ATOM 2835 O O . PRO B 1 160 ? 14.094 -2.104 7.371 1 93.88 160 PRO B O 1
ATOM 2838 N N . LYS B 1 161 ? 16.141 -1.385 6.848 1 90.62 161 LYS B N 1
ATOM 2839 C CA . LYS B 1 161 ? 16.531 -0.939 8.188 1 90.62 161 LYS B CA 1
ATOM 2840 C C . LYS B 1 161 ? 15.539 0.086 8.727 1 90.62 161 LYS B C 1
ATOM 2842 O O . LYS B 1 161 ? 15.289 0.136 9.938 1 90.62 161 LYS B O 1
ATOM 2847 N N . GLU B 1 162 ? 14.906 0.838 7.809 1 88.06 162 GLU B N 1
ATOM 2848 C CA . GLU B 1 162 ? 14.031 1.926 8.234 1 88.06 162 GLU B CA 1
ATOM 2849 C C . GLU B 1 162 ? 12.594 1.44 8.406 1 88.06 162 GLU B C 1
ATOM 2851 O O . GLU B 1 162 ? 11.703 2.225 8.75 1 88.06 162 GLU B O 1
ATOM 2856 N N . ASN B 1 163 ? 12.43 0.127 8.195 1 92.44 163 ASN B N 1
ATOM 2857 C CA . ASN B 1 163 ? 11.086 -0.444 8.289 1 92.44 163 ASN B CA 1
ATOM 2858 C C . ASN B 1 163 ? 11.016 -1.528 9.359 1 92.44 163 ASN B C 1
ATOM 2860 O O . ASN B 1 163 ? 12.016 -2.18 9.656 1 92.44 163 ASN B O 1
ATOM 2864 N N . THR B 1 164 ? 9.828 -1.676 9.906 1 89.69 164 THR B N 1
ATOM 2865 C CA . THR B 1 164 ? 9.555 -2.844 10.734 1 89.69 164 THR B CA 1
ATOM 2866 C C . THR B 1 164 ? 9.078 -4.016 9.875 1 89.69 164 THR B C 1
ATOM 2868 O O . THR B 1 164 ? 8.695 -3.83 8.719 1 89.69 164 THR B O 1
ATOM 2871 N N . GLU B 1 165 ? 9.102 -5.156 10.469 1 89.94 165 GLU B N 1
ATOM 2872 C CA . GLU B 1 165 ? 8.609 -6.344 9.781 1 89.94 165 GLU B CA 1
ATOM 2873 C C . GLU B 1 165 ? 7.152 -6.176 9.367 1 89.94 165 GLU B C 1
ATOM 2875 O O . GLU B 1 165 ? 6.781 -6.496 8.234 1 89.94 165 GLU B O 1
ATOM 2880 N N . ASN B 1 166 ? 6.289 -5.68 10.281 1 88.75 166 ASN B N 1
ATOM 2881 C CA . ASN B 1 166 ? 4.867 -5.539 10 1 88.75 166 ASN B CA 1
ATOM 2882 C C . ASN B 1 166 ? 4.613 -4.551 8.867 1 88.75 166 ASN B C 1
ATOM 2884 O O . ASN B 1 166 ? 3.703 -4.75 8.055 1 88.75 166 ASN B O 1
ATOM 2888 N N . GLU B 1 167 ? 5.414 -3.5 8.75 1 90.88 167 GLU B N 1
ATOM 2889 C CA . GLU B 1 167 ? 5.27 -2.545 7.652 1 90.88 167 GLU B CA 1
ATOM 2890 C C . GLU B 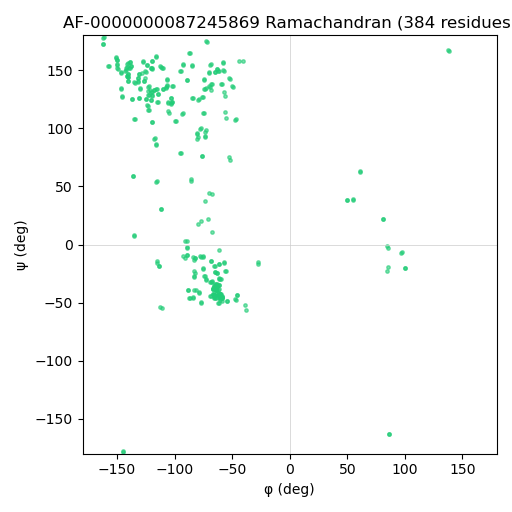1 167 ? 5.414 -3.232 6.297 1 90.88 167 GLU B C 1
ATOM 2892 O O . GLU B 1 167 ? 4.578 -3.045 5.41 1 90.88 167 GLU B O 1
ATOM 2897 N N . ILE B 1 168 ? 6.414 -4.062 6.238 1 92.88 168 ILE B N 1
ATOM 2898 C CA . ILE B 1 168 ? 6.727 -4.703 4.965 1 92.88 168 ILE B CA 1
ATOM 2899 C C . ILE B 1 168 ? 5.762 -5.859 4.715 1 92.88 168 ILE B C 1
ATOM 2901 O O . ILE B 1 168 ? 5.254 -6.023 3.604 1 92.88 168 ILE B O 1
ATOM 2905 N N . PHE B 1 169 ? 5.523 -6.559 5.766 1 91.62 169 PHE B N 1
ATOM 2906 C CA . PHE B 1 169 ? 4.621 -7.703 5.746 1 91.62 169 PHE B CA 1
ATOM 2907 C C . PHE B 1 169 ? 3.254 -7.301 5.199 1 91.62 169 PHE B C 1
ATOM 2909 O O . PHE B 1 169 ? 2.771 -7.887 4.227 1 91.62 169 PHE B O 1
ATOM 2916 N N . TYR B 1 170 ? 2.711 -6.258 5.691 1 91 170 TYR B N 1
ATOM 2917 C CA . TYR B 1 170 ? 1.361 -5.855 5.309 1 91 170 TYR B CA 1
ATOM 2918 C C . TYR B 1 170 ? 1.376 -5.066 4.008 1 91 170 TYR B C 1
ATOM 2920 O O . TYR B 1 170 ? 0.414 -5.105 3.238 1 91 170 TYR B O 1
ATOM 2928 N N . LEU B 1 171 ? 2.445 -4.395 3.734 1 92.56 171 LEU B N 1
ATOM 2929 C CA . LEU B 1 171 ? 2.557 -3.721 2.445 1 92.56 171 LEU B CA 1
ATOM 2930 C C . LEU B 1 171 ? 2.502 -4.727 1.3 1 92.56 171 LEU B C 1
ATOM 2932 O O . LEU B 1 171 ? 1.674 -4.598 0.396 1 92.56 171 LEU B O 1
ATOM 2936 N N . VAL B 1 172 ? 3.314 -5.734 1.406 1 94.69 172 VAL B N 1
ATOM 2937 C CA . VAL B 1 172 ? 3.377 -6.742 0.352 1 94.69 172 VAL B CA 1
ATOM 2938 C C . VAL B 1 172 ? 2.051 -7.492 0.276 1 94.69 172 VAL B C 1
ATOM 2940 O O . VAL B 1 172 ? 1.502 -7.691 -0.811 1 94.69 172 VAL B O 1
ATOM 2943 N N . GLY B 1 173 ? 1.589 -7.801 1.418 1 92.81 173 GLY B N 1
ATOM 2944 C CA . GLY B 1 173 ? 0.325 -8.523 1.457 1 92.81 173 GLY B CA 1
ATOM 2945 C C . GLY B 1 173 ? -0.817 -7.754 0.817 1 92.81 173 GLY B C 1
ATOM 2946 O O . GLY B 1 173 ? -1.651 -8.336 0.123 1 92.81 173 GLY B O 1
ATOM 2947 N N . ASN B 1 174 ? -0.88 -6.523 1.085 1 92.69 174 ASN B N 1
ATOM 2948 C CA . ASN B 1 174 ? -1.942 -5.707 0.504 1 92.69 174 ASN B CA 1
ATOM 2949 C C . ASN B 1 174 ? -1.829 -5.641 -1.017 1 92.69 174 ASN B C 1
ATOM 2951 O O . ASN B 1 174 ? -2.838 -5.707 -1.722 1 92.69 174 ASN B O 1
ATOM 2955 N N . PHE B 1 175 ? -0.663 -5.547 -1.519 1 93.19 175 PHE B N 1
ATOM 2956 C CA . PHE B 1 175 ? -0.484 -5.527 -2.965 1 93.19 175 PHE B CA 1
ATOM 2957 C C . PHE B 1 175 ? -0.885 -6.867 -3.576 1 93.19 175 PHE B C 1
ATOM 2959 O O . PHE B 1 175 ? -1.518 -6.906 -4.633 1 93.19 175 PHE B O 1
ATOM 2966 N N . LEU B 1 176 ? -0.471 -7.922 -2.91 1 95.44 176 LEU B N 1
ATOM 2967 C CA . LEU B 1 176 ? -0.849 -9.234 -3.418 1 95.44 176 LEU B CA 1
ATOM 2968 C C . LEU B 1 176 ? -2.361 -9.422 -3.373 1 95.44 176 LEU B C 1
ATOM 2970 O O . LEU B 1 176 ? -2.945 -10.023 -4.277 1 95.44 176 LEU B O 1
ATOM 2974 N N . LYS B 1 177 ? -2.938 -8.938 -2.336 1 93.56 177 LYS B N 1
ATOM 2975 C CA . LYS B 1 177 ? -4.391 -9.023 -2.225 1 93.56 177 LYS B CA 1
ATOM 2976 C C . LYS B 1 177 ? -5.074 -8.273 -3.369 1 93.56 177 LYS B C 1
ATOM 2978 O O . LYS B 1 177 ? -6.047 -8.766 -3.945 1 93.56 177 LYS B O 1
ATOM 2983 N N . PHE B 1 178 ? -4.559 -7.113 -3.688 1 93.25 178 PHE B N 1
ATOM 2984 C CA . PHE B 1 178 ? -5.094 -6.34 -4.805 1 93.25 178 PHE B CA 1
ATOM 2985 C C . PHE B 1 178 ? -4.922 -7.098 -6.117 1 93.25 178 PHE B C 1
ATOM 2987 O O . PHE B 1 178 ? -5.844 -7.152 -6.934 1 93.25 178 PHE B O 1
ATOM 2994 N N . ASN B 1 179 ? -3.822 -7.68 -6.309 1 96.19 179 ASN B N 1
ATOM 2995 C CA . ASN B 1 179 ? -3.561 -8.461 -7.512 1 96.19 179 ASN B CA 1
ATOM 2996 C C . ASN B 1 179 ? -4.516 -9.648 -7.625 1 96.19 179 ASN B C 1
ATOM 2998 O O . ASN B 1 179 ? -5.047 -9.914 -8.703 1 96.19 179 ASN B O 1
ATOM 3002 N N . HIS B 1 180 ? -4.707 -10.312 -6.5 1 96 180 HIS B N 1
ATOM 3003 C CA . HIS B 1 180 ? -5.57 -11.492 -6.504 1 96 180 HIS B CA 1
ATOM 3004 C C . HIS B 1 180 ? -7.016 -11.109 -6.797 1 96 180 HIS B C 1
ATOM 3006 O O . HIS B 1 180 ? -7.738 -11.867 -7.453 1 96 180 HIS B O 1
ATOM 3012 N N . LYS B 1 181 ? -7.426 -10.023 -6.266 1 94.25 181 LYS B N 1
ATOM 3013 C CA . LYS B 1 181 ? -8.773 -9.562 -6.566 1 94.25 181 LYS B CA 1
ATOM 3014 C C . LYS B 1 181 ? -8.945 -9.297 -8.062 1 94.25 181 LYS B C 1
ATOM 3016 O O . LYS B 1 181 ? -9.961 -9.68 -8.656 1 94.25 181 LYS B O 1
ATOM 3021 N N . LEU B 1 182 ? -8.008 -8.648 -8.68 1 95.94 182 LEU B N 1
ATOM 3022 C CA . LEU B 1 182 ? -8.062 -8.359 -10.109 1 95.94 182 LEU B CA 1
ATOM 3023 C C . LEU B 1 182 ? -7.98 -9.648 -10.93 1 95.94 182 LEU B C 1
ATOM 3025 O O . LEU B 1 182 ? -8.656 -9.781 -11.953 1 95.94 182 LEU B O 1
ATOM 3029 N N . LEU B 1 183 ? -7.172 -10.57 -10.461 1 97.94 183 LEU B N 1
ATOM 3030 C CA . LEU B 1 183 ? -7.098 -11.875 -11.109 1 97.94 183 LEU B CA 1
ATOM 3031 C C . LEU B 1 183 ? -8.461 -12.562 -11.117 1 97.94 183 LEU B C 1
ATOM 3033 O O . LEU B 1 183 ? -8.875 -13.125 -12.133 1 97.94 183 LEU B O 1
ATOM 3037 N N . ALA B 1 184 ? -9.109 -12.492 -9.992 1 97.06 184 ALA B N 1
ATOM 3038 C CA . ALA B 1 184 ? -10.453 -13.062 -9.898 1 97.06 184 ALA B CA 1
ATOM 3039 C C . ALA B 1 184 ? -11.414 -12.367 -10.867 1 97.06 184 ALA B C 1
ATOM 3041 O O . ALA B 1 184 ? -12.148 -13.031 -11.602 1 97.06 184 ALA B O 1
ATOM 3042 N N . ASP B 1 185 ? -11.344 -11.023 -10.875 1 96.44 185 ASP B N 1
ATOM 3043 C CA . ASP B 1 185 ? -12.242 -10.258 -11.727 1 96.44 185 ASP B CA 1
ATOM 3044 C C . ASP B 1 185 ? -12.023 -10.602 -13.203 1 96.44 185 ASP B C 1
ATOM 3046 O O . ASP B 1 185 ? -12.984 -10.758 -13.953 1 96.44 185 ASP B O 1
ATOM 3050 N N . VAL B 1 186 ? -10.82 -10.719 -13.57 1 97.19 186 VAL B N 1
ATOM 3051 C CA . VAL B 1 186 ? -10.477 -11.031 -14.953 1 97.19 186 VAL B CA 1
ATOM 3052 C C . VAL B 1 186 ? -10.898 -12.461 -15.281 1 97.19 186 VAL B C 1
ATOM 3054 O O . VAL B 1 186 ? -11.547 -12.703 -16.297 1 97.19 186 VAL B O 1
ATOM 3057 N N . SER B 1 187 ? -10.633 -13.398 -14.414 1 97.5 187 SER B N 1
ATOM 3058 C CA . SER B 1 187 ? -10.867 -14.82 -14.664 1 97.5 187 SER B CA 1
ATOM 3059 C C . SER B 1 187 ? -12.359 -15.148 -14.641 1 97.5 187 SER B C 1
ATOM 3061 O O . SER B 1 187 ? -12.805 -16.062 -15.336 1 97.5 187 SER B O 1
ATOM 3063 N N . GLU B 1 188 ? -13.117 -14.414 -13.883 1 96.5 188 GLU B N 1
ATOM 3064 C CA . GLU B 1 188 ? -14.555 -14.648 -13.734 1 96.5 188 GLU B CA 1
ATOM 3065 C C . GLU B 1 188 ? -15.344 -13.883 -14.789 1 96.5 188 GLU B C 1
ATOM 3067 O O . GLU B 1 188 ? -16.578 -13.969 -14.836 1 96.5 188 GLU B O 1
ATOM 3072 N N . GLY B 1 189 ? -14.641 -13.102 -15.609 1 92.69 189 GLY B N 1
ATOM 3073 C CA . GLY B 1 189 ? -15.266 -12.375 -16.703 1 92.69 189 GLY B CA 1
ATOM 3074 C C . GLY B 1 189 ? -15.938 -11.094 -16.266 1 92.69 189 GLY B C 1
ATOM 3075 O O . GLY B 1 189 ? -16.859 -10.609 -16.938 1 92.69 189 GLY B O 1
ATOM 3076 N N . GLN B 1 190 ? -15.484 -10.609 -15.133 1 88.12 190 GLN B N 1
ATOM 3077 C CA . GLN B 1 190 ? -16.062 -9.367 -14.633 1 88.12 190 GLN B CA 1
ATOM 3078 C C . GLN B 1 190 ? -15.422 -8.156 -15.305 1 88.12 190 GLN B C 1
ATOM 3080 O O . GLN B 1 190 ? -16.016 -7.07 -15.336 1 88.12 190 GLN B O 1
ATOM 3085 N N . ILE B 1 191 ? -14.242 -8.273 -15.781 1 83.88 191 ILE B N 1
ATOM 3086 C CA . ILE B 1 191 ? -13.523 -7.238 -16.516 1 83.88 191 ILE B CA 1
ATOM 3087 C C . ILE B 1 191 ? -12.75 -7.863 -17.672 1 83.88 191 ILE B C 1
ATOM 3089 O O . ILE B 1 191 ? -12.484 -9.07 -17.672 1 83.88 191 ILE B O 1
ATOM 3093 N N . ASP B 1 192 ? -12.516 -6.941 -18.672 1 76.25 192 ASP B N 1
ATOM 3094 C CA . ASP B 1 192 ? -11.82 -7.418 -19.875 1 76.25 192 ASP B CA 1
ATOM 3095 C C . ASP B 1 192 ? -10.336 -7.637 -19.594 1 76.25 192 ASP B C 1
ATOM 3097 O O . ASP B 1 192 ? -9.742 -6.93 -18.781 1 76.25 192 ASP B O 1
ATOM 3101 N N . ARG B 1 193 ? -9.883 -8.789 -20.281 1 68.25 193 ARG B N 1
ATOM 3102 C CA . ARG B 1 193 ? -8.445 -9.031 -20.281 1 68.25 193 ARG B CA 1
ATOM 3103 C C . ARG B 1 193 ? -7.723 -8.055 -21.203 1 68.25 193 ARG B C 1
ATOM 3105 O O . ARG B 1 193 ? -8.234 -7.695 -22.266 1 68.25 193 ARG B O 1
ATOM 3112 N N . PHE B 1 194 ? -7.188 -6.957 -20.953 1 54.69 194 PHE B N 1
ATOM 3113 C CA . PHE B 1 194 ? -6.566 -6.113 -21.953 1 54.69 194 PHE B CA 1
ATOM 3114 C C . PHE B 1 194 ? -5.512 -6.887 -22.734 1 54.69 194 PHE B C 1
ATOM 3116 O O . PHE B 1 194 ? -4.922 -7.836 -22.219 1 54.69 194 PHE B O 1
#